Protein AF-0000000073267493 (afdb_homodimer)

Solvent-accessible surface area (backbone atoms only — not comparable to full-atom values): 25311 Å² total; per-residue (Å²): 115,70,68,63,51,52,50,48,51,49,49,62,62,62,58,76,58,63,58,58,53,50,47,49,50,51,47,10,51,49,51,37,52,52,36,53,52,37,53,72,70,59,63,64,52,62,69,55,20,52,56,37,29,45,54,50,28,67,68,37,42,63,63,41,38,53,38,22,30,30,50,20,36,41,51,39,57,54,44,50,55,56,25,47,75,70,70,35,61,68,48,37,24,16,56,50,44,44,46,34,41,62,46,50,33,34,50,50,43,45,50,51,42,22,31,40,45,18,13,45,43,4,13,54,38,10,36,32,37,57,70,47,48,52,59,52,35,47,72,71,70,42,58,56,57,51,68,58,43,32,22,42,29,52,18,26,37,54,29,38,26,54,50,27,53,53,22,40,53,35,16,52,51,29,26,32,52,45,33,37,75,71,58,74,36,57,44,61,50,31,51,52,25,20,62,70,57,56,49,72,61,43,52,51,52,23,37,49,51,19,28,52,41,20,37,46,22,32,21,34,5,40,39,33,1,62,65,28,55,70,52,41,54,20,17,20,50,23,19,20,49,22,24,42,52,31,52,46,50,42,33,50,48,48,30,54,48,49,52,67,74,60,52,65,58,48,56,55,51,54,69,73,96,116,69,68,62,52,52,51,49,51,49,49,64,62,61,56,76,59,62,57,60,53,51,48,48,50,51,47,11,52,49,50,36,51,53,35,51,53,37,51,74,70,59,62,65,52,62,67,56,21,51,55,36,28,46,56,51,28,67,68,37,41,64,63,41,38,53,37,23,28,30,50,21,36,41,52,38,57,55,44,50,55,56,25,47,76,69,71,37,59,66,48,36,22,17,55,49,43,43,46,34,42,63,45,50,32,34,50,52,43,45,49,50,42,22,30,42,44,17,13,44,44,5,14,52,36,9,37,34,37,58,69,47,48,52,59,52,36,48,73,72,68,43,59,55,57,50,68,58,44,33,22,42,30,53,18,26,36,54,31,37,25,52,51,28,53,53,22,42,52,34,15,51,51,30,26,32,51,46,33,38,76,68,59,75,36,57,44,61,50,32,50,53,25,20,61,70,58,55,49,71,62,43,54,50,51,24,37,52,50,18,28,52,40,20,36,48,23,32,20,35,5,39,41,34,2,62,66,29,56,70,53,41,54,20,18,20,50,25,18,21,49,22,25,41,52,32,53,46,49,41,35,51,48,48,31,54,49,48,50,68,74,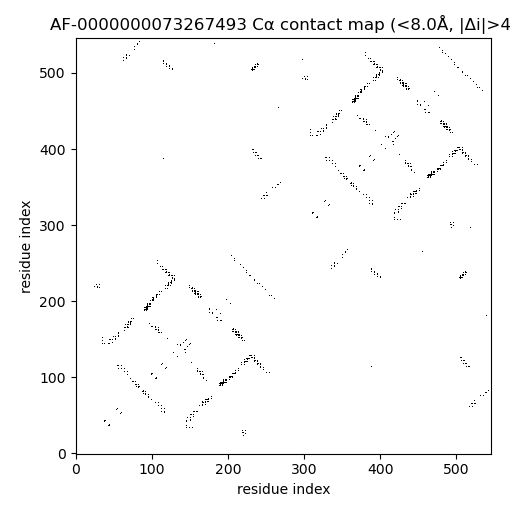60,52,65,59,48,56,57,51,54,69,73,94

Secondary structure (DSSP, 8-state):
-HHHHHHHHHHHHHH--HHHHHHHHHHHHHHHHHHHHHHHHT---HHHHHHHHHHHTHHHHHHHHHHHHHHHHHHHHHHHHHHHHTT-GGGHHHHHHHHIIIIIHHHHHHHHHIIIIIHHHHHHHHHHHHTTHHHHHHHTT--HIIIIIHHHHHHHHHHHHHHHHHHHHHHHHHHHHHHHHHH---HHHHHHHHHHH--HHHHHHHHHHHHHHHHHHHHHHHHHHHT--SHHHHHHHHHHHHHHHHHHHHHHHHHHHHHHHS-THHHHHHHH-/-HHHHHHHHHHHHHS--HHHHHHHHHHHHHHHHHHHHHHHHT---HHHHHHHHHHHTHHHHHHHHHHHHHHHHHHHHHHHHHHHHTT-GGGHHHHHHHHIIIIIHHHHHHHHHIIIIIHHHHHHHHHHHHTTHHHHHHHTT--HIIIIIHHHHHHHHHHHHHHHHHHHHHHHHHHHHHHHHHH---HHHHHHHHHHH--HHHHHHHHHHHHHHHHHHHHHHHHHHHT--SHHHHHHHHHHHHHHHHHHHHHHHHHHHHHHHS-THHHHHHHH-

Foldseek 3Di:
DVVVVVVVVVVVCPDPVVVVLVVLLVQLVVLLVVLVVVVVVVLADVVLLVVLLCQQAVVLLVVLLVVLLVVLLVVLVVLCVVCVVVVNNLLSLQVSLLCLLQPVLLLVLLLSSLLRVLLVLLLVLQQCVAVCVCVVCVVVVHDCSSRRQNSNLVSLLPRQLVSSVSSSVSSLVSSQVNCCPPVVDHSCSSVVSNVVNDDPLSNVLSSVLSNVLSSLLSSSSNSLSNPFDDPPVSSVVSSVSSSVVSSVVSVVSSVVSCCVSPVPCVVVVVVVD/DVVVVVVVVVVVCPDPVVVVLVVLLVQLVVLLVVLVVVVVVVLADVVLLVVLLCQQAVVLLVVLLVVLLVVLLVVLVVLCVVCVVVVNNLLSLQVSLLCLLQPVLLLSLLLSSLLRVLLVLLLVLQQCVAVCVLVVCVVVVHDCSSRRQNSNLVSLLPRQLVSSVSSSVSSLVSSQVNCCPPVVDHSCSSVVSNVVNDDPLSNVLSSVLSSVLSSLLSSSSNSLSNPFDDPPVSSVVSSVSSSVVSSVVSVVSSVVSCCVSPVPCVVVVVVVD

Nearest PDB structures (foldseek):
  8fee-assembly1_I  TM=9.082E-01  e=3.360E-12  Mycolicibacterium smegmatis MC2 155
  8fef-assembly1_J  TM=8.696E-01  e=1.355E-11  Mycolicibacterium smegmatis MC2 155
  7ch9-assembly1_H  TM=8.809E-01  e=8.093E-11  Pseudomonas aeruginosa PAO1
  6z5u-assembly1_A  TM=8.927E-01  e=3.264E-10  Acinetobacter baumannii
  6zy9-assembly1_H  TM=9.083E-01  e=1.501E-09  Escherichia coli 2.3916

InterPro domains:
  IPR003453 ABC transport permease subunit MlaE, proteobacteria [TIGR00056] (20-264)
  IPR030802 ABC transporter permease MalE [PF02405] (50-259)
  IPR030802 ABC transporter permease MalE [PTHR30188] (16-271)

Organism: Auxenochlorella protothecoides (NCBI:txid3075)

Radius of gyration: 23.9 Å; Cα contacts (8 Å, |Δi|>4): 856; chains: 2; bounding box: 56×75×65 Å

Sequence (546 aa):
MKQRVSERIEQLNNRFRPPKYLWRSFAALVIAGQSIFRIFQGKIHWRNTLEQLNLVGPRSLGVCLLTSFFLGMVFTIQFIREFTKLGLTRTVGGVLALALARELTPVVTSIIVAGRVGSAFAAELGTMQVSEQTDSLRVLGSDPIDYLITPRILACMIATPLLNIMCFCMGMAASMLLAEAAYSVSANVILDSAMRSISSWDILSSILKCWVFGTIISSVSCSWGYTTTGGAKGVGESTTSAVVISLVLIFIADFALSFLFFQGQGDALRSLAMKQRVSERIEQLNNRFRPPKYLWRSFAALVIAGQSIFRIFQGKIHWRNTLEQLNLVGPRSLGVCLLTSFFLGMVFTIQFIREFTKLGLTRTVGGVLALALARELTPVVTSIIVAGRVGSAFAAELGTMQVSEQTDSLRVLGSDPIDYLITPRILACMIATPLLNIMCFCMGMAASMLLAEAAYSVSANVILDSAMRSISSWDILSSILKCWVFGTIISSVSCSWGYTTTGGAKGVGESTTSAVVISLVLIFIADFALSFLFFQGQGDALRSLA

Structure (mmCIF, N/CA/C/O backbone):
data_AF-0000000073267493-model_v1
#
loop_
_entity.id
_entity.type
_entity.pdbx_description
1 polymer 'Protein TRIGALACTOSYLDIACYLGLYCEROL 1, chloroplastic'
#
loop_
_atom_site.group_PDB
_atom_site.id
_atom_site.type_symbol
_atom_site.label_atom_id
_atom_site.label_alt_id
_atom_site.label_comp_id
_atom_site.label_asym_id
_atom_site.label_entity_id
_atom_site.label_seq_id
_atom_site.pdbx_PDB_ins_code
_atom_site.Cartn_x
_atom_site.Cartn_y
_atom_site.Cartn_z
_atom_site.occupancy
_atom_site.B_iso_or_equiv
_atom_site.auth_seq_id
_atom_site.auth_comp_id
_atom_site.auth_asym_id
_atom_site.auth_atom_id
_atom_site.pdbx_PDB_model_num
ATOM 1 N N . MET A 1 1 ? -28.125 37.156 11.742 1 38.38 1 MET A N 1
ATOM 2 C CA . MET A 1 1 ? -28.078 36.938 10.297 1 38.38 1 MET A CA 1
ATOM 3 C C . MET A 1 1 ? -26.781 36.25 9.891 1 38.38 1 MET A C 1
ATOM 5 O O . MET A 1 1 ? -26.797 35.344 9.047 1 38.38 1 MET A O 1
ATOM 9 N N . LYS A 1 2 ? -25.625 36.594 10.477 1 50.31 2 LYS A N 1
ATOM 10 C CA . LYS A 1 2 ? -24.312 36 10.188 1 50.31 2 LYS A CA 1
ATOM 11 C C . LYS A 1 2 ? -24.234 34.562 10.695 1 50.31 2 LYS A C 1
ATOM 13 O O . LYS A 1 2 ? -23.594 33.719 10.078 1 50.31 2 LYS A O 1
ATOM 18 N N . GLN A 1 3 ? -24.906 34.25 11.844 1 53.41 3 GLN A N 1
ATOM 19 C CA . GLN A 1 3 ? -24.828 32.906 12.414 1 53.41 3 GLN A CA 1
ATOM 20 C C . GLN A 1 3 ? -25.562 31.891 11.547 1 53.41 3 GLN A C 1
ATOM 22 O O . GLN A 1 3 ? -25.125 30.75 11.383 1 53.41 3 GLN A O 1
ATOM 27 N N . ARG A 1 4 ? -26.734 32.188 10.93 1 50.62 4 ARG A N 1
ATOM 28 C CA . ARG A 1 4 ? -27.516 31.281 10.102 1 50.62 4 ARG A CA 1
ATOM 29 C C . ARG A 1 4 ? -26.797 31.016 8.773 1 50.62 4 ARG A C 1
ATOM 31 O O . ARG A 1 4 ? -26.969 29.953 8.18 1 50.62 4 ARG A O 1
ATOM 38 N N . VAL A 1 5 ? -26.031 32.031 8.234 1 46.19 5 VAL A N 1
ATOM 39 C CA . VAL A 1 5 ? -25.328 31.812 6.98 1 46.19 5 VAL A CA 1
ATOM 40 C C . VAL A 1 5 ? -24.156 30.859 7.191 1 46.19 5 VAL A C 1
ATOM 42 O O . VAL A 1 5 ? -23.859 30.031 6.328 1 46.19 5 VAL A O 1
ATOM 45 N N . SER A 1 6 ? -23.469 30.953 8.406 1 46.81 6 SER A N 1
ATOM 46 C CA . SER A 1 6 ? -22.375 30.031 8.664 1 46.81 6 SER A CA 1
ATOM 47 C C . SER A 1 6 ? -22.891 28.609 8.82 1 46.81 6 SER A C 1
ATOM 49 O O . SER A 1 6 ? -22.234 27.656 8.375 1 46.81 6 SER A O 1
ATOM 51 N N . GLU A 1 7 ? -24.031 28.375 9.414 1 49.69 7 GLU A N 1
ATOM 52 C CA . GLU A 1 7 ? -24.594 27.047 9.539 1 49.69 7 GLU A CA 1
ATOM 53 C C . GLU A 1 7 ? -25 26.484 8.18 1 49.69 7 GLU A C 1
ATOM 55 O O . GLU A 1 7 ? -24.844 25.297 7.914 1 49.69 7 GLU A O 1
ATOM 60 N N . ARG A 1 8 ? -25.578 27.328 7.32 1 44.28 8 ARG A N 1
ATOM 61 C CA . ARG A 1 8 ? -25.953 26.844 6 1 44.28 8 ARG A CA 1
ATOM 62 C C . ARG A 1 8 ? -24.734 26.516 5.156 1 44.28 8 ARG A C 1
ATOM 64 O O . ARG A 1 8 ? -24.734 25.531 4.41 1 44.28 8 ARG A O 1
ATOM 71 N N . ILE A 1 9 ? -23.656 27.391 5.227 1 41.38 9 ILE A N 1
ATOM 72 C CA . ILE A 1 9 ? -22.422 27.062 4.5 1 41.38 9 ILE A CA 1
ATOM 73 C C . ILE A 1 9 ? -21.828 25.766 5.062 1 41.38 9 ILE A C 1
ATOM 75 O O . ILE A 1 9 ? -21.344 24.922 4.305 1 41.38 9 ILE A O 1
ATOM 79 N N . GLU A 1 10 ? -21.812 25.609 6.402 1 43.97 10 GLU A N 1
ATOM 80 C CA . GLU A 1 10 ? -21.359 24.344 6.973 1 43.97 10 GLU A CA 1
ATOM 81 C C . GLU A 1 10 ? -22.266 23.188 6.555 1 43.97 10 GLU A C 1
ATOM 83 O O . GLU A 1 10 ? -21.781 22.078 6.301 1 43.97 10 GLU A O 1
ATOM 88 N N . GLN A 1 11 ? -23.531 23.266 6.609 1 42.94 11 GLN A N 1
ATOM 89 C CA . GLN A 1 11 ? -24.438 22.234 6.109 1 42.94 11 GLN A CA 1
ATOM 90 C C . GLN A 1 11 ? -24.203 21.984 4.625 1 42.94 11 GLN A C 1
ATOM 92 O O . GLN A 1 11 ? -24.266 20.828 4.176 1 42.94 11 GLN A O 1
ATOM 97 N N . LEU A 1 12 ? -24.188 23 3.783 1 36.41 12 LEU A N 1
ATOM 98 C CA . LEU A 1 12 ? -23.891 22.828 2.365 1 36.41 12 LEU A CA 1
ATOM 99 C C . LEU A 1 12 ? -22.5 22.25 2.168 1 36.41 12 LEU A C 1
ATOM 101 O O . LEU A 1 12 ? -22.281 21.484 1.225 1 36.41 12 LEU A O 1
ATOM 105 N N . ASN A 1 13 ? -21.469 22.641 2.9 1 38.06 13 ASN A N 1
ATOM 106 C CA . ASN A 1 13 ? -20.172 21.984 2.865 1 38.06 13 ASN A CA 1
ATOM 107 C C . ASN A 1 13 ? -20.25 20.547 3.35 1 38.06 13 ASN A C 1
ATOM 109 O O . ASN A 1 13 ? -19.375 19.734 3.055 1 38.06 13 ASN A O 1
ATOM 113 N N . ASN A 1 14 ? -21.016 20.188 4.344 1 39.72 14 ASN A N 1
ATOM 114 C CA . ASN A 1 14 ? -21.172 18.828 4.852 1 39.72 14 ASN A CA 1
ATOM 115 C C . ASN A 1 14 ? -21.875 17.938 3.846 1 39.72 14 ASN A C 1
ATOM 117 O O . ASN A 1 14 ? -22.094 16.75 4.105 1 39.72 14 ASN A O 1
ATOM 121 N N . ARG A 1 15 ? -22.938 18.438 3.258 1 33.97 15 ARG A N 1
ATOM 122 C CA . ARG A 1 15 ? -23.688 17.484 2.447 1 33.97 15 ARG A CA 1
ATOM 123 C C . ARG A 1 15 ? -22.766 16.719 1.5 1 33.97 15 ARG A C 1
ATOM 125 O O . ARG A 1 15 ? -22.75 15.492 1.496 1 33.97 15 ARG A O 1
ATOM 132 N N . PHE A 1 16 ? -22.844 16.781 0.007 1 34.78 16 PHE A N 1
ATOM 133 C CA . PHE A 1 16 ? -22.281 15.914 -1.021 1 34.78 16 PHE A CA 1
ATOM 134 C C . PHE A 1 16 ? -20.781 16.141 -1.151 1 34.78 16 PHE A C 1
ATOM 136 O O . PHE A 1 16 ? -20.344 17.047 -1.863 1 34.78 16 PHE A O 1
ATOM 143 N N . ARG A 1 17 ? -19.891 15.961 -0.197 1 40.34 17 ARG A N 1
ATOM 144 C CA . ARG A 1 17 ? -18.438 15.859 -0.138 1 40.34 17 ARG A CA 1
ATOM 145 C C . ARG A 1 17 ? -17.891 15.141 -1.367 1 40.34 17 ARG A C 1
ATOM 147 O O . ARG A 1 17 ? -16.703 14.812 -1.421 1 40.34 17 ARG A O 1
ATOM 154 N N . PRO A 1 18 ? -18.516 14.164 -1.984 1 45.66 18 PRO A N 1
ATOM 155 C CA . PRO A 1 18 ? -17.969 13.516 -3.178 1 45.66 18 PRO A CA 1
ATOM 156 C C . PRO A 1 18 ? -17.484 14.516 -4.223 1 45.66 18 PRO A C 1
ATOM 158 O O . PRO A 1 18 ? -16.531 14.227 -4.961 1 45.66 18 PRO A O 1
ATOM 161 N N . PRO A 1 19 ? -18.203 15.641 -4.465 1 50.91 19 PRO A N 1
ATOM 162 C CA . PRO A 1 19 ? -17.906 16.547 -5.57 1 50.91 19 PRO A CA 1
ATOM 163 C C . PRO A 1 19 ? -16.531 17.203 -5.438 1 50.91 19 PRO A C 1
ATOM 165 O O . PRO A 1 19 ? -15.836 17.391 -6.438 1 50.91 19 PRO A O 1
ATOM 168 N N . LYS A 1 20 ? -16.203 17.469 -4.215 1 59.03 20 LYS A N 1
ATOM 169 C CA . LYS A 1 20 ? -14.891 18.109 -4.059 1 59.03 20 LYS A CA 1
ATOM 170 C C . LYS A 1 20 ? -13.758 17.141 -4.367 1 59.03 20 LYS A C 1
ATOM 172 O O . LYS A 1 20 ? -12.781 17.5 -5.023 1 59.03 20 LYS A O 1
ATOM 177 N N . TYR A 1 21 ? -14.055 15.875 -4.02 1 65.5 21 TYR A N 1
ATOM 178 C CA . TYR A 1 21 ? -13.031 14.875 -4.281 1 65.5 21 TYR A CA 1
ATOM 179 C C . TYR A 1 21 ? -12.93 14.578 -5.77 1 65.5 21 TYR A C 1
ATOM 181 O O . TYR A 1 21 ? -11.828 14.398 -6.301 1 65.5 21 TYR A O 1
ATOM 189 N N . LEU A 1 22 ? -14.07 14.562 -6.406 1 64.62 22 LEU A N 1
ATOM 190 C CA . LEU A 1 22 ? -14.055 14.297 -7.84 1 64.62 22 LEU A CA 1
ATOM 191 C C . LEU A 1 22 ? -13.398 15.445 -8.594 1 64.62 22 LEU A C 1
ATOM 193 O O . LEU A 1 22 ? -12.633 15.219 -9.539 1 64.62 22 LEU A O 1
ATOM 197 N N . TRP A 1 23 ? -13.75 16.562 -8.117 1 66.44 23 TRP A N 1
ATOM 198 C CA . TRP A 1 23 ? -13.172 17.734 -8.75 1 66.44 23 TRP A CA 1
ATOM 199 C C . TRP A 1 23 ? -11.664 17.797 -8.531 1 66.44 23 TRP A C 1
ATOM 201 O O . TRP A 1 23 ? -10.906 18.125 -9.453 1 66.44 23 TRP A O 1
ATOM 211 N N . ARG A 1 24 ? -11.273 17.438 -7.391 1 73.25 24 ARG A N 1
ATOM 212 C CA . ARG A 1 24 ? -9.852 17.469 -7.086 1 73.25 24 ARG A CA 1
ATOM 213 C C . ARG A 1 24 ? -9.094 16.391 -7.863 1 73.25 24 ARG A C 1
ATOM 215 O O . ARG A 1 24 ? -7.961 16.609 -8.289 1 73.25 24 ARG A O 1
ATOM 222 N N . SER A 1 25 ? -9.852 15.344 -8.047 1 71.56 25 SER A N 1
ATOM 223 C CA . SER A 1 25 ? -9.242 14.281 -8.836 1 71.56 25 SER A CA 1
ATOM 224 C C . SER A 1 25 ? -9.125 14.68 -10.297 1 71.56 25 SER A C 1
ATOM 226 O O . SER A 1 25 ? -8.117 14.398 -10.945 1 71.56 25 SER A O 1
ATOM 228 N N . PHE A 1 26 ? -10.188 15.297 -10.734 1 71.06 26 PHE A N 1
ATOM 229 C CA . PHE A 1 26 ? -10.148 15.805 -12.094 1 71.06 26 PHE A CA 1
ATOM 230 C C . PHE A 1 26 ? -9.047 16.844 -12.258 1 71.06 26 PHE A C 1
ATOM 232 O O . PHE A 1 26 ? -8.344 16.859 -13.266 1 71.06 26 PHE A O 1
ATOM 239 N N . ALA A 1 27 ? -8.945 17.688 -11.227 1 74.38 27 ALA A N 1
ATOM 240 C CA . ALA A 1 27 ? -7.895 18.703 -11.242 1 74.38 27 ALA A CA 1
ATOM 241 C C . ALA A 1 27 ? -6.512 18.062 -11.273 1 74.38 27 ALA A C 1
ATOM 243 O O . ALA A 1 27 ? -5.602 18.562 -11.938 1 74.38 27 ALA A O 1
ATOM 244 N N . ALA A 1 28 ? -6.441 16.984 -10.609 1 78.5 28 ALA A N 1
ATOM 245 C CA . ALA A 1 28 ? -5.172 16.266 -10.602 1 78.5 28 ALA A CA 1
ATOM 246 C C . ALA A 1 28 ? -4.801 15.781 -12 1 78.5 28 ALA A C 1
ATOM 248 O O . ALA A 1 28 ? -3.633 15.844 -12.391 1 78.5 28 ALA A O 1
ATOM 249 N N . LEU A 1 29 ? -5.781 15.398 -12.734 1 77.88 29 LEU A N 1
ATOM 250 C CA . LEU A 1 29 ? -5.555 14.953 -14.102 1 77.88 29 LEU A CA 1
ATOM 251 C C . LEU A 1 29 ? -5.129 16.109 -14.992 1 77.88 29 LEU A C 1
ATOM 253 O O . LEU A 1 29 ? -4.246 15.961 -15.844 1 77.88 29 LEU A O 1
ATOM 257 N N . VAL A 1 30 ? -5.746 17.203 -14.734 1 77.88 30 VAL A N 1
ATOM 258 C CA . VAL A 1 30 ? -5.426 18.391 -15.523 1 77.88 30 VAL A CA 1
ATOM 259 C C . VAL A 1 30 ? -4.004 18.844 -15.211 1 77.88 30 VAL A C 1
ATOM 261 O O . VAL A 1 30 ? -3.229 19.156 -16.125 1 77.88 30 VAL A O 1
ATOM 264 N N . ILE A 1 31 ? -3.73 18.828 -13.977 1 78 31 ILE A N 1
ATOM 265 C CA . ILE A 1 31 ? -2.402 19.25 -13.555 1 78 31 ILE A CA 1
ATOM 266 C C . ILE A 1 31 ? -1.35 18.297 -14.117 1 78 31 ILE A C 1
ATOM 268 O O . ILE A 1 31 ? -0.29 18.75 -14.57 1 78 31 ILE A O 1
ATOM 272 N N . ALA A 1 32 ? -1.693 17.109 -14.086 1 80.06 32 ALA A N 1
ATOM 273 C CA . ALA A 1 32 ? -0.794 16.125 -14.68 1 80.06 32 ALA A CA 1
ATOM 274 C C . ALA A 1 32 ? -0.572 16.406 -16.156 1 80.06 32 ALA A C 1
ATOM 276 O O . ALA A 1 32 ? 0.567 16.422 -16.641 1 80.06 32 ALA A O 1
ATOM 277 N N . GLY A 1 33 ? -1.64 16.625 -16.875 1 80.5 33 GLY A N 1
ATOM 278 C CA . GLY A 1 33 ? -1.556 16.922 -18.297 1 80.5 33 GLY A CA 1
ATOM 279 C C . GLY A 1 33 ? -0.778 18.188 -18.609 1 80.5 33 GLY A C 1
ATOM 280 O O . GLY A 1 33 ? 0.064 18.188 -19.5 1 80.5 33 GLY A O 1
ATOM 281 N N . GLN A 1 34 ? -1.024 19.156 -17.875 1 79.56 34 GLN A N 1
ATOM 282 C CA . GLN A 1 34 ? -0.321 20.422 -18.078 1 79.56 34 GLN A CA 1
ATOM 283 C C . GLN A 1 34 ? 1.169 20.266 -17.781 1 79.56 34 GLN A C 1
ATOM 285 O O . GLN A 1 34 ? 2.006 20.828 -18.484 1 79.56 34 GLN A O 1
ATOM 290 N N . SER A 1 35 ? 1.413 19.578 -16.766 1 81 35 SER A N 1
ATOM 291 C CA . SER A 1 35 ? 2.809 19.391 -16.375 1 81 35 SER A CA 1
ATOM 292 C C . SER A 1 35 ? 3.572 18.578 -17.406 1 81 35 SER A C 1
ATOM 294 O O . SER A 1 35 ? 4.723 18.906 -17.734 1 81 35 SER A O 1
ATOM 296 N N . ILE A 1 36 ? 2.885 17.625 -17.922 1 80.69 36 ILE A N 1
ATOM 297 C CA . ILE A 1 36 ? 3.512 16.797 -18.953 1 80.69 36 ILE A CA 1
ATOM 298 C C . ILE A 1 36 ? 3.74 17.641 -20.203 1 80.69 36 ILE A C 1
ATOM 300 O O . ILE A 1 36 ? 4.793 17.547 -20.844 1 80.69 36 ILE A O 1
ATOM 304 N N . PHE A 1 37 ? 2.818 18.453 -20.516 1 81 37 PHE A N 1
ATOM 305 C CA . PHE A 1 37 ? 2.939 19.344 -21.672 1 81 37 PHE A CA 1
ATOM 306 C C . PHE A 1 37 ? 4.094 20.312 -21.484 1 81 37 PHE A C 1
ATOM 308 O O . PHE A 1 37 ? 4.84 20.594 -22.422 1 81 37 PHE A O 1
ATOM 315 N N . ARG A 1 38 ? 4.25 20.766 -20.375 1 79.94 38 ARG A N 1
ATOM 316 C CA . ARG A 1 38 ? 5.324 21.719 -20.078 1 79.94 38 ARG A CA 1
ATOM 317 C C . ARG A 1 38 ? 6.688 21.031 -20.125 1 79.94 38 ARG A C 1
ATOM 319 O O . ARG A 1 38 ? 7.68 21.641 -20.516 1 79.94 38 ARG A O 1
ATOM 326 N N . ILE A 1 39 ? 6.734 19.891 -19.75 1 79.44 39 ILE A N 1
ATOM 327 C CA . ILE A 1 39 ? 7.961 19.109 -19.828 1 79.44 39 ILE A CA 1
ATOM 328 C C . ILE A 1 39 ? 8.391 18.953 -21.281 1 79.44 39 ILE A C 1
ATOM 330 O O . ILE A 1 39 ? 9.578 19.094 -21.609 1 79.44 39 ILE A O 1
ATOM 334 N N . PHE A 1 40 ? 7.391 18.781 -22.062 1 80.31 40 PHE A N 1
ATOM 335 C CA . PHE A 1 40 ? 7.691 18.625 -23.469 1 80.31 40 PHE A CA 1
ATOM 336 C C . PHE A 1 40 ? 8.133 19.953 -24.078 1 80.31 40 PHE A C 1
ATOM 338 O O . PHE A 1 40 ? 8.852 19.969 -25.078 1 80.31 40 PHE A O 1
ATOM 345 N N . GLN A 1 41 ? 7.766 21.031 -23.484 1 80.12 41 GLN A N 1
ATOM 346 C CA . GLN A 1 41 ? 8.156 22.344 -23.969 1 80.12 41 GLN A CA 1
ATOM 347 C C . GLN A 1 41 ? 9.547 22.734 -23.469 1 80.12 41 GLN A C 1
ATOM 349 O O . GLN A 1 41 ? 10.102 23.75 -23.891 1 80.12 41 GLN A O 1
ATOM 354 N N . GLY A 1 42 ? 10.086 21.953 -22.641 1 76.75 42 GLY A N 1
ATOM 355 C CA . GLY A 1 42 ? 11.445 22.188 -22.188 1 76.75 42 GLY A CA 1
ATOM 356 C C . GLY A 1 42 ? 11.523 23.109 -20.984 1 76.75 42 GLY A C 1
ATOM 357 O O . GLY A 1 42 ? 12.609 23.531 -20.594 1 76.75 42 GLY A O 1
ATOM 358 N N . LYS A 1 43 ? 10.484 23.469 -20.5 1 77.94 43 LYS A N 1
ATOM 359 C CA . LYS A 1 43 ? 10.484 24.344 -19.328 1 77.94 43 LYS A CA 1
ATOM 360 C C . LYS A 1 43 ? 10.734 23.547 -18.062 1 77.94 43 LYS A C 1
ATOM 362 O O . LYS A 1 43 ? 9.82 23.344 -17.25 1 77.94 43 LYS A O 1
ATOM 367 N N . ILE A 1 44 ? 11.945 23.047 -18.031 1 77.94 44 ILE A N 1
ATOM 368 C CA . ILE A 1 44 ? 12.289 22.203 -16.906 1 77.94 44 ILE A CA 1
ATOM 369 C C . ILE A 1 44 ? 13.391 22.859 -16.078 1 77.94 44 ILE A C 1
ATOM 371 O O . ILE A 1 44 ? 14.398 23.312 -16.625 1 77.94 44 ILE A O 1
ATOM 375 N N . HIS A 1 45 ? 13.055 23.016 -14.82 1 83.25 45 HIS A N 1
ATOM 376 C CA . HIS A 1 45 ? 14.086 23.438 -13.883 1 83.25 45 HIS A CA 1
ATOM 377 C C . HIS A 1 45 ? 14.914 22.25 -13.398 1 83.25 45 HIS A C 1
ATOM 379 O O . HIS A 1 45 ? 14.531 21.578 -12.438 1 83.25 45 HIS A O 1
ATOM 385 N N . TRP A 1 46 ? 16.047 22.094 -13.914 1 84.75 46 TRP A N 1
ATOM 386 C CA . TRP A 1 46 ? 16.859 20.891 -13.734 1 84.75 46 TRP A CA 1
ATOM 387 C C . TRP A 1 46 ? 17.375 20.797 -12.305 1 84.75 46 TRP A C 1
ATOM 389 O O . TRP A 1 46 ? 17.484 19.688 -11.758 1 84.75 46 TRP A O 1
ATOM 399 N N . ARG A 1 47 ? 17.656 21.891 -11.75 1 85.56 47 ARG A N 1
ATOM 400 C CA . ARG A 1 47 ? 18.156 21.859 -10.383 1 85.56 47 ARG A CA 1
ATOM 401 C C . ARG A 1 47 ? 17.094 21.328 -9.422 1 85.56 47 ARG A C 1
ATOM 403 O O . ARG A 1 47 ? 17.375 20.453 -8.609 1 85.56 47 ARG A O 1
ATOM 410 N N . ASN A 1 48 ? 15.953 21.844 -9.625 1 88.31 48 ASN A N 1
ATOM 411 C CA . ASN A 1 48 ? 14.852 21.391 -8.781 1 88.31 48 ASN A CA 1
ATOM 412 C C . ASN A 1 48 ? 14.484 19.938 -9.062 1 88.31 48 ASN A C 1
ATOM 414 O O . ASN A 1 48 ? 14.125 19.203 -8.141 1 88.31 48 ASN A O 1
ATOM 418 N N . THR A 1 49 ? 14.633 19.594 -10.281 1 90.44 49 THR A N 1
ATOM 419 C CA . THR A 1 49 ? 14.328 18.219 -10.664 1 90.44 49 THR A CA 1
ATOM 420 C C . THR A 1 49 ? 15.328 17.25 -10.031 1 90.44 49 THR A C 1
ATOM 422 O O . THR A 1 49 ? 14.938 16.188 -9.547 1 90.44 49 THR A O 1
ATOM 425 N N . LEU A 1 50 ? 16.516 17.594 -9.961 1 89.94 50 LEU A N 1
ATOM 426 C CA . LEU A 1 50 ? 17.547 16.75 -9.375 1 89.94 50 LEU A CA 1
ATOM 427 C C . LEU A 1 50 ? 17.344 16.609 -7.871 1 89.94 50 LEU A C 1
ATOM 429 O O . LEU A 1 50 ? 17.594 15.539 -7.305 1 89.94 50 LEU A O 1
ATOM 433 N N . GLU A 1 51 ? 16.953 17.656 -7.285 1 90.5 51 GLU A N 1
ATOM 434 C CA . GLU A 1 51 ? 16.672 17.594 -5.855 1 90.5 51 GLU A CA 1
ATOM 435 C C . GLU A 1 51 ? 15.492 16.672 -5.562 1 90.5 51 GLU A C 1
ATOM 437 O O . GLU A 1 51 ? 15.523 15.898 -4.605 1 90.5 51 GLU A O 1
ATOM 442 N N . GLN A 1 52 ? 14.516 16.812 -6.371 1 92.19 52 GLN A N 1
ATOM 443 C CA . GLN A 1 52 ? 13.352 15.945 -6.191 1 92.19 52 GLN A CA 1
ATOM 444 C C . GLN A 1 52 ? 13.688 14.492 -6.523 1 92.19 52 GLN A C 1
ATOM 446 O O . GLN A 1 52 ? 13.148 13.57 -5.902 1 92.19 52 GLN A O 1
ATOM 451 N N . LEU A 1 53 ? 14.562 14.297 -7.477 1 93 53 LEU A N 1
ATOM 452 C CA . LEU A 1 53 ? 14.992 12.945 -7.828 1 93 53 LEU A CA 1
ATOM 453 C C . LEU A 1 53 ? 15.711 12.281 -6.656 1 93 53 LEU A C 1
ATOM 455 O O . LEU A 1 53 ? 15.562 11.078 -6.434 1 93 53 LEU A O 1
ATOM 459 N N . ASN A 1 54 ? 16.453 13.031 -5.98 1 90.8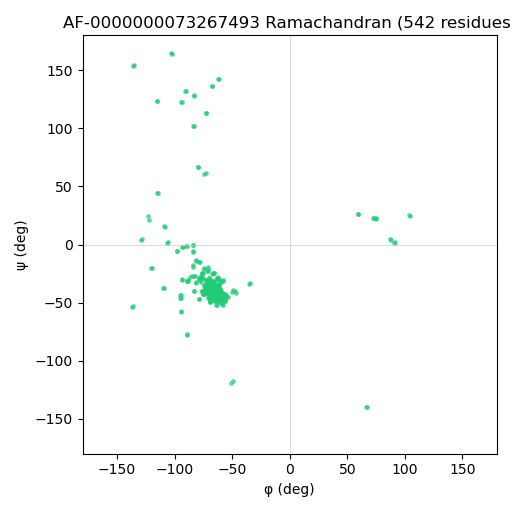1 54 ASN A N 1
ATOM 460 C CA . ASN A 1 54 ? 17.141 12.516 -4.801 1 90.81 54 ASN A CA 1
ATOM 461 C C . ASN A 1 54 ? 16.141 12.117 -3.709 1 90.81 54 ASN A C 1
ATOM 463 O O . ASN A 1 54 ? 16.375 11.164 -2.965 1 90.81 54 ASN A O 1
ATOM 467 N N . LEU A 1 55 ? 15.117 12.852 -3.613 1 87.75 55 LEU A N 1
ATOM 468 C CA . LEU A 1 55 ? 14.086 12.57 -2.621 1 87.75 55 LEU A CA 1
ATOM 469 C C . LEU A 1 55 ? 13.289 11.328 -3.006 1 87.75 55 LEU A C 1
ATOM 471 O O . LEU A 1 55 ? 12.977 10.5 -2.152 1 87.75 55 LEU A O 1
ATOM 475 N N . VAL A 1 56 ? 13.023 11.18 -4.211 1 91.88 56 VAL A N 1
ATOM 476 C CA . VAL A 1 56 ? 12.156 10.102 -4.676 1 91.88 56 VAL A CA 1
ATOM 477 C C . VAL A 1 56 ? 12.969 8.812 -4.832 1 91.88 56 VAL A C 1
ATOM 479 O O . VAL A 1 56 ? 12.492 7.73 -4.5 1 91.88 56 VAL A O 1
ATOM 482 N N . GLY A 1 57 ? 14.125 8.93 -5.309 1 93.94 57 GLY A N 1
ATOM 483 C CA . GLY A 1 57 ? 14.906 7.754 -5.66 1 93.94 57 GLY A CA 1
ATOM 484 C C . GLY A 1 57 ? 15.742 7.223 -4.508 1 93.94 57 GLY A C 1
ATOM 485 O O . GLY A 1 57 ? 15.312 6.324 -3.787 1 93.94 57 GLY A O 1
ATOM 486 N N . PRO A 1 58 ? 16.844 7.848 -4.207 1 92.19 58 PRO A N 1
ATOM 487 C CA . PRO A 1 58 ? 17.797 7.328 -3.211 1 92.19 58 PRO A CA 1
ATOM 488 C C . PRO A 1 58 ? 17.203 7.285 -1.806 1 92.19 58 PRO A C 1
ATOM 490 O O . PRO A 1 58 ? 17.438 6.328 -1.062 1 92.19 58 PRO A O 1
ATOM 493 N N . ARG A 1 59 ? 16.469 8.25 -1.482 1 92.56 59 ARG A N 1
ATOM 494 C CA . ARG A 1 59 ? 15.938 8.32 -0.125 1 92.56 59 ARG A CA 1
ATOM 495 C C . ARG A 1 59 ? 14.812 7.309 0.075 1 92.56 59 ARG A C 1
ATOM 497 O O . ARG A 1 59 ? 14.445 6.992 1.209 1 92.56 59 ARG A O 1
ATOM 504 N N . SER A 1 60 ? 14.219 6.867 -1.001 1 95.19 60 SER A N 1
ATOM 505 C CA . SER A 1 60 ? 13.156 5.875 -0.898 1 95.19 60 SER A CA 1
ATOM 506 C C . SER A 1 60 ? 13.688 4.465 -1.147 1 95.19 60 SER A C 1
ATOM 508 O O . SER A 1 60 ? 12.961 3.482 -0.971 1 95.19 60 SER A O 1
ATOM 510 N N . LEU A 1 61 ? 14.914 4.352 -1.515 1 96.25 61 LEU A N 1
ATOM 511 C CA . LEU A 1 61 ? 15.492 3.084 -1.94 1 96.25 61 LEU A CA 1
ATOM 512 C C . LEU A 1 61 ? 15.492 2.076 -0.795 1 96.25 61 LEU A C 1
ATO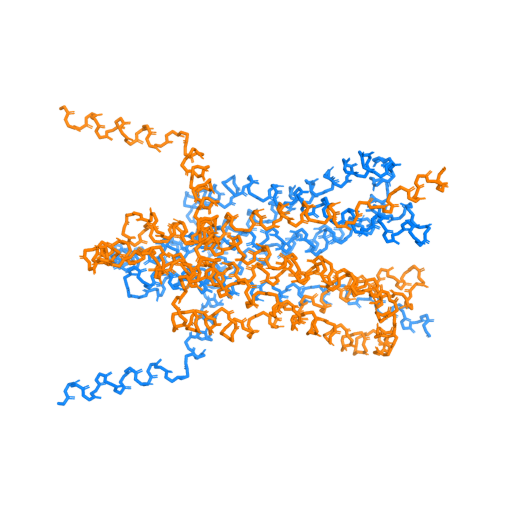M 514 O O . LEU A 1 61 ? 15.133 0.912 -0.986 1 96.25 61 LEU A O 1
ATOM 518 N N . GLY A 1 62 ? 15.945 2.5 0.354 1 95.56 62 GLY A N 1
ATOM 519 C CA . GLY A 1 62 ? 16.016 1.603 1.496 1 95.56 62 GLY A CA 1
ATOM 520 C C . GLY A 1 62 ? 14.688 0.974 1.848 1 95.56 62 GLY A C 1
ATOM 521 O O . GLY A 1 62 ? 14.594 -0.244 2.008 1 95.56 62 GLY A O 1
ATOM 522 N N . VAL A 1 63 ? 13.625 1.774 1.944 1 95 63 VAL A N 1
ATOM 523 C CA . VAL A 1 63 ? 12.305 1.302 2.322 1 95 63 VAL A CA 1
ATOM 524 C C . VAL A 1 63 ? 11.734 0.415 1.217 1 95 63 VAL A C 1
ATOM 526 O O . VAL A 1 63 ? 11.109 -0.614 1.495 1 95 63 VAL A O 1
ATOM 529 N N . CYS A 1 64 ? 11.969 0.752 -0.027 1 97.5 64 CYS A N 1
ATOM 530 C CA . CYS A 1 64 ? 11.477 -0.023 -1.161 1 97.5 64 CYS A CA 1
ATOM 531 C C . CYS A 1 64 ? 12.148 -1.393 -1.214 1 97.5 64 CYS A C 1
ATOM 533 O O . CYS A 1 64 ? 11.477 -2.406 -1.41 1 97.5 64 CYS A O 1
ATOM 535 N N . LEU A 1 65 ? 13.43 -1.406 -1.028 1 97.88 65 LEU A N 1
ATOM 536 C CA . LEU A 1 65 ? 14.156 -2.668 -1.094 1 97.88 65 LEU A CA 1
ATOM 537 C C . LEU A 1 65 ? 13.789 -3.57 0.079 1 97.88 65 LEU A C 1
ATOM 539 O O . LEU A 1 65 ? 13.656 -4.785 -0.086 1 97.88 65 LEU A O 1
ATOM 543 N N . LEU A 1 66 ? 13.625 -2.992 1.2 1 97.06 66 LEU A N 1
ATOM 544 C CA . LEU A 1 66 ? 13.266 -3.775 2.375 1 97.06 66 LEU A CA 1
ATOM 545 C C . LEU A 1 66 ? 11.891 -4.414 2.199 1 97.06 66 LEU A C 1
ATOM 547 O O . LEU A 1 66 ? 11.703 -5.598 2.496 1 97.06 66 LEU A O 1
ATOM 551 N N . THR A 1 67 ? 10.969 -3.682 1.736 1 97.25 67 THR A N 1
ATOM 552 C CA . THR A 1 67 ? 9.617 -4.184 1.533 1 97.25 67 THR A CA 1
ATOM 553 C C . THR A 1 67 ? 9.594 -5.25 0.442 1 97.25 67 THR A C 1
ATOM 555 O O . THR A 1 67 ? 8.883 -6.254 0.559 1 97.25 67 THR A O 1
ATOM 558 N N . SER A 1 68 ? 10.383 -4.984 -0.574 1 98.12 68 SER A N 1
ATOM 559 C CA . SER A 1 68 ? 10.445 -5.961 -1.658 1 98.12 68 SER A CA 1
ATOM 560 C C . SER A 1 68 ? 11.102 -7.258 -1.196 1 98.12 68 SER A C 1
ATOM 562 O O . SER A 1 68 ? 10.742 -8.344 -1.655 1 98.12 68 SER A O 1
ATOM 564 N N . PHE A 1 69 ? 12.07 -7.141 -0.317 1 98.25 69 PHE A N 1
ATOM 565 C CA . PHE A 1 69 ? 12.719 -8.312 0.26 1 98.25 69 PHE A CA 1
ATOM 566 C C . PHE A 1 69 ? 11.703 -9.195 0.97 1 98.25 69 PHE A C 1
ATOM 568 O O . PHE A 1 69 ? 11.625 -10.398 0.701 1 98.25 69 PHE A O 1
ATOM 575 N N . PHE A 1 70 ? 10.836 -8.664 1.693 1 97.25 70 PHE A N 1
ATOM 576 C CA . PHE A 1 70 ? 9.867 -9.445 2.453 1 97.25 70 PHE A CA 1
ATOM 577 C C . PHE A 1 70 ? 8.703 -9.867 1.567 1 97.25 70 PHE A C 1
ATOM 579 O O . PHE A 1 70 ? 8.133 -10.945 1.763 1 97.25 70 PHE A O 1
ATOM 586 N N . LEU A 1 71 ? 8.391 -9.008 0.626 1 96.62 71 LEU A N 1
ATOM 587 C CA . LEU A 1 71 ? 7.383 -9.391 -0.358 1 96.62 71 LEU A CA 1
ATOM 588 C C . LEU A 1 71 ? 7.785 -10.664 -1.086 1 96.62 71 LEU A C 1
ATOM 590 O O . LEU A 1 71 ? 6.973 -11.586 -1.233 1 96.62 71 LEU A O 1
ATOM 594 N N . GLY A 1 72 ? 9.078 -10.68 -1.524 1 96.44 72 GLY A N 1
ATOM 595 C CA . GLY A 1 72 ? 9.586 -11.867 -2.189 1 96.44 72 GLY A CA 1
ATOM 596 C C . GLY A 1 72 ? 9.562 -13.102 -1.302 1 96.44 72 GLY A C 1
ATOM 597 O O . GLY A 1 72 ? 9.195 -14.188 -1.748 1 96.44 72 GLY A O 1
ATOM 598 N N . MET A 1 73 ? 9.906 -12.93 -0.105 1 95.44 73 MET A N 1
ATOM 599 C CA . MET A 1 73 ? 9.953 -14.047 0.829 1 95.44 73 MET A CA 1
ATOM 600 C C . MET A 1 73 ? 8.555 -14.609 1.08 1 95.44 73 MET A C 1
ATOM 602 O O . MET A 1 73 ? 8.352 -15.82 1.083 1 95.44 73 MET A O 1
ATOM 606 N N . VAL A 1 74 ? 7.633 -13.742 1.271 1 94.5 74 VAL A N 1
ATOM 607 C CA . VAL A 1 74 ? 6.281 -14.172 1.609 1 94.5 74 VAL A CA 1
ATOM 608 C C . VAL A 1 74 ? 5.672 -14.938 0.436 1 94.5 74 VAL A C 1
ATOM 610 O O . VAL A 1 74 ? 5.039 -15.977 0.627 1 94.5 74 VAL A O 1
ATOM 613 N N . PHE A 1 75 ? 5.859 -14.477 -0.743 1 93.56 75 PHE A N 1
ATOM 614 C CA . PHE A 1 75 ? 5.266 -15.141 -1.895 1 93.56 75 PHE A CA 1
ATOM 615 C C . PHE A 1 75 ? 6.031 -16.406 -2.236 1 93.56 75 PHE A C 1
ATOM 617 O O . PHE A 1 75 ? 5.469 -17.344 -2.816 1 93.56 75 PHE A O 1
ATOM 624 N N . THR A 1 76 ? 7.285 -16.406 -1.843 1 93.25 76 THR A N 1
ATOM 625 C CA . THR A 1 76 ? 8.031 -17.656 -1.99 1 93.25 76 THR A CA 1
ATOM 626 C C . THR A 1 76 ? 7.434 -18.75 -1.109 1 93.25 76 THR A C 1
ATOM 628 O O . THR A 1 76 ? 7.266 -19.891 -1.552 1 93.25 76 THR A O 1
ATOM 631 N N . ILE A 1 77 ? 7.102 -18.453 0.102 1 90.94 77 ILE A N 1
ATOM 632 C CA . ILE A 1 77 ? 6.492 -19.406 1.024 1 90.94 77 ILE A CA 1
ATOM 633 C C . ILE A 1 77 ? 5.199 -19.953 0.422 1 90.94 77 ILE A C 1
ATOM 635 O O . ILE A 1 77 ? 4.996 -21.172 0.373 1 90.94 77 ILE A O 1
ATOM 639 N N . GLN A 1 78 ? 4.414 -19.109 -0.162 1 88.19 78 GLN A N 1
ATOM 640 C CA . GLN A 1 78 ? 3.1 -19.5 -0.664 1 88.19 78 GLN A CA 1
ATOM 641 C C . GLN A 1 78 ? 3.219 -20.281 -1.969 1 88.19 78 GLN A C 1
ATOM 643 O O . GLN A 1 78 ? 2.518 -21.281 -2.168 1 88.19 78 GLN A O 1
ATOM 648 N N . PHE A 1 79 ? 4.086 -19.875 -2.828 1 86.81 79 PHE A N 1
ATOM 649 C CA . PHE A 1 79 ? 4.199 -20.516 -4.137 1 86.81 79 PHE A CA 1
ATOM 650 C C . PHE A 1 79 ? 4.879 -21.875 -4.02 1 86.81 79 PHE A C 1
ATOM 652 O O . PHE A 1 79 ? 4.441 -22.859 -4.633 1 86.81 79 PHE A O 1
ATOM 659 N N . ILE A 1 80 ? 5.914 -21.953 -3.207 1 86.5 80 ILE A N 1
ATOM 660 C CA . ILE A 1 80 ? 6.609 -23.234 -3.064 1 86.5 80 ILE A CA 1
ATOM 661 C C . ILE A 1 80 ? 5.68 -24.266 -2.428 1 86.5 80 ILE A C 1
ATOM 663 O O . ILE A 1 80 ? 5.609 -25.406 -2.877 1 86.5 80 ILE A O 1
ATOM 667 N N . ARG A 1 81 ? 4.945 -23.891 -1.507 1 85.25 81 ARG A N 1
ATOM 668 C CA . ARG A 1 81 ? 4.031 -24.797 -0.824 1 85.25 81 ARG A CA 1
ATOM 669 C C . ARG A 1 81 ? 2.949 -25.312 -1.773 1 85.25 81 ARG A C 1
ATOM 671 O O . ARG A 1 81 ? 2.67 -26.5 -1.821 1 85.25 81 ARG A O 1
ATOM 678 N N . GLU A 1 82 ? 2.383 -24.469 -2.543 1 80.88 82 GLU A N 1
ATOM 679 C CA . GLU A 1 82 ? 1.267 -24.844 -3.406 1 80.88 82 GLU A CA 1
ATOM 680 C C . GLU A 1 82 ? 1.754 -25.609 -4.637 1 80.88 82 GLU A C 1
ATOM 682 O O . GLU A 1 82 ? 1.104 -26.547 -5.086 1 80.88 82 GLU A O 1
ATOM 687 N N . PHE A 1 83 ? 2.926 -25.297 -5.121 1 82.94 83 PHE A N 1
ATOM 688 C CA . PHE A 1 83 ? 3.412 -25.938 -6.34 1 82.94 83 PHE A CA 1
ATOM 689 C C . PHE A 1 83 ? 4.082 -27.266 -6.031 1 82.94 83 PHE A C 1
ATOM 691 O O . PHE A 1 83 ? 4.137 -28.156 -6.883 1 82.94 83 PHE A O 1
ATOM 698 N N . THR A 1 84 ? 4.594 -27.344 -4.855 1 81.25 84 THR A N 1
ATOM 699 C CA . THR A 1 84 ? 5.098 -28.656 -4.434 1 81.25 84 THR A CA 1
ATOM 700 C C . THR A 1 84 ? 3.957 -29.656 -4.289 1 81.25 84 THR A C 1
ATOM 702 O O . THR A 1 84 ? 4.09 -30.812 -4.684 1 81.25 84 THR A O 1
ATOM 705 N N . LYS A 1 85 ? 2.844 -29.188 -3.795 1 81.31 85 LYS A N 1
ATOM 706 C CA . LYS A 1 85 ? 1.663 -30.031 -3.67 1 81.31 85 LYS A CA 1
ATOM 707 C C . LYS A 1 85 ? 1.176 -30.5 -5.039 1 81.31 85 LYS A C 1
ATOM 709 O O . LYS A 1 85 ? 0.643 -31.609 -5.172 1 81.31 85 LYS A O 1
ATOM 714 N N . LEU A 1 86 ? 1.421 -29.703 -6.031 1 78 86 LEU A N 1
ATOM 715 C CA . LEU A 1 86 ? 0.97 -30.031 -7.383 1 78 86 LEU A CA 1
ATOM 716 C C . LEU A 1 86 ? 2.055 -30.766 -8.156 1 78 86 LEU A C 1
ATOM 718 O O . LEU A 1 86 ? 1.855 -31.125 -9.32 1 78 86 LEU A O 1
ATOM 722 N N . GLY A 1 87 ? 3.242 -30.953 -7.512 1 80.69 87 GLY A N 1
ATOM 723 C CA . GLY A 1 87 ? 4.348 -31.625 -8.172 1 80.69 87 GLY A CA 1
ATOM 724 C C . GLY A 1 87 ? 5.047 -30.766 -9.203 1 80.69 87 GLY A C 1
ATOM 725 O O . GLY A 1 87 ? 5.66 -31.281 -10.141 1 80.69 87 GLY A O 1
ATOM 726 N N . LEU A 1 88 ? 4.941 -29.453 -9.086 1 81.69 88 LEU A N 1
ATOM 727 C CA . LEU A 1 88 ? 5.477 -28.516 -10.07 1 81.69 88 LEU A CA 1
ATOM 728 C C . LEU A 1 88 ? 6.594 -27.672 -9.469 1 81.69 88 LEU A C 1
ATOM 730 O O . LEU A 1 88 ? 6.625 -26.453 -9.648 1 81.69 88 LEU A O 1
ATOM 734 N N . THR A 1 89 ? 7.48 -28.25 -8.758 1 83.5 89 THR A N 1
ATOM 735 C CA . THR A 1 89 ? 8.531 -27.531 -8.047 1 83.5 89 THR A CA 1
ATOM 736 C C . THR A 1 89 ? 9.492 -26.859 -9.031 1 83.5 89 THR A C 1
ATOM 738 O O . THR A 1 89 ? 10.023 -25.797 -8.75 1 83.5 89 THR A O 1
ATOM 741 N N . ARG A 1 90 ? 9.523 -27.438 -10.219 1 86 90 ARG A N 1
ATOM 742 C CA . ARG A 1 90 ? 10.492 -26.938 -11.188 1 86 90 ARG A CA 1
ATOM 743 C C . ARG A 1 90 ? 9.977 -25.688 -11.875 1 86 90 ARG A C 1
ATOM 745 O O . ARG A 1 90 ? 10.75 -24.938 -12.484 1 86 90 ARG A O 1
ATOM 752 N N . THR A 1 91 ? 8.719 -25.406 -11.75 1 86.81 91 THR A N 1
ATOM 753 C CA . THR A 1 91 ? 8.141 -24.25 -12.438 1 86.81 91 THR A CA 1
ATOM 754 C C . THR A 1 91 ? 7.855 -23.109 -11.453 1 86.81 91 THR A C 1
ATOM 756 O O . THR A 1 91 ? 7.41 -22.047 -11.852 1 86.81 91 THR A O 1
ATOM 759 N N . VAL A 1 92 ? 8.203 -23.344 -10.203 1 87.31 92 VAL A N 1
ATOM 760 C CA . VAL A 1 92 ? 7.832 -22.406 -9.156 1 87.31 92 VAL A CA 1
ATOM 761 C C . VAL A 1 92 ? 8.547 -21.078 -9.383 1 87.31 92 VAL A C 1
ATOM 763 O O . VAL A 1 92 ? 7.941 -20 -9.25 1 87.31 92 VAL A O 1
ATOM 766 N N . GLY A 1 93 ? 9.812 -21.125 -9.797 1 91.75 93 GLY A N 1
ATOM 767 C CA . GLY A 1 93 ? 10.586 -19.922 -10.023 1 91.75 93 GLY A CA 1
ATOM 768 C C . GLY A 1 93 ? 10.031 -19.062 -11.141 1 91.75 93 GLY A C 1
ATOM 769 O O . GLY A 1 93 ? 10.047 -17.828 -11.055 1 91.75 93 GLY A O 1
ATOM 770 N N . GLY A 1 94 ? 9.531 -19.688 -12.164 1 92.5 94 GLY A N 1
ATOM 771 C CA . GLY A 1 94 ? 8.969 -18.969 -13.297 1 92.5 94 GLY A CA 1
ATOM 772 C C . GLY A 1 94 ? 7.68 -18.25 -12.961 1 92.5 94 GLY A C 1
ATOM 773 O O . GLY A 1 94 ? 7.512 -17.078 -13.297 1 92.5 94 GLY A O 1
ATOM 774 N N . VAL A 1 95 ? 6.824 -18.969 -12.289 1 88.12 95 VAL A N 1
ATOM 775 C CA . VAL A 1 95 ? 5.531 -18.391 -11.938 1 88.12 95 VAL A CA 1
ATOM 776 C C . VAL A 1 95 ? 5.727 -17.25 -10.938 1 88.12 95 VAL A C 1
ATOM 778 O O . VAL A 1 95 ? 5.059 -16.219 -11.031 1 88.12 95 VAL A O 1
ATOM 781 N N . LEU A 1 96 ? 6.602 -17.453 -10.023 1 92.19 96 LEU A N 1
ATOM 782 C CA . LEU A 1 96 ? 6.922 -16.422 -9.039 1 92.19 96 LEU A CA 1
ATOM 783 C C . LEU A 1 96 ? 7.504 -15.18 -9.711 1 92.19 96 LEU A C 1
ATOM 785 O O . LEU A 1 96 ? 7.109 -14.055 -9.406 1 92.19 96 LEU A O 1
ATOM 789 N N . ALA A 1 97 ? 8.406 -15.398 -10.617 1 95.62 97 ALA A N 1
ATOM 790 C CA . ALA A 1 97 ? 9.047 -14.297 -11.328 1 95.62 97 ALA A CA 1
ATOM 791 C C . ALA A 1 97 ? 8.031 -13.508 -12.148 1 95.62 97 ALA A C 1
ATOM 793 O O . ALA A 1 97 ? 8.078 -12.273 -12.195 1 95.62 97 ALA A O 1
ATOM 794 N N . LEU A 1 98 ? 7.129 -14.172 -12.727 1 93.31 98 LEU A N 1
ATOM 795 C CA . LEU A 1 98 ? 6.102 -13.516 -13.531 1 93.31 98 LEU A CA 1
ATOM 796 C C . LEU A 1 98 ? 5.16 -12.711 -12.648 1 93.31 98 LEU A C 1
ATOM 798 O O . LEU A 1 98 ? 4.809 -11.578 -12.977 1 93.31 98 LEU A O 1
ATOM 802 N N . ALA A 1 99 ? 4.781 -13.336 -11.555 1 92.44 99 ALA A N 1
ATOM 803 C CA . ALA A 1 99 ? 3.902 -12.633 -10.625 1 92.44 99 ALA A CA 1
ATOM 804 C C . ALA A 1 99 ? 4.566 -11.367 -10.086 1 92.44 99 ALA A C 1
ATOM 806 O O . ALA A 1 99 ? 3.924 -10.32 -9.992 1 92.44 99 ALA A O 1
ATOM 807 N N . LEU A 1 100 ? 5.832 -11.477 -9.758 1 95.75 100 LEU A N 1
ATOM 808 C CA . LEU A 1 100 ? 6.582 -10.336 -9.234 1 95.75 100 LEU A CA 1
ATOM 809 C C . LEU A 1 100 ? 6.766 -9.273 -10.312 1 95.75 100 LEU A C 1
ATOM 811 O O . LEU A 1 100 ? 6.465 -8.094 -10.086 1 95.75 100 LEU A O 1
ATOM 815 N N . ALA A 1 101 ? 7.133 -9.656 -11.445 1 95.81 101 ALA A N 1
ATOM 816 C CA . ALA A 1 101 ? 7.48 -8.711 -12.5 1 95.81 101 ALA A CA 1
ATOM 817 C C . ALA A 1 101 ? 6.238 -8.008 -13.039 1 95.81 101 ALA A C 1
ATOM 819 O O . ALA A 1 101 ? 6.258 -6.793 -13.273 1 95.81 101 ALA A O 1
ATOM 820 N N . ARG A 1 102 ? 5.145 -8.719 -13.164 1 94.19 102 ARG A N 1
ATOM 821 C CA . ARG A 1 102 ? 3.988 -8.172 -13.867 1 94.19 102 ARG A CA 1
ATOM 822 C C . ARG A 1 102 ? 3.09 -7.391 -12.914 1 94.19 102 ARG A C 1
ATOM 824 O O . ARG A 1 102 ? 2.428 -6.434 -13.328 1 94.19 102 ARG A O 1
ATOM 831 N N . GLU A 1 103 ? 3.07 -7.801 -11.656 1 93.81 103 GLU A N 1
ATOM 832 C CA . GLU A 1 103 ? 2.021 -7.207 -10.828 1 93.81 103 GLU A CA 1
ATOM 833 C C . GLU A 1 103 ? 2.555 -6.809 -9.461 1 93.81 103 GLU A C 1
ATOM 835 O O . GLU A 1 103 ? 2.486 -5.637 -9.07 1 93.81 103 GLU A O 1
ATOM 840 N N . LEU A 1 104 ? 3.178 -7.711 -8.75 1 96 104 LEU A N 1
ATOM 841 C CA . LEU A 1 104 ? 3.439 -7.527 -7.328 1 96 104 LEU A CA 1
ATOM 842 C C . LEU A 1 104 ? 4.469 -6.426 -7.102 1 96 104 LEU A C 1
ATOM 844 O O . LEU A 1 104 ? 4.223 -5.488 -6.34 1 96 104 LEU A O 1
ATOM 848 N N . THR A 1 105 ? 5.574 -6.5 -7.805 1 97.94 105 THR A N 1
ATOM 849 C CA . THR A 1 105 ? 6.664 -5.57 -7.539 1 97.94 105 THR A CA 1
ATOM 850 C C . THR A 1 105 ? 6.285 -4.156 -7.969 1 97.94 105 THR A C 1
ATOM 852 O O . THR A 1 105 ? 6.449 -3.205 -7.203 1 97.94 105 THR A O 1
ATOM 855 N N . PRO A 1 106 ? 5.758 -3.977 -9.195 1 98.19 106 PRO A N 1
ATOM 856 C CA . PRO A 1 106 ? 5.414 -2.607 -9.594 1 98.19 106 PRO A CA 1
ATOM 857 C C . PRO A 1 106 ? 4.348 -1.986 -8.688 1 98.19 106 PRO A C 1
ATOM 859 O O . PRO A 1 106 ? 4.418 -0.795 -8.375 1 98.19 106 PRO A O 1
ATOM 862 N N . VAL A 1 107 ? 3.414 -2.748 -8.289 1 98 107 VAL A N 1
ATOM 863 C CA . VAL A 1 107 ? 2.324 -2.229 -7.469 1 98 107 VAL A CA 1
ATOM 864 C C . VAL A 1 107 ? 2.84 -1.89 -6.074 1 98 107 VAL A C 1
ATOM 866 O O . VAL A 1 107 ? 2.598 -0.794 -5.562 1 98 107 VAL A O 1
ATOM 869 N N . VAL A 1 108 ? 3.605 -2.783 -5.484 1 97.56 108 VAL A N 1
ATOM 870 C CA . VAL A 1 108 ? 4.086 -2.561 -4.125 1 97.56 108 VAL A CA 1
ATOM 871 C C . VAL A 1 108 ? 5.086 -1.403 -4.113 1 97.56 108 VAL A C 1
ATOM 873 O O . VAL A 1 108 ? 5.078 -0.581 -3.193 1 97.56 108 VAL A O 1
ATOM 876 N N . THR A 1 109 ? 5.945 -1.362 -5.07 1 98.31 109 THR A N 1
ATOM 877 C CA . THR A 1 109 ? 6.875 -0.244 -5.184 1 98.31 109 THR A CA 1
ATOM 878 C C . THR A 1 109 ? 6.121 1.081 -5.254 1 98.31 109 THR A C 1
ATOM 880 O O . THR A 1 109 ? 6.477 2.041 -4.57 1 98.31 109 THR A O 1
ATOM 883 N N . SER A 1 110 ? 5.121 1.108 -6.043 1 98.5 110 SER A N 1
ATOM 884 C CA . SER A 1 110 ? 4.348 2.332 -6.223 1 98.5 110 SER A CA 1
ATOM 885 C C . SER A 1 110 ? 3.574 2.691 -4.957 1 98.5 110 SER A C 1
ATOM 887 O O . SER A 1 110 ? 3.381 3.869 -4.656 1 98.5 110 SER A O 1
ATOM 889 N N . ILE A 1 111 ? 3.154 1.673 -4.266 1 97.75 111 ILE A N 1
ATOM 890 C CA . ILE A 1 111 ? 2.459 1.903 -3.002 1 97.75 111 ILE A CA 1
ATOM 891 C C . ILE A 1 111 ? 3.4 2.58 -2.012 1 97.75 111 ILE A C 1
ATOM 893 O O . ILE A 1 111 ? 3.016 3.537 -1.333 1 97.75 111 ILE A O 1
ATOM 897 N N . ILE A 1 112 ? 4.586 2.125 -1.971 1 97.5 112 ILE A N 1
ATOM 898 C CA . ILE A 1 112 ? 5.578 2.705 -1.072 1 97.5 112 ILE A CA 1
ATOM 899 C C . ILE A 1 112 ? 5.898 4.133 -1.508 1 97.5 112 ILE A C 1
ATOM 901 O O . ILE A 1 112 ? 5.996 5.035 -0.672 1 97.5 112 ILE A O 1
ATOM 905 N N . VAL A 1 113 ? 6.004 4.324 -2.787 1 98.06 113 VAL A N 1
ATOM 906 C CA . VAL A 1 113 ? 6.285 5.656 -3.312 1 98.06 113 VAL A CA 1
ATOM 907 C C . VAL A 1 113 ? 5.117 6.59 -3 1 98.06 113 VAL A C 1
ATOM 909 O O . VAL A 1 113 ? 5.32 7.758 -2.656 1 98.06 113 VAL A O 1
ATOM 912 N N . ALA A 1 114 ? 3.922 6.102 -3.119 1 97.88 114 ALA A N 1
ATOM 913 C CA . ALA A 1 114 ? 2.748 6.902 -2.781 1 97.88 114 ALA A CA 1
ATOM 914 C C . ALA A 1 114 ? 2.754 7.289 -1.306 1 97.88 114 ALA A C 1
ATOM 916 O O . ALA A 1 114 ? 2.426 8.422 -0.954 1 97.88 114 ALA A O 1
ATOM 917 N N . GLY A 1 115 ? 3.129 6.371 -0.509 1 96.12 115 GLY A N 1
ATOM 918 C CA . GLY A 1 115 ? 3.141 6.613 0.925 1 96.12 115 GLY A CA 1
ATOM 919 C C . GLY A 1 115 ? 4.262 7.535 1.363 1 96.12 115 GLY A C 1
ATOM 920 O O . GLY A 1 115 ? 4.078 8.367 2.252 1 96.12 115 GLY A O 1
ATOM 921 N N . ARG A 1 116 ? 5.332 7.387 0.759 1 95.62 116 ARG A N 1
ATOM 922 C CA . ARG A 1 116 ? 6.492 8.148 1.215 1 95.62 116 ARG A CA 1
ATOM 923 C C . ARG A 1 116 ? 6.633 9.445 0.428 1 95.62 116 ARG A C 1
ATOM 925 O O . ARG A 1 116 ? 6.578 10.539 1.003 1 95.62 116 ARG A O 1
ATOM 932 N N . VAL A 1 117 ? 6.738 9.328 -0.819 1 97.25 117 VAL A N 1
ATOM 933 C CA . VAL A 1 117 ? 7.016 10.469 -1.686 1 97.25 117 VAL A CA 1
ATOM 934 C C . VAL A 1 117 ? 5.734 11.273 -1.911 1 97.25 117 VAL A C 1
ATOM 936 O O . VAL A 1 117 ? 5.734 12.5 -1.811 1 97.25 117 VAL A O 1
ATOM 939 N N . GLY A 1 118 ? 4.68 10.562 -2.219 1 96.75 118 GLY A N 1
ATOM 940 C CA . GLY A 1 118 ? 3.412 11.25 -2.414 1 96.75 118 GLY A CA 1
ATOM 941 C C . GLY A 1 118 ? 2.971 12.047 -1.2 1 96.75 118 GLY A C 1
ATOM 942 O O . GLY A 1 118 ? 2.557 13.203 -1.327 1 96.75 118 GLY A O 1
ATOM 943 N N . SER A 1 119 ? 3.09 11.414 -0.1 1 95.75 119 SER A N 1
ATOM 944 C CA . SER A 1 119 ? 2.725 12.102 1.135 1 95.75 119 SER A CA 1
ATOM 945 C C . SER A 1 119 ? 3.631 13.297 1.386 1 95.75 119 SER A C 1
ATOM 947 O O . SER A 1 119 ? 3.168 14.352 1.838 1 95.75 119 SER A O 1
ATOM 949 N N . ALA A 1 120 ? 4.875 13.172 1.135 1 95.12 120 ALA A N 1
ATOM 950 C CA . ALA A 1 120 ? 5.836 14.25 1.332 1 95.12 120 ALA A CA 1
ATOM 951 C C . ALA A 1 120 ? 5.543 15.422 0.402 1 95.12 120 ALA A C 1
ATOM 953 O O . ALA A 1 120 ? 5.625 16.578 0.811 1 95.12 120 ALA A O 1
ATOM 954 N N . PHE A 1 121 ? 5.246 15.109 -0.819 1 96.56 121 PHE A N 1
ATOM 955 C CA . PHE A 1 121 ? 4.898 16.156 -1.782 1 96.56 121 PHE A CA 1
ATOM 956 C C . PHE A 1 121 ? 3.672 16.922 -1.322 1 96.56 121 PHE A C 1
ATOM 958 O O . PHE A 1 121 ? 3.666 18.156 -1.345 1 96.56 121 PHE A O 1
ATOM 965 N N . ALA A 1 122 ? 2.658 16.203 -0.896 1 95.75 122 ALA A N 1
ATOM 966 C CA . ALA A 1 122 ? 1.424 16.844 -0.442 1 95.75 122 ALA A CA 1
ATOM 967 C C . ALA A 1 122 ? 1.665 17.672 0.815 1 95.75 122 ALA A C 1
ATOM 969 O O . ALA A 1 122 ? 1.137 18.781 0.946 1 95.75 122 ALA A O 1
ATOM 970 N N . ALA A 1 123 ? 2.441 17.156 1.697 1 95 123 ALA A N 1
ATOM 971 C CA . ALA A 1 123 ? 2.736 17.859 2.945 1 95 123 ALA A CA 1
ATOM 972 C C . ALA A 1 123 ? 3.52 19.141 2.686 1 95 123 ALA A C 1
ATOM 974 O O . ALA A 1 123 ? 3.225 20.188 3.271 1 95 123 ALA A O 1
ATOM 975 N N . GLU A 1 124 ? 4.535 19.062 1.896 1 94.44 124 GLU A N 1
ATOM 976 C CA . GLU A 1 124 ? 5.379 20.219 1.596 1 94.44 124 GLU A CA 1
ATOM 977 C C . GLU A 1 124 ? 4.59 21.312 0.869 1 94.44 124 GLU A C 1
ATOM 979 O O . GLU A 1 124 ? 4.641 22.484 1.249 1 94.44 124 GLU A O 1
ATOM 984 N N . LEU A 1 125 ? 3.928 20.938 -0.182 1 93.94 125 LEU A N 1
ATOM 985 C CA . LEU A 1 125 ? 3.146 21.906 -0.941 1 93.94 125 LEU A CA 1
ATOM 986 C C . LEU A 1 125 ? 1.984 22.438 -0.11 1 93.94 125 LEU A C 1
ATOM 988 O O . LEU A 1 125 ? 1.626 23.609 -0.217 1 93.94 125 LEU A O 1
ATOM 992 N N . GLY A 1 126 ? 1.399 21.531 0.657 1 94.06 126 GLY A N 1
ATOM 993 C CA . GLY A 1 126 ? 0.351 21.984 1.561 1 94.06 126 GLY A CA 1
ATOM 994 C C . GLY A 1 126 ? 0.832 23 2.576 1 94.06 126 GLY A C 1
ATOM 995 O O . GLY A 1 126 ? 0.154 24 2.832 1 94.06 126 GLY A O 1
ATOM 996 N N . THR A 1 127 ? 1.979 22.781 3.18 1 93.19 127 THR A N 1
ATOM 997 C CA . THR A 1 127 ? 2.572 23.703 4.129 1 93.19 127 THR A CA 1
ATOM 998 C C . THR A 1 127 ? 2.867 25.047 3.463 1 93.19 127 THR A C 1
ATOM 1000 O O . THR A 1 127 ? 2.621 26.109 4.047 1 93.19 127 THR A O 1
ATOM 1003 N N . MET A 1 128 ? 3.395 24.969 2.262 1 92.31 128 MET A N 1
ATOM 1004 C CA . MET A 1 128 ? 3.688 26.188 1.517 1 92.31 128 MET A CA 1
ATOM 1005 C C . MET A 1 128 ? 2.408 26.969 1.215 1 92.31 128 MET A C 1
ATOM 1007 O O . MET A 1 128 ? 2.41 28.188 1.211 1 92.31 128 MET A O 1
ATOM 1011 N N . GLN A 1 129 ? 1.387 26.281 0.969 1 91.12 129 GLN A N 1
ATOM 1012 C CA . GLN A 1 129 ? 0.108 26.906 0.649 1 91.12 129 GLN A CA 1
ATOM 1013 C C . GLN A 1 129 ? -0.495 27.578 1.876 1 91.12 129 GLN A C 1
ATOM 1015 O O . GLN A 1 129 ? -0.984 28.703 1.792 1 91.12 129 GLN A O 1
ATOM 1020 N N . VAL A 1 130 ? -0.464 26.922 2.994 1 90.5 130 VAL A N 1
ATOM 1021 C CA . VAL A 1 130 ? -1.119 27.453 4.188 1 90.5 130 VAL A CA 1
ATOM 1022 C C . VAL A 1 130 ? -0.278 28.578 4.781 1 90.5 130 VAL A C 1
ATOM 1024 O O . VAL A 1 130 ? -0.796 29.438 5.5 1 90.5 130 VAL A O 1
ATOM 1027 N N . SER A 1 131 ? 1.045 28.594 4.52 1 88.69 131 SER A N 1
ATOM 1028 C CA . SER A 1 131 ? 1.916 29.672 4.977 1 88.69 131 SER A CA 1
ATOM 1029 C C . SER A 1 131 ? 1.989 30.797 3.949 1 88.69 131 SER A C 1
ATOM 1031 O O . SER A 1 131 ? 2.783 31.734 4.098 1 88.69 131 SER A O 1
ATOM 1033 N N . GLU A 1 132 ? 1.328 30.672 2.812 1 83.38 132 GLU A N 1
ATOM 1034 C CA . GLU A 1 132 ? 1.191 31.672 1.76 1 83.38 132 GLU A CA 1
ATOM 1035 C C . GLU A 1 132 ? 2.494 31.844 0.985 1 83.38 132 GLU A C 1
ATOM 1037 O O . GLU A 1 132 ? 2.746 32.906 0.406 1 83.38 132 GLU A O 1
ATOM 1042 N N . GLN A 1 133 ? 3.227 30.859 1.055 1 80.19 133 GLN A N 1
ATOM 1043 C CA . GLN A 1 133 ? 4.484 30.891 0.318 1 80.19 133 GLN A CA 1
ATOM 1044 C C . GLN A 1 133 ? 4.246 30.75 -1.183 1 80.19 133 GLN A C 1
ATOM 1046 O O . GLN A 1 133 ? 5.012 31.281 -1.991 1 80.19 133 GLN A O 1
ATOM 1051 N N . THR A 1 134 ? 3.242 30.078 -1.577 1 78.31 134 THR A N 1
ATOM 1052 C CA . THR A 1 134 ? 2.932 29.906 -2.992 1 78.31 134 THR A CA 1
ATOM 1053 C C . THR A 1 134 ? 2.508 31.234 -3.617 1 78.31 134 THR A C 1
ATOM 1055 O O . THR A 1 134 ? 2.852 31.516 -4.766 1 78.31 134 THR A O 1
ATOM 1058 N N . ASP A 1 135 ? 1.818 31.969 -2.885 1 77.38 135 ASP A N 1
ATOM 1059 C CA . ASP A 1 135 ? 1.413 33.312 -3.352 1 77.38 135 ASP A CA 1
ATOM 1060 C C . ASP A 1 135 ? 2.623 34.219 -3.521 1 77.38 135 ASP A C 1
ATOM 1062 O O . ASP A 1 135 ? 2.658 35.031 -4.438 1 77.38 135 ASP A O 1
ATOM 1066 N N . SER A 1 136 ? 3.561 33.969 -2.709 1 75.94 136 SER A N 1
ATOM 1067 C CA . SER A 1 136 ? 4.773 34.781 -2.814 1 75.94 136 SER A CA 1
ATOM 1068 C C . SER A 1 136 ? 5.535 34.469 -4.098 1 75.94 136 SER A C 1
ATOM 1070 O O . SER A 1 136 ? 6.117 35.375 -4.715 1 75.94 136 SER A O 1
ATOM 1072 N N . LEU A 1 137 ? 5.453 33.219 -4.59 1 75.06 137 LEU A N 1
ATOM 1073 C CA . LEU A 1 137 ? 6.094 32.812 -5.844 1 75.06 137 LEU A CA 1
ATOM 1074 C C . LEU A 1 137 ? 5.383 33.469 -7.039 1 75.06 137 LEU A C 1
ATOM 1076 O O . LEU A 1 137 ? 6.035 33.875 -7.996 1 75.06 137 LEU A O 1
ATOM 1080 N N . ARG A 1 138 ? 4.18 33.594 -6.926 1 74.81 138 ARG A N 1
ATOM 1081 C CA . ARG A 1 138 ? 3.408 34.219 -7.996 1 74.81 138 ARG A CA 1
ATOM 1082 C C . ARG A 1 138 ? 3.73 35.688 -8.117 1 74.81 138 ARG A C 1
ATOM 1084 O O . ARG A 1 138 ? 3.852 36.219 -9.219 1 74.81 138 ARG A O 1
ATOM 1091 N N .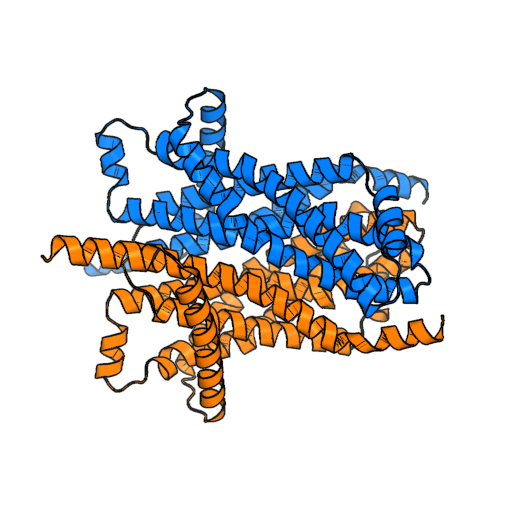 VAL A 1 139 ? 3.918 36.25 -7.027 1 76.38 139 VAL A N 1
ATOM 1092 C CA . VAL A 1 139 ? 4.211 37.688 -7.008 1 76.38 139 VAL A CA 1
ATOM 1093 C C . VAL A 1 139 ? 5.605 37.938 -7.578 1 76.38 139 VAL A C 1
ATOM 1095 O O . VAL A 1 139 ? 5.84 38.938 -8.234 1 76.38 139 VAL A O 1
ATOM 1098 N N . LEU A 1 140 ? 6.469 36.969 -7.43 1 75.62 140 LEU A N 1
ATOM 1099 C CA . LEU A 1 140 ? 7.832 37.094 -7.93 1 75.62 140 LEU A CA 1
ATOM 1100 C C . LEU A 1 140 ? 7.902 36.719 -9.414 1 75.62 140 LEU A C 1
ATOM 1102 O O . LEU A 1 140 ? 8.977 36.781 -10.016 1 75.62 140 LEU A O 1
ATOM 1106 N N . GLY A 1 141 ? 6.785 36.344 -9.984 1 72.38 141 GLY A N 1
ATOM 1107 C CA . GLY A 1 141 ? 6.703 36.156 -11.422 1 72.38 141 GLY A CA 1
ATOM 1108 C C . GLY A 1 141 ? 7.023 34.719 -11.836 1 72.38 141 GLY A C 1
ATOM 1109 O O . GLY A 1 141 ? 7.191 34.438 -13.023 1 72.38 141 GLY A O 1
ATOM 1110 N N . SER A 1 142 ? 7.246 34 -10.844 1 73.94 142 SER A N 1
ATOM 1111 C CA . SER A 1 142 ? 7.504 32.594 -11.172 1 73.94 142 SER A CA 1
ATOM 1112 C C . SER A 1 142 ? 6.219 31.781 -11.156 1 73.94 142 SER A C 1
ATOM 1114 O O . SER A 1 142 ? 5.367 31.969 -10.289 1 73.94 142 SER A O 1
ATOM 1116 N N . ASP A 1 143 ? 5.984 30.984 -12.188 1 80 143 ASP A N 1
ATOM 1117 C CA . ASP A 1 143 ? 4.824 30.094 -12.211 1 80 143 ASP A CA 1
ATOM 1118 C C . ASP A 1 143 ? 5.008 28.922 -11.242 1 80 143 ASP A C 1
ATOM 1120 O O . ASP A 1 143 ? 5.875 28.078 -11.445 1 80 143 ASP A O 1
ATOM 1124 N N . PRO A 1 144 ? 4.199 28.922 -10.234 1 80.62 144 PRO A N 1
ATOM 1125 C CA . PRO A 1 144 ? 4.359 27.875 -9.219 1 80.62 144 PRO A CA 1
ATOM 1126 C C . PRO A 1 144 ? 4.238 26.469 -9.789 1 80.62 144 PRO A C 1
ATOM 1128 O O . PRO A 1 144 ? 4.883 25.547 -9.289 1 80.62 144 PRO A O 1
ATOM 1131 N N . ILE A 1 145 ? 3.508 26.328 -10.742 1 79.31 145 ILE A N 1
ATOM 1132 C CA . ILE A 1 145 ? 3.326 25 -11.336 1 79.31 145 ILE A CA 1
ATOM 1133 C C . ILE A 1 145 ? 4.629 24.547 -11.992 1 79.31 145 ILE A C 1
ATOM 1135 O O . ILE A 1 145 ? 5.055 23.406 -11.812 1 79.31 145 ILE A O 1
ATOM 1139 N N . ASP A 1 146 ? 5.289 25.406 -12.617 1 79.62 146 ASP A N 1
ATOM 1140 C CA . ASP A 1 146 ? 6.527 25.062 -13.32 1 79.62 146 ASP A CA 1
ATOM 1141 C C . ASP A 1 146 ? 7.664 24.812 -12.336 1 79.62 146 ASP A C 1
ATOM 1143 O O . ASP A 1 146 ? 8.5 23.938 -12.562 1 79.62 146 ASP A O 1
ATOM 1147 N N . TYR A 1 147 ? 7.551 25.547 -11.305 1 83.81 147 TYR A N 1
ATOM 1148 C CA . TYR A 1 147 ? 8.68 25.5 -10.391 1 83.81 147 TYR A CA 1
ATOM 1149 C C . TYR A 1 147 ? 8.5 24.391 -9.352 1 83.81 147 TYR A C 1
ATOM 1151 O O . TYR A 1 147 ? 9.469 23.766 -8.922 1 83.81 147 TYR A O 1
ATOM 1159 N N . LEU A 1 148 ? 7.312 24.109 -8.992 1 86.75 148 LEU A N 1
ATOM 1160 C CA . LEU A 1 148 ? 7.098 23.203 -7.863 1 86.75 148 LEU A CA 1
ATOM 1161 C C . LEU A 1 148 ? 6.543 21.875 -8.336 1 86.75 148 LEU A C 1
ATOM 1163 O O . LEU A 1 148 ? 6.926 20.812 -7.82 1 86.75 148 LEU A O 1
ATOM 1167 N N . ILE A 1 149 ? 5.699 21.828 -9.305 1 89.81 149 ILE A N 1
ATOM 1168 C CA . ILE A 1 149 ? 4.934 20.641 -9.641 1 89.81 149 ILE A CA 1
ATOM 1169 C C . ILE A 1 149 ? 5.645 19.859 -10.742 1 89.81 149 ILE A C 1
ATOM 1171 O O . ILE A 1 149 ? 5.844 18.656 -10.633 1 89.81 149 ILE A O 1
ATOM 1175 N N . THR A 1 150 ? 6.137 20.547 -11.75 1 89.88 150 THR A N 1
ATOM 1176 C CA . THR A 1 150 ? 6.727 19.906 -12.922 1 89.88 150 THR A CA 1
ATOM 1177 C C . THR A 1 150 ? 7.965 19.094 -12.523 1 89.88 150 THR A C 1
ATOM 1179 O O . THR A 1 150 ? 8.125 17.953 -12.945 1 89.88 150 THR A O 1
ATOM 1182 N N . PRO A 1 151 ? 8.836 19.656 -11.719 1 91.94 151 PRO A N 1
ATOM 1183 C CA . PRO A 1 151 ? 10.008 18.875 -11.32 1 91.94 151 PRO A CA 1
ATOM 1184 C C . PRO A 1 151 ? 9.641 17.625 -10.523 1 91.94 151 PRO A C 1
ATOM 1186 O O . PRO A 1 151 ? 10.312 16.594 -10.633 1 91.94 151 PRO A O 1
ATOM 1189 N N . ARG A 1 152 ? 8.633 17.703 -9.734 1 94.38 152 ARG A N 1
ATOM 1190 C CA . ARG A 1 152 ? 8.188 16.562 -8.922 1 94.38 152 ARG A CA 1
ATOM 1191 C C . ARG A 1 152 ? 7.625 15.453 -9.797 1 94.38 152 ARG A C 1
ATOM 1193 O O . ARG A 1 152 ? 7.91 14.273 -9.57 1 94.38 152 ARG A O 1
ATOM 1200 N N . ILE A 1 153 ? 6.887 15.82 -10.781 1 93.88 153 ILE A N 1
ATOM 1201 C CA . ILE A 1 153 ? 6.285 14.844 -11.688 1 93.88 153 ILE A CA 1
ATOM 1202 C C . ILE A 1 153 ? 7.375 14.156 -12.5 1 93.88 153 ILE A C 1
ATOM 1204 O O . ILE A 1 153 ? 7.375 12.93 -12.633 1 93.88 153 ILE A O 1
ATOM 1208 N N . LEU A 1 154 ? 8.312 14.891 -12.938 1 93.12 154 LEU A N 1
ATOM 1209 C CA . LEU A 1 154 ? 9.414 14.336 -13.719 1 93.12 154 LEU A CA 1
ATOM 1210 C C . LEU A 1 154 ? 10.273 13.406 -12.867 1 93.12 154 LEU A C 1
ATOM 1212 O O . LEU A 1 154 ? 10.703 12.352 -13.336 1 93.12 154 LEU A O 1
ATOM 1216 N N . ALA A 1 155 ? 10.516 13.836 -11.703 1 95.56 155 ALA A N 1
ATOM 1217 C CA . ALA A 1 155 ? 11.312 13.016 -10.797 1 95.56 155 ALA A CA 1
ATOM 1218 C C . ALA A 1 155 ? 10.641 11.672 -10.539 1 95.56 155 ALA A C 1
ATOM 1220 O O . ALA A 1 155 ? 11.305 10.633 -10.523 1 95.56 155 ALA A O 1
ATOM 1221 N N . CYS A 1 156 ? 9.352 11.688 -10.359 1 96.5 156 CYS A N 1
ATOM 1222 C CA . CYS A 1 156 ? 8.625 10.445 -10.102 1 96.5 156 CYS A CA 1
ATOM 1223 C C . CYS A 1 156 ? 8.578 9.57 -11.344 1 96.5 156 CYS A C 1
ATOM 1225 O O . CYS A 1 156 ? 8.672 8.352 -11.25 1 96.5 156 CYS A O 1
ATOM 1227 N N . MET A 1 157 ? 8.469 10.18 -12.484 1 94.69 157 MET A N 1
ATOM 1228 C CA . MET A 1 157 ? 8.422 9.453 -13.75 1 94.69 157 MET A CA 1
ATOM 1229 C C . MET A 1 157 ? 9.719 8.68 -13.984 1 94.69 157 MET A C 1
ATOM 1231 O O . MET A 1 157 ? 9.703 7.598 -14.57 1 94.69 157 MET A O 1
ATOM 1235 N N . ILE A 1 158 ? 10.734 9.18 -13.492 1 95.81 158 ILE A N 1
ATOM 1236 C CA . ILE A 1 158 ? 12.047 8.586 -13.742 1 95.81 158 ILE A CA 1
ATOM 1237 C C . ILE A 1 158 ? 12.406 7.629 -12.609 1 95.81 158 ILE A C 1
ATOM 1239 O O . ILE A 1 158 ? 12.82 6.492 -12.852 1 95.81 158 ILE A O 1
ATOM 1243 N N . ALA A 1 159 ? 12.203 8.062 -11.43 1 98.06 159 ALA A N 1
ATOM 1244 C CA . ALA A 1 159 ? 12.695 7.332 -10.273 1 98.06 159 ALA A CA 1
ATOM 1245 C C . ALA A 1 159 ? 11.852 6.09 -10 1 98.06 159 ALA A C 1
ATOM 1247 O O . ALA A 1 159 ? 12.367 5.062 -9.562 1 98.06 159 ALA A O 1
ATOM 1248 N N . THR A 1 160 ? 10.555 6.148 -10.234 1 98.44 160 THR A N 1
ATOM 1249 C CA . THR A 1 160 ? 9.68 5.043 -9.859 1 98.44 160 THR A CA 1
ATOM 1250 C C . THR A 1 160 ? 10 3.801 -10.688 1 98.44 160 THR A C 1
ATOM 1252 O O . THR A 1 160 ? 10.109 2.699 -10.141 1 98.44 160 THR A O 1
ATOM 1255 N N . PRO A 1 161 ? 10.211 3.883 -12.016 1 98.38 161 PRO A N 1
ATOM 1256 C CA . PRO A 1 161 ? 10.609 2.699 -12.789 1 98.38 161 PRO A CA 1
ATOM 1257 C C . PRO A 1 161 ? 11.969 2.152 -12.367 1 98.38 161 PRO A C 1
ATOM 1259 O O . PRO A 1 161 ? 12.18 0.937 -12.375 1 98.38 161 PRO A O 1
ATOM 1262 N N . LEU A 1 162 ? 12.844 2.996 -12.047 1 98.25 162 LEU A N 1
ATOM 1263 C CA . LEU A 1 162 ? 14.156 2.557 -11.602 1 98.25 162 LEU A CA 1
ATOM 1264 C C . LEU A 1 162 ? 14.062 1.801 -10.281 1 98.25 162 LEU A C 1
ATOM 1266 O O . LEU A 1 162 ? 14.703 0.762 -10.102 1 98.25 162 LEU A O 1
ATOM 1270 N N . LEU A 1 163 ? 13.297 2.328 -9.391 1 98.44 163 LEU A N 1
ATOM 1271 C CA . LEU A 1 163 ? 13.062 1.646 -8.125 1 98.44 163 LEU A CA 1
ATOM 1272 C C . LEU A 1 163 ? 12.422 0.281 -8.352 1 98.44 163 LEU A C 1
ATOM 1274 O O . LEU A 1 163 ? 12.75 -0.687 -7.66 1 98.44 163 LEU A O 1
ATOM 1278 N N . ASN A 1 164 ? 11.5 0.229 -9.312 1 98.56 164 ASN A N 1
ATOM 1279 C CA . ASN A 1 164 ? 10.805 -1.015 -9.633 1 98.56 164 ASN A CA 1
ATOM 1280 C C . ASN A 1 164 ? 11.781 -2.105 -10.062 1 98.56 164 ASN A C 1
ATOM 1282 O O . ASN A 1 164 ? 11.664 -3.254 -9.633 1 98.56 164 ASN A O 1
ATOM 1286 N N . ILE A 1 165 ? 12.734 -1.735 -10.875 1 98.25 165 ILE A N 1
ATOM 1287 C CA . ILE A 1 165 ? 13.719 -2.697 -11.352 1 98.25 165 ILE A CA 1
ATOM 1288 C C . ILE A 1 165 ? 14.555 -3.209 -10.172 1 98.25 165 ILE A C 1
ATOM 1290 O O . ILE A 1 165 ? 14.789 -4.414 -10.047 1 98.25 165 ILE A O 1
ATOM 1294 N N . MET A 1 166 ? 14.953 -2.354 -9.336 1 98.5 166 MET A N 1
ATOM 1295 C CA . MET A 1 166 ? 15.758 -2.738 -8.18 1 98.5 166 MET A CA 1
ATOM 1296 C C . MET A 1 166 ? 14.953 -3.59 -7.211 1 98.5 166 MET A C 1
ATOM 1298 O O . MET A 1 166 ? 15.469 -4.543 -6.629 1 98.5 166 MET A O 1
ATOM 1302 N N . CYS A 1 167 ? 13.742 -3.203 -7.051 1 98.56 167 CYS A N 1
ATOM 1303 C CA . CYS A 1 167 ? 12.867 -3.961 -6.16 1 98.56 167 CYS A CA 1
ATOM 1304 C C . CYS A 1 167 ? 12.609 -5.359 -6.707 1 98.56 167 CYS A C 1
ATOM 1306 O O . CYS A 1 167 ? 12.531 -6.324 -5.945 1 98.56 167 CYS A O 1
ATOM 1308 N N . PHE A 1 168 ? 12.469 -5.465 -8.062 1 98.44 168 PHE A N 1
ATOM 1309 C CA . PHE A 1 168 ? 12.281 -6.777 -8.672 1 98.44 168 PHE A CA 1
ATOM 1310 C C . PHE A 1 168 ? 13.492 -7.668 -8.414 1 98.44 168 PHE A C 1
ATOM 1312 O O . PHE A 1 168 ? 13.336 -8.836 -8.039 1 98.44 168 PHE A O 1
ATOM 1319 N N . CYS A 1 169 ? 14.633 -7.082 -8.555 1 98 169 CYS A N 1
ATOM 1320 C CA . CYS A 1 169 ? 15.859 -7.832 -8.312 1 98 169 CYS A CA 1
ATOM 1321 C C . CYS A 1 169 ? 15.961 -8.266 -6.855 1 98 169 CYS A C 1
ATOM 1323 O O . CYS A 1 169 ? 16.344 -9.398 -6.562 1 98 169 CYS A O 1
ATOM 1325 N N . MET A 1 170 ? 15.602 -7.41 -5.984 1 98.5 170 MET A N 1
ATOM 1326 C CA . MET A 1 170 ? 15.641 -7.723 -4.559 1 98.5 170 MET A CA 1
ATOM 1327 C C . MET A 1 170 ? 14.641 -8.812 -4.215 1 98.5 170 MET A C 1
ATOM 1329 O O . MET A 1 170 ? 14.938 -9.711 -3.426 1 98.5 170 MET A O 1
ATOM 1333 N N . GLY A 1 171 ? 13.453 -8.711 -4.801 1 97.94 171 GLY A N 1
ATOM 1334 C CA . GLY A 1 171 ? 12.445 -9.734 -4.574 1 97.94 171 GLY A CA 1
ATOM 1335 C C . GLY A 1 171 ? 12.875 -11.109 -5.051 1 97.94 171 GLY A C 1
ATOM 1336 O O . GLY A 1 171 ? 12.672 -12.102 -4.352 1 97.94 171 GLY A O 1
ATOM 1337 N N . MET A 1 172 ? 13.492 -11.148 -6.18 1 97.38 172 MET A N 1
ATOM 1338 C CA . MET A 1 172 ? 13.977 -12.414 -6.723 1 97.38 172 MET A CA 1
ATOM 1339 C C . MET A 1 172 ? 15.109 -12.977 -5.867 1 97.38 172 MET A C 1
ATOM 1341 O O . MET A 1 172 ? 15.156 -14.18 -5.609 1 97.38 172 MET A O 1
ATOM 1345 N N . ALA A 1 173 ? 16 -12.102 -5.469 1 97.75 173 ALA A N 1
ATOM 1346 C CA . ALA A 1 173 ? 17.109 -12.523 -4.617 1 97.75 173 ALA A CA 1
ATOM 1347 C C . ALA A 1 173 ? 16.594 -13.102 -3.297 1 97.75 173 ALA A C 1
ATOM 1349 O O . ALA A 1 173 ? 17.094 -14.117 -2.818 1 97.75 173 ALA A O 1
ATOM 1350 N N . ALA A 1 174 ? 15.641 -12.445 -2.736 1 97.69 174 ALA A N 1
ATOM 1351 C CA . ALA A 1 174 ? 15.039 -12.906 -1.487 1 97.69 174 ALA A CA 1
ATOM 1352 C C . ALA A 1 174 ? 14.359 -14.258 -1.669 1 97.69 174 ALA A C 1
ATOM 1354 O O . ALA A 1 174 ? 14.422 -15.117 -0.782 1 97.69 174 ALA A O 1
ATOM 1355 N N . SER A 1 175 ? 13.75 -14.422 -2.801 1 96.06 175 SER A N 1
ATOM 1356 C CA . SER A 1 175 ? 13.078 -15.68 -3.104 1 96.06 175 SER A CA 1
ATOM 1357 C C . SER A 1 175 ? 14.07 -16.828 -3.211 1 96.06 175 SER A C 1
ATOM 1359 O O . SER A 1 175 ? 13.836 -17.922 -2.678 1 96.06 175 SER A O 1
ATOM 1361 N N . MET A 1 176 ? 15.164 -16.609 -3.873 1 96 176 MET A N 1
ATOM 1362 C CA . MET A 1 176 ? 16.203 -17.625 -4.02 1 96 176 MET A CA 1
ATOM 1363 C C . MET A 1 176 ? 16.797 -17.984 -2.664 1 96 176 MET A C 1
ATOM 1365 O O . MET A 1 176 ? 17.016 -19.172 -2.375 1 96 176 MET A O 1
ATOM 1369 N N . LEU A 1 177 ? 17 -17 -1.894 1 95.44 177 LEU A N 1
ATOM 1370 C CA . LEU A 1 177 ? 17.578 -17.203 -0.574 1 95.44 177 LEU A CA 1
ATOM 1371 C C . LEU A 1 177 ? 16.672 -18.047 0.309 1 95.44 177 LEU A C 1
ATOM 1373 O O . LEU A 1 177 ? 17.125 -19.016 0.938 1 95.44 177 LEU A O 1
ATOM 1377 N N . LEU A 1 178 ? 15.414 -17.75 0.32 1 94.12 178 LEU A N 1
ATOM 1378 C CA . LEU A 1 178 ? 14.484 -18.453 1.192 1 94.12 178 LEU A CA 1
ATOM 1379 C C . LEU A 1 178 ? 14.219 -19.859 0.681 1 94.12 178 LEU A C 1
ATOM 1381 O O . LEU A 1 178 ? 14.086 -20.797 1.472 1 94.12 178 LEU A O 1
ATOM 1385 N N . ALA A 1 179 ? 14.133 -20 -0.598 1 93.06 179 ALA A N 1
ATOM 1386 C CA . ALA A 1 179 ? 13.891 -21.312 -1.181 1 93.06 179 ALA A CA 1
ATOM 1387 C C . ALA A 1 179 ? 14.992 -22.297 -0.788 1 93.06 179 ALA A C 1
ATOM 1389 O O . ALA A 1 179 ? 14.703 -23.453 -0.445 1 93.06 179 ALA A O 1
ATOM 1390 N N . GLU A 1 180 ? 16.203 -21.812 -0.834 1 92.06 180 GLU A N 1
ATOM 1391 C CA . GLU A 1 180 ? 17.328 -22.672 -0.489 1 92.06 180 GLU A CA 1
ATOM 1392 C C . GLU A 1 180 ? 17.422 -22.875 1.02 1 92.06 180 GLU A C 1
ATOM 1394 O O . GLU A 1 180 ? 17.656 -24 1.487 1 92.06 180 GLU A O 1
ATOM 1399 N N . ALA A 1 181 ? 17.203 -21.922 1.784 1 90.81 181 ALA A N 1
ATOM 1400 C CA . ALA A 1 181 ? 17.438 -21.938 3.227 1 90.81 181 ALA A CA 1
ATOM 1401 C C . ALA A 1 181 ? 16.312 -22.672 3.949 1 90.81 181 ALA A C 1
ATOM 1403 O O . ALA A 1 181 ? 16.562 -23.391 4.93 1 90.81 181 ALA A O 1
ATOM 1404 N N . ALA A 1 182 ? 15.133 -22.641 3.389 1 88.25 182 ALA A N 1
ATOM 1405 C CA . ALA A 1 182 ? 14.016 -23.141 4.18 1 88.25 182 ALA A CA 1
ATOM 1406 C C . ALA A 1 182 ? 13.328 -24.312 3.484 1 88.25 182 ALA A C 1
ATOM 1408 O O . ALA A 1 182 ? 12.688 -25.141 4.137 1 88.25 182 ALA A O 1
ATOM 1409 N N . TYR A 1 183 ? 13.516 -24.469 2.141 1 87.38 183 TYR A N 1
ATOM 1410 C CA . TYR A 1 183 ? 12.695 -25.453 1.446 1 87.38 183 TYR A CA 1
ATOM 1411 C C . TYR A 1 183 ? 13.562 -26.391 0.614 1 87.38 183 TYR A C 1
ATOM 1413 O O . TYR A 1 183 ? 13.047 -27.188 -0.171 1 87.38 183 TYR A O 1
ATOM 1421 N N . SER A 1 184 ? 14.844 -26.266 0.684 1 86.75 184 SER A N 1
ATOM 1422 C CA . SER A 1 184 ? 15.797 -27.141 0.012 1 86.75 184 SER A CA 1
ATOM 1423 C C . SER A 1 184 ? 15.594 -27.125 -1.499 1 86.75 184 SER A C 1
ATOM 1425 O O . SER A 1 184 ? 15.742 -28.141 -2.164 1 86.75 184 SER A O 1
ATOM 1427 N N . VAL A 1 185 ? 15.094 -26.109 -1.965 1 87.94 185 VAL A N 1
ATOM 1428 C CA . VAL A 1 185 ? 15.031 -25.875 -3.402 1 87.94 185 VAL A CA 1
ATOM 1429 C C . VAL A 1 185 ? 16.234 -25.031 -3.838 1 87.94 185 VAL A C 1
ATOM 1431 O O . VAL A 1 185 ? 16.453 -23.938 -3.32 1 87.94 185 VAL A O 1
ATOM 1434 N N . SER A 1 186 ? 16.969 -25.578 -4.738 1 91.38 186 SER A N 1
ATOM 1435 C CA . SER A 1 186 ? 18.188 -24.922 -5.164 1 91.38 186 SER A CA 1
ATOM 1436 C C . SER A 1 186 ? 17.891 -23.562 -5.793 1 91.38 186 SER A C 1
ATOM 1438 O O . SER A 1 186 ? 16.922 -23.406 -6.535 1 91.38 186 SER A O 1
ATOM 1440 N N . ALA A 1 187 ? 18.734 -22.672 -5.52 1 92.19 187 ALA A N 1
ATOM 1441 C CA . ALA A 1 187 ? 18.625 -21.328 -6.078 1 92.19 187 ALA A CA 1
ATOM 1442 C C . ALA A 1 187 ? 18.656 -21.359 -7.602 1 92.19 187 ALA A C 1
ATOM 1444 O O . ALA A 1 187 ? 17.984 -20.562 -8.258 1 92.19 187 ALA A O 1
ATOM 1445 N N . ASN A 1 188 ? 19.344 -22.266 -8.125 1 92.25 188 ASN A N 1
ATOM 1446 C CA . ASN A 1 188 ? 19.469 -22.375 -9.57 1 92.25 188 ASN A CA 1
ATOM 1447 C C . ASN A 1 188 ? 18.156 -22.812 -10.227 1 92.25 188 ASN A C 1
ATOM 1449 O O . ASN A 1 188 ? 17.859 -22.391 -11.352 1 92.25 188 ASN A O 1
ATOM 1453 N N . VAL A 1 189 ? 17.438 -23.594 -9.555 1 91.12 189 VAL A N 1
ATOM 1454 C CA . VAL A 1 189 ? 16.156 -24.047 -10.078 1 91.12 189 VAL A CA 1
ATOM 1455 C C . VAL A 1 189 ? 15.203 -22.844 -10.188 1 91.12 189 VAL A C 1
ATOM 1457 O O . VAL A 1 189 ? 14.516 -22.688 -11.203 1 91.12 189 VAL A O 1
ATOM 1460 N N . ILE A 1 190 ? 15.266 -22.031 -9.195 1 92.81 190 ILE A N 1
ATOM 1461 C CA . ILE A 1 190 ? 14.414 -20.844 -9.18 1 92.81 190 ILE A CA 1
ATOM 1462 C C . ILE A 1 190 ? 14.852 -19.875 -10.266 1 92.81 190 ILE A C 1
ATOM 1464 O O . ILE A 1 190 ? 14.031 -19.375 -11.031 1 92.81 190 ILE A O 1
ATOM 1468 N N . LEU A 1 191 ? 16.125 -19.703 -10.32 1 93.69 191 LEU A N 1
ATOM 1469 C CA . LEU A 1 191 ? 16.656 -18.734 -11.266 1 93.69 191 LEU A CA 1
ATOM 1470 C C . LEU A 1 191 ? 16.469 -19.203 -12.703 1 93.69 191 LEU A C 1
ATOM 1472 O O . LEU A 1 191 ? 16.109 -18.422 -13.578 1 93.69 191 LEU A O 1
ATOM 1476 N N . ASP A 1 192 ? 16.719 -20.453 -12.984 1 94.44 192 ASP A N 1
ATOM 1477 C CA . ASP A 1 192 ? 16.562 -21 -14.328 1 94.44 192 ASP A CA 1
ATOM 1478 C C . ASP A 1 192 ? 15.109 -20.969 -14.781 1 94.44 192 ASP A C 1
ATOM 1480 O O . ASP A 1 192 ? 14.82 -20.594 -15.922 1 94.44 192 ASP A O 1
ATOM 1484 N N . SER A 1 193 ? 14.258 -21.359 -13.922 1 92.88 193 SER A N 1
ATOM 1485 C CA . SER A 1 193 ? 12.828 -21.328 -14.234 1 92.88 193 SER A CA 1
ATOM 1486 C C . SER A 1 193 ? 12.352 -19.906 -14.477 1 92.88 193 SER A C 1
ATOM 1488 O O . SER A 1 193 ? 11.547 -19.656 -15.375 1 92.88 193 SER A O 1
ATOM 1490 N N . ALA A 1 194 ? 12.852 -19 -13.719 1 94.44 194 ALA A N 1
ATOM 1491 C CA . ALA A 1 194 ? 12.492 -17.594 -13.867 1 94.44 194 ALA A CA 1
ATOM 1492 C C . ALA A 1 194 ? 12.977 -17.047 -15.203 1 94.44 194 ALA A C 1
ATOM 1494 O O . ALA A 1 194 ? 12.234 -16.359 -15.906 1 94.44 194 ALA A O 1
ATOM 1495 N N . MET A 1 195 ? 14.211 -17.359 -15.57 1 94.06 195 MET A N 1
ATOM 1496 C CA . MET A 1 195 ? 14.805 -16.844 -16.797 1 94.06 195 MET A CA 1
ATOM 1497 C C . MET A 1 195 ? 14.102 -17.406 -18.031 1 94.06 195 MET A C 1
ATOM 1499 O O . MET A 1 195 ? 13.977 -16.719 -19.047 1 94.06 195 MET A O 1
ATOM 1503 N N . ARG A 1 196 ? 13.516 -18.516 -17.859 1 91.88 196 ARG A N 1
ATOM 1504 C CA . ARG A 1 196 ? 12.812 -19.156 -18.969 1 91.88 196 ARG A CA 1
ATOM 1505 C C . ARG A 1 196 ? 11.406 -18.594 -19.125 1 91.88 196 ARG A C 1
ATOM 1507 O O . ARG A 1 196 ? 10.859 -18.578 -20.219 1 91.88 196 ARG A O 1
ATOM 1514 N N . SER A 1 197 ? 10.906 -18.156 -18.125 1 91.31 197 SER A N 1
ATOM 1515 C CA . SER A 1 197 ? 9.5 -17.75 -18.125 1 91.31 197 SER A CA 1
ATOM 1516 C C . SER A 1 197 ? 9.359 -16.266 -18.422 1 91.31 197 SER A C 1
ATOM 1518 O O . SER A 1 197 ? 8.359 -15.828 -19 1 91.31 197 SER A O 1
ATOM 1520 N N . ILE A 1 198 ? 10.352 -15.469 -18.031 1 93.88 198 ILE A N 1
ATOM 1521 C CA . ILE A 1 198 ? 10.234 -14.023 -18.141 1 93.88 198 ILE A CA 1
ATOM 1522 C C . ILE A 1 198 ? 10.594 -13.578 -19.562 1 93.88 198 ILE A C 1
ATOM 1524 O O . ILE A 1 198 ? 11.648 -13.945 -20.078 1 93.88 198 ILE A O 1
ATOM 1528 N N . SER A 1 199 ? 9.742 -12.828 -20.156 1 92.75 199 SER A N 1
ATOM 1529 C CA . SER A 1 199 ? 9.992 -12.234 -21.453 1 92.75 199 SER A CA 1
ATOM 1530 C C . SER A 1 199 ? 10.359 -10.758 -21.328 1 92.75 199 SER A C 1
ATOM 1532 O O . SER A 1 199 ? 10.125 -10.148 -20.281 1 92.75 199 SER A O 1
ATOM 1534 N N . SER A 1 200 ? 10.914 -10.18 -22.359 1 93.5 200 SER A N 1
ATOM 1535 C CA . SER A 1 200 ? 11.25 -8.758 -22.391 1 93.5 200 SER A CA 1
ATOM 1536 C C . SER A 1 200 ? 10.008 -7.895 -22.234 1 93.5 200 SER A C 1
ATOM 1538 O O . SER A 1 200 ? 10.062 -6.809 -21.656 1 93.5 200 SER A O 1
ATOM 1540 N N . TRP A 1 201 ? 8.953 -8.445 -22.688 1 92.81 201 TRP A N 1
ATOM 1541 C CA . TRP A 1 201 ? 7.699 -7.703 -22.609 1 92.81 201 TRP A CA 1
ATOM 1542 C C . TRP A 1 201 ? 7.215 -7.602 -21.156 1 92.81 201 TRP A C 1
ATOM 1544 O O . TRP A 1 201 ? 6.621 -6.594 -20.766 1 92.81 201 TRP A O 1
ATOM 1554 N N . ASP A 1 202 ? 7.477 -8.617 -20.391 1 93.69 202 ASP A N 1
ATOM 1555 C CA . ASP A 1 202 ? 7.078 -8.602 -18.984 1 93.69 202 ASP A CA 1
ATOM 1556 C C . ASP A 1 202 ? 7.809 -7.492 -18.234 1 93.69 202 ASP A C 1
ATOM 1558 O O . ASP A 1 202 ? 7.207 -6.785 -17.422 1 93.69 202 ASP A O 1
ATOM 1562 N N . ILE A 1 203 ? 9.039 -7.309 -18.531 1 94.56 203 ILE A N 1
ATOM 1563 C CA . ILE A 1 203 ? 9.859 -6.305 -17.875 1 94.56 203 ILE A CA 1
ATOM 1564 C C . ILE A 1 203 ? 9.469 -4.91 -18.359 1 94.56 203 ILE A C 1
ATOM 1566 O O . ILE A 1 203 ? 9.312 -3.982 -17.562 1 94.56 203 ILE A O 1
ATOM 1570 N N . LEU A 1 204 ? 9.266 -4.812 -19.641 1 95.5 204 LEU A N 1
ATOM 1571 C CA . LEU A 1 204 ? 8.914 -3.527 -20.234 1 95.5 204 LEU A CA 1
ATOM 1572 C C . LEU A 1 204 ? 7.551 -3.057 -19.734 1 95.5 204 LEU A C 1
ATOM 1574 O O . LEU A 1 204 ? 7.359 -1.871 -19.453 1 95.5 204 LEU A O 1
ATOM 1578 N N . SER A 1 205 ? 6.625 -3.979 -19.703 1 95.31 205 SER A N 1
ATOM 1579 C CA . SER A 1 205 ? 5.297 -3.621 -19.219 1 95.31 205 SER A CA 1
ATOM 1580 C C . SER A 1 205 ? 5.344 -3.193 -17.75 1 95.31 205 SER A C 1
ATOM 1582 O O . SER A 1 205 ? 4.605 -2.299 -17.344 1 95.31 205 SER A O 1
ATOM 1584 N N . SER A 1 206 ? 6.223 -3.854 -17.016 1 97 206 SER A N 1
ATOM 1585 C CA . SER A 1 206 ? 6.395 -3.488 -15.609 1 97 206 SER A CA 1
ATOM 1586 C C . SER A 1 206 ? 6.941 -2.072 -15.469 1 97 206 SER A C 1
ATOM 1588 O O . SER A 1 206 ? 6.492 -1.311 -14.609 1 97 206 SER A O 1
ATOM 1590 N N . ILE A 1 207 ? 7.867 -1.747 -16.281 1 97.69 207 ILE A N 1
ATOM 1591 C CA . ILE A 1 207 ? 8.484 -0.426 -16.281 1 97.69 207 ILE A CA 1
ATOM 1592 C C . ILE A 1 207 ? 7.461 0.626 -16.703 1 97.69 207 ILE A C 1
ATOM 1594 O O . ILE A 1 207 ? 7.371 1.692 -16.078 1 97.69 207 ILE A O 1
ATOM 1598 N N . LEU A 1 208 ? 6.684 0.307 -17.641 1 97.31 208 LEU A N 1
ATOM 1599 C CA . LEU A 1 208 ? 5.66 1.228 -18.109 1 97.31 208 LEU A CA 1
ATOM 1600 C C . LEU A 1 208 ? 4.594 1.456 -17.047 1 97.31 208 LEU A C 1
ATOM 1602 O O . LEU A 1 208 ? 4.117 2.58 -16.875 1 97.31 208 LEU A O 1
ATOM 1606 N N . LYS A 1 209 ? 4.211 0.395 -16.438 1 97.81 209 LYS A N 1
ATOM 1607 C CA . LYS A 1 209 ? 3.254 0.537 -15.344 1 97.81 209 LYS A CA 1
ATOM 1608 C C . LYS A 1 209 ? 3.773 1.502 -14.289 1 97.81 209 LYS A C 1
ATOM 1610 O O . LYS A 1 209 ? 3.047 2.391 -13.836 1 97.81 209 LYS A O 1
ATOM 1615 N N . CYS A 1 210 ? 5.027 1.356 -13.938 1 98.25 210 CYS A N 1
ATOM 1616 C CA . CYS A 1 210 ? 5.586 2.186 -12.875 1 98.25 210 CYS A CA 1
ATOM 1617 C C . CYS A 1 210 ? 5.738 3.631 -13.336 1 98.25 210 CYS A C 1
ATOM 1619 O O . CYS A 1 210 ? 5.625 4.559 -12.531 1 98.25 210 CYS A O 1
ATOM 1621 N N . TRP A 1 211 ? 6.004 3.781 -14.602 1 97.38 211 TRP A N 1
ATOM 1622 C CA . TRP A 1 211 ? 6.031 5.133 -15.156 1 97.38 211 TRP A CA 1
ATOM 1623 C C . TRP A 1 211 ? 4.672 5.812 -14.992 1 97.38 211 TRP A C 1
ATOM 1625 O O . TRP A 1 211 ? 4.598 6.969 -14.57 1 97.38 211 TRP A O 1
ATOM 1635 N N . VAL A 1 212 ? 3.666 5.117 -15.32 1 96.88 212 VAL A N 1
ATOM 1636 C CA . VAL A 1 212 ? 2.309 5.645 -15.219 1 96.88 212 VAL A CA 1
ATOM 1637 C C . VAL A 1 212 ? 1.955 5.871 -13.75 1 96.88 212 VAL A C 1
ATOM 1639 O O . VAL A 1 212 ? 1.407 6.918 -13.391 1 96.88 212 VAL A O 1
ATOM 1642 N N . PHE A 1 213 ? 2.287 4.891 -12.883 1 98.06 213 PHE A N 1
ATOM 1643 C CA . PHE A 1 213 ? 1.988 5 -11.461 1 98.06 213 PHE A CA 1
ATOM 1644 C C . PHE A 1 213 ? 2.697 6.203 -10.844 1 98.06 213 PHE A C 1
ATOM 1646 O O . PHE A 1 213 ? 2.104 6.953 -10.07 1 98.06 213 PHE A O 1
ATOM 1653 N N . GLY A 1 214 ? 3.971 6.379 -11.242 1 97.31 214 GLY A N 1
ATOM 1654 C CA . GLY A 1 214 ? 4.711 7.527 -10.742 1 97.31 214 GLY A CA 1
ATOM 1655 C C . GLY A 1 214 ? 4.09 8.852 -11.133 1 97.31 214 GLY A C 1
ATOM 1656 O O . GLY A 1 214 ? 4.051 9.789 -10.336 1 97.31 214 GLY A O 1
ATOM 1657 N N . THR A 1 215 ? 3.619 8.898 -12.305 1 95.31 215 THR A N 1
ATOM 1658 C CA . THR A 1 215 ? 2.957 10.102 -12.797 1 95.31 215 THR A CA 1
ATOM 1659 C C . THR A 1 215 ? 1.666 10.359 -12.031 1 95.31 215 THR A C 1
ATOM 1661 O O . THR A 1 215 ? 1.377 11.5 -11.656 1 95.31 215 THR A O 1
ATOM 1664 N N . ILE A 1 216 ? 0.949 9.336 -11.773 1 95.31 216 ILE A N 1
ATOM 1665 C CA . ILE A 1 216 ? -0.306 9.445 -11.031 1 95.31 216 ILE A CA 1
ATOM 1666 C C . ILE A 1 216 ? -0.032 9.93 -9.617 1 95.31 216 ILE A C 1
ATOM 1668 O O . ILE A 1 216 ? -0.668 10.875 -9.141 1 95.31 216 ILE A O 1
ATOM 1672 N N . ILE A 1 217 ? 0.891 9.352 -8.969 1 96.94 217 ILE A N 1
ATOM 1673 C CA . ILE A 1 217 ? 1.209 9.656 -7.582 1 96.94 217 ILE A CA 1
ATOM 1674 C C . ILE A 1 217 ? 1.593 11.125 -7.453 1 96.94 217 ILE A C 1
ATOM 1676 O O . ILE A 1 217 ? 1.051 11.844 -6.609 1 96.94 217 ILE A O 1
ATOM 1680 N N . SER A 1 218 ? 2.492 11.562 -8.273 1 96.19 218 SER A N 1
ATOM 1681 C CA . SER A 1 218 ? 2.992 12.93 -8.164 1 96.19 218 SER A CA 1
ATOM 1682 C C . SER A 1 218 ? 1.917 13.945 -8.555 1 96.19 218 SER A C 1
ATOM 1684 O O . SER A 1 218 ? 1.775 14.977 -7.902 1 96.19 218 SER A O 1
ATOM 1686 N N . SER A 1 219 ? 1.131 13.625 -9.562 1 93.81 219 SER A N 1
ATOM 1687 C CA . SER A 1 219 ? 0.087 14.547 -9.992 1 93.81 219 SER A CA 1
ATOM 1688 C C . SER A 1 219 ? -0.995 14.695 -8.93 1 93.81 219 SER A C 1
ATOM 1690 O O . SER A 1 219 ? -1.429 15.812 -8.633 1 93.81 219 SER A O 1
ATOM 1692 N N . VAL A 1 220 ? -1.421 13.625 -8.391 1 94.19 220 VAL A N 1
ATOM 1693 C CA . VAL A 1 220 ? -2.465 13.641 -7.371 1 94.19 220 VAL A CA 1
ATOM 1694 C C . VAL A 1 220 ? -1.952 14.344 -6.117 1 94.19 220 VAL A C 1
ATOM 1696 O O . VAL A 1 220 ? -2.637 15.211 -5.559 1 94.19 220 VAL A O 1
ATOM 1699 N N . SER A 1 221 ? -0.78 14 -5.723 1 95.56 221 SER A N 1
ATOM 1700 C CA . SER A 1 221 ? -0.213 14.555 -4.5 1 95.56 221 SER A CA 1
ATOM 1701 C C . SER A 1 221 ? 0.022 16.047 -4.625 1 95.56 221 SER A C 1
ATOM 1703 O O . SER A 1 221 ? -0.247 16.812 -3.693 1 95.56 221 SER A O 1
ATOM 1705 N N . CYS A 1 222 ? 0.541 16.469 -5.727 1 92.62 222 CYS A N 1
ATOM 1706 C CA . CYS A 1 222 ? 0.78 17.891 -5.93 1 92.62 222 CYS A CA 1
ATOM 1707 C C . CYS A 1 222 ? -0.534 18.656 -5.996 1 92.62 222 CYS A C 1
ATOM 1709 O O . CYS A 1 222 ? -0.628 19.781 -5.492 1 92.62 222 CYS A O 1
ATOM 1711 N N . SER A 1 223 ? -1.502 18.078 -6.633 1 91.12 223 SER A N 1
ATOM 1712 C CA . SER A 1 223 ? -2.805 18.734 -6.73 1 91.12 223 SER A CA 1
ATOM 1713 C C . SER A 1 223 ? -3.438 18.906 -5.355 1 91.12 223 SER A C 1
ATOM 1715 O O . SER A 1 223 ? -3.945 19.984 -5.039 1 91.12 223 SER A O 1
ATOM 1717 N N . TRP A 1 224 ? -3.41 17.922 -4.57 1 92.44 224 TRP A N 1
ATOM 1718 C CA . TRP A 1 224 ? -3.996 18.016 -3.238 1 92.44 224 TRP A CA 1
ATOM 1719 C C . TRP A 1 224 ? -3.176 18.938 -2.34 1 92.44 224 TRP A C 1
ATOM 1721 O O . TRP A 1 224 ? -3.734 19.672 -1.525 1 92.44 224 TRP A O 1
ATOM 1731 N N . GLY A 1 225 ? -1.887 18.828 -2.516 1 92.06 225 GLY A N 1
ATOM 1732 C CA . GLY A 1 225 ? -1.049 19.75 -1.764 1 92.06 225 GLY A CA 1
ATOM 1733 C C . GLY A 1 225 ? -1.273 21.203 -2.135 1 92.06 225 GLY A C 1
ATOM 1734 O O . GLY A 1 225 ? -1.422 22.062 -1.259 1 92.06 225 GLY A O 1
ATOM 1735 N N . TYR A 1 226 ? -1.385 21.422 -3.346 1 88.44 226 TYR A N 1
ATOM 1736 C CA . TYR A 1 226 ? -1.492 22.781 -3.867 1 88.44 226 TYR A CA 1
ATOM 1737 C C . TYR A 1 226 ? -2.844 23.391 -3.521 1 88.44 226 TYR A C 1
ATOM 1739 O O . TYR A 1 226 ? -2.988 24.625 -3.494 1 88.44 226 TYR A O 1
ATOM 1747 N N . THR A 1 227 ? -3.822 22.672 -3.209 1 88 227 THR A N 1
ATOM 1748 C CA . THR A 1 227 ? -5.16 23.188 -2.932 1 88 227 THR A CA 1
ATOM 1749 C C . THR A 1 227 ? -5.48 23.078 -1.444 1 88 227 THR A C 1
ATOM 1751 O O . THR A 1 227 ? -6.645 23.156 -1.048 1 88 227 THR A O 1
ATOM 1754 N N . THR A 1 228 ? -4.473 22.875 -0.715 1 90.75 228 THR A N 1
ATOM 1755 C CA . THR A 1 228 ? -4.668 22.703 0.719 1 90.75 228 THR A CA 1
ATOM 1756 C C . THR A 1 228 ? -5.145 23.984 1.37 1 90.75 228 THR A C 1
ATOM 1758 O O . THR A 1 228 ? -4.684 25.078 1.014 1 90.75 228 THR A O 1
ATOM 1761 N N . THR A 1 229 ? -6.164 23.812 2.271 1 89.44 229 THR A N 1
ATOM 1762 C CA . THR A 1 229 ? -6.629 24.922 3.109 1 89.44 229 THR A CA 1
ATOM 1763 C C . THR A 1 229 ? -6.84 24.453 4.547 1 89.44 229 THR A C 1
ATOM 1765 O O . THR A 1 229 ? -6.879 23.25 4.816 1 89.44 229 THR A O 1
ATOM 1768 N N . GLY A 1 230 ? -6.742 25.359 5.562 1 90.12 230 GLY A N 1
ATOM 1769 C CA . GLY A 1 230 ? -7.148 24.984 6.91 1 90.12 230 GLY A CA 1
ATOM 1770 C C . GLY A 1 230 ? -5.977 24.719 7.832 1 90.12 230 GLY A C 1
ATOM 1771 O O . GLY A 1 230 ? -6.094 23.953 8.789 1 90.12 230 GLY A O 1
ATOM 1772 N N . GLY A 1 231 ? -4.863 25.25 7.598 1 90.25 231 GLY A N 1
ATOM 1773 C CA . GLY A 1 231 ? -3.719 25.172 8.492 1 90.25 231 GLY A CA 1
ATOM 1774 C C . GLY A 1 231 ? -3.158 23.766 8.633 1 90.25 231 GLY A C 1
ATOM 1775 O O . GLY A 1 231 ? -3.096 23.031 7.648 1 90.25 231 GLY A O 1
ATOM 1776 N N . ALA A 1 232 ? -2.779 23.438 9.898 1 90.12 232 ALA A N 1
ATOM 1777 C CA . ALA A 1 232 ? -2.143 22.156 10.156 1 90.12 232 ALA A CA 1
ATOM 1778 C C . ALA A 1 232 ? -3.113 21 9.898 1 90.12 232 ALA A C 1
ATOM 1780 O O . ALA A 1 232 ? -2.727 19.969 9.344 1 90.12 232 ALA A O 1
ATOM 1781 N N . LYS A 1 233 ? -4.301 21.188 10.281 1 91.62 233 LYS A N 1
ATOM 1782 C CA . LYS A 1 233 ? -5.32 20.188 10.031 1 91.62 233 LYS A CA 1
ATOM 1783 C C . LYS A 1 233 ? -5.523 19.953 8.539 1 91.62 233 LYS A C 1
ATOM 1785 O O . LYS A 1 233 ? -5.637 18.812 8.078 1 91.62 233 LYS A O 1
ATOM 1790 N N . GLY A 1 234 ? -5.562 20.969 7.805 1 92.62 234 GLY A N 1
ATOM 1791 C CA . GLY A 1 234 ? -5.703 20.875 6.359 1 92.62 234 GLY A CA 1
ATOM 1792 C C . GLY A 1 234 ? -4.559 20.156 5.688 1 92.62 234 GLY A C 1
ATOM 1793 O O . GLY A 1 234 ? -4.77 19.375 4.75 1 92.62 234 GLY A O 1
ATOM 1794 N N . VAL A 1 235 ? -3.334 20.438 6.172 1 94.12 235 VAL A N 1
ATOM 1795 C CA . VAL A 1 235 ? -2.154 19.766 5.625 1 94.12 235 VAL A CA 1
ATOM 1796 C C . VAL A 1 235 ? -2.248 18.266 5.875 1 94.12 235 VAL A C 1
ATOM 1798 O O . VAL A 1 235 ? -1.988 17.469 4.977 1 94.12 235 VAL A O 1
ATOM 1801 N N . GLY A 1 236 ? -2.678 17.906 7.023 1 92.69 236 GLY A N 1
ATOM 1802 C CA . GLY A 1 236 ? -2.863 16.5 7.348 1 92.69 236 GLY A CA 1
ATOM 1803 C C . GLY A 1 236 ? -3.916 15.82 6.492 1 92.69 236 GLY A C 1
ATOM 1804 O O . GLY A 1 236 ? -3.709 14.703 6.012 1 92.69 236 GLY A O 1
ATOM 1805 N N . GLU A 1 237 ? -4.957 16.469 6.289 1 92.69 237 GLU A N 1
ATOM 1806 C CA . GLU A 1 237 ? -6.047 15.914 5.492 1 92.69 237 GLU A CA 1
ATOM 1807 C C . GLU A 1 237 ? -5.648 15.773 4.027 1 92.69 237 GLU A C 1
ATOM 1809 O O . GLU A 1 237 ? -6.004 14.797 3.369 1 92.69 237 GLU A O 1
ATOM 1814 N N . SER A 1 238 ? -4.98 16.734 3.535 1 92.75 238 SER A N 1
ATOM 1815 C CA . SER A 1 238 ? -4.527 16.688 2.148 1 92.75 238 SER A CA 1
ATOM 1816 C C . SER A 1 238 ? -3.529 15.547 1.935 1 92.75 238 SER A C 1
ATOM 1818 O O . SER A 1 238 ? -3.553 14.883 0.897 1 92.75 238 SER A O 1
ATOM 1820 N N . THR A 1 239 ? -2.621 15.391 2.91 1 94.69 239 THR A N 1
ATOM 1821 C CA . THR A 1 239 ? -1.648 14.305 2.828 1 94.69 239 THR A CA 1
ATOM 1822 C C . THR A 1 239 ? -2.348 12.953 2.822 1 94.69 239 THR A C 1
ATOM 1824 O O . THR A 1 239 ? -2.012 12.078 2.021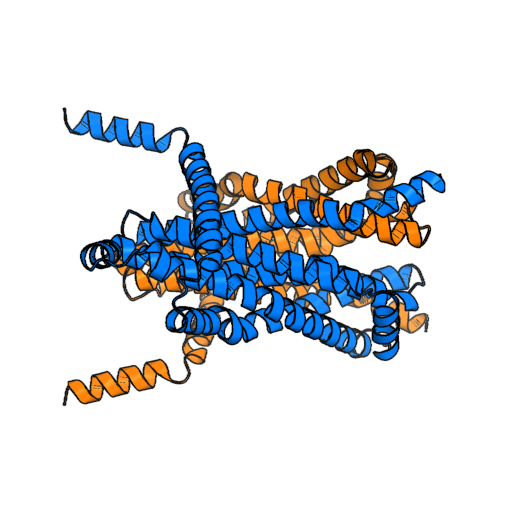 1 94.69 239 THR A O 1
ATOM 1827 N N . THR A 1 240 ? -3.352 12.773 3.623 1 93.44 240 THR A N 1
ATOM 1828 C CA . THR A 1 240 ? -4.129 11.539 3.693 1 93.44 240 THR A CA 1
ATOM 1829 C C . THR A 1 240 ? -4.863 11.289 2.381 1 93.44 240 THR A C 1
ATOM 1831 O O . THR A 1 240 ? -4.793 10.188 1.821 1 93.44 240 THR A O 1
ATOM 1834 N N . SER A 1 241 ? -5.512 12.289 1.926 1 93.31 241 SER A N 1
ATOM 1835 C CA . SER A 1 241 ? -6.293 12.156 0.703 1 93.31 241 SER A CA 1
ATOM 1836 C C . SER A 1 241 ? -5.402 11.844 -0.494 1 93.31 241 SER A C 1
ATOM 1838 O O . SER A 1 241 ? -5.773 11.047 -1.361 1 93.31 241 SER A O 1
ATOM 1840 N N . ALA A 1 242 ? -4.266 12.5 -0.502 1 94.5 242 ALA A N 1
ATOM 1841 C CA . ALA A 1 242 ? -3.328 12.25 -1.593 1 94.5 242 ALA A CA 1
ATOM 1842 C C . ALA A 1 242 ? -2.92 10.781 -1.644 1 94.5 242 ALA A C 1
ATOM 1844 O O . ALA A 1 242 ? -2.889 10.18 -2.719 1 94.5 242 ALA A O 1
ATOM 1845 N N . VAL A 1 243 ? -2.615 10.211 -0.52 1 95.69 243 VAL A N 1
ATOM 1846 C CA . VAL A 1 243 ? -2.178 8.82 -0.463 1 95.69 243 VAL A CA 1
ATOM 1847 C C . VAL A 1 243 ? -3.33 7.898 -0.85 1 95.69 243 VAL A C 1
ATOM 1849 O O . VAL A 1 243 ? -3.174 7.023 -1.704 1 95.69 243 VAL A O 1
ATOM 1852 N N . VAL A 1 244 ? -4.504 8.125 -0.317 1 94.88 244 VAL A N 1
ATOM 1853 C CA . VAL A 1 244 ? -5.66 7.254 -0.529 1 94.88 244 VAL A CA 1
ATOM 1854 C C . VAL A 1 244 ? -6.055 7.27 -2.004 1 94.88 244 VAL A C 1
ATOM 1856 O O . VAL A 1 244 ? -6.262 6.215 -2.609 1 94.88 244 VAL A O 1
ATOM 1859 N N . ILE A 1 245 ? -6.109 8.383 -2.541 1 94.19 245 ILE A N 1
ATOM 1860 C CA . ILE A 1 245 ? -6.531 8.531 -3.93 1 94.19 245 ILE A CA 1
ATOM 1861 C C . ILE A 1 245 ? -5.465 7.941 -4.855 1 94.19 245 ILE A C 1
ATOM 1863 O O . ILE A 1 245 ? -5.789 7.297 -5.855 1 94.19 245 ILE A O 1
ATOM 1867 N N . SER A 1 246 ? -4.203 8.203 -4.52 1 96.44 246 SER A N 1
ATOM 1868 C CA . SER A 1 246 ? -3.137 7.598 -5.309 1 96.44 246 SER A CA 1
ATOM 1869 C C . SER A 1 246 ? -3.236 6.078 -5.293 1 96.44 246 SER A C 1
ATOM 1871 O O . SER A 1 246 ? -3.076 5.43 -6.328 1 96.44 246 SER A O 1
ATOM 1873 N N . LEU A 1 247 ? -3.518 5.496 -4.145 1 96.25 247 LEU A N 1
ATOM 1874 C CA . LEU A 1 247 ? -3.621 4.047 -4.023 1 96.25 247 LEU A CA 1
ATOM 1875 C C . LEU A 1 247 ? -4.766 3.512 -4.875 1 96.25 247 LEU A C 1
ATOM 1877 O O . LEU A 1 247 ? -4.602 2.525 -5.598 1 96.25 247 LEU A O 1
ATOM 1881 N N . VAL A 1 248 ? -5.855 4.156 -4.812 1 95.25 248 VAL A N 1
ATOM 1882 C CA . VAL A 1 248 ? -7.023 3.725 -5.574 1 95.25 248 VAL A CA 1
ATOM 1883 C C . VAL A 1 248 ? -6.727 3.811 -7.07 1 95.25 248 VAL A C 1
ATOM 1885 O O . VAL A 1 248 ? -7 2.869 -7.816 1 95.25 248 VAL A O 1
ATOM 1888 N N . LEU A 1 249 ? -6.152 4.863 -7.473 1 95.31 249 LEU A N 1
ATOM 1889 C CA . LEU A 1 249 ? -5.891 5.07 -8.891 1 95.31 249 LEU A CA 1
ATOM 1890 C C . LEU A 1 249 ? -4.809 4.117 -9.391 1 95.31 249 LEU A C 1
ATOM 1892 O O . LEU A 1 249 ? -4.832 3.695 -10.547 1 95.31 249 LEU A O 1
ATOM 1896 N N . ILE A 1 250 ? -3.875 3.768 -8.523 1 97.19 250 ILE A N 1
ATOM 1897 C CA . ILE A 1 250 ? -2.846 2.799 -8.883 1 97.19 250 ILE A CA 1
ATOM 1898 C C . ILE A 1 250 ? -3.496 1.459 -9.227 1 97.19 250 ILE A C 1
ATOM 1900 O O . ILE A 1 250 ? -3.166 0.839 -10.234 1 97.19 250 ILE A O 1
ATOM 1904 N N . PHE A 1 251 ? -4.445 1.034 -8.469 1 97.19 251 PHE A N 1
ATOM 1905 C CA . PHE A 1 251 ? -5.078 -0.257 -8.711 1 97.19 251 PHE A CA 1
ATOM 1906 C C . PHE A 1 251 ? -5.973 -0.2 -9.945 1 97.19 251 PHE A C 1
ATOM 1908 O O . PHE A 1 251 ? -6.059 -1.171 -10.695 1 97.19 251 PHE A O 1
ATOM 1915 N N . ILE A 1 252 ? -6.602 0.905 -10.102 1 96.44 252 ILE A N 1
ATOM 1916 C CA . ILE A 1 252 ? -7.418 1.069 -11.305 1 96.44 252 ILE A CA 1
ATOM 1917 C C . ILE A 1 252 ? -6.523 1.051 -12.539 1 96.44 252 ILE A C 1
ATOM 1919 O O . ILE A 1 252 ? -6.82 0.353 -13.516 1 96.44 252 ILE A O 1
ATOM 1923 N N . ALA A 1 253 ? -5.492 1.801 -12.492 1 96.75 253 ALA A N 1
ATOM 1924 C CA . ALA A 1 253 ? -4.566 1.87 -13.617 1 96.75 253 ALA A CA 1
ATOM 1925 C C . ALA A 1 253 ? -3.895 0.521 -13.859 1 96.75 253 ALA A C 1
ATOM 1927 O O . ALA A 1 253 ? -3.643 0.141 -15.008 1 96.75 253 ALA A O 1
ATOM 1928 N N . ASP A 1 254 ? -3.568 -0.134 -12.727 1 97.06 254 ASP A N 1
ATOM 1929 C CA . ASP A 1 254 ? -2.947 -1.448 -12.859 1 97.06 254 ASP A CA 1
ATOM 1930 C C . ASP A 1 254 ? -3.855 -2.41 -13.625 1 97.06 254 ASP A C 1
ATOM 1932 O O . ASP A 1 254 ? -3.393 -3.145 -14.5 1 97.06 254 ASP A O 1
ATOM 1936 N N . PHE A 1 255 ? -5.09 -2.418 -13.32 1 96.5 255 PHE A N 1
ATOM 1937 C CA . PHE A 1 255 ? -6.039 -3.277 -14.016 1 96.5 255 PHE A CA 1
ATOM 1938 C C . PHE A 1 255 ? -6.152 -2.885 -15.484 1 96.5 255 PHE A C 1
ATOM 1940 O O . PHE A 1 255 ? -6.121 -3.744 -16.359 1 96.5 255 PHE A O 1
ATOM 1947 N N . ALA A 1 256 ? -6.281 -1.602 -15.734 1 95.5 256 ALA A N 1
ATOM 1948 C CA . ALA A 1 256 ? -6.445 -1.114 -17.094 1 95.5 256 ALA A CA 1
ATOM 1949 C C . ALA A 1 256 ? -5.23 -1.472 -17.953 1 95.5 256 ALA A C 1
ATOM 1951 O O . ALA A 1 256 ? -5.379 -1.958 -19.078 1 95.5 256 ALA A O 1
ATOM 1952 N N . LEU A 1 257 ? -4.086 -1.284 -17.453 1 95.88 257 LEU A N 1
ATOM 1953 C CA . LEU A 1 257 ? -2.863 -1.557 -18.203 1 95.88 257 LEU A CA 1
ATOM 1954 C C . LEU A 1 257 ? -2.656 -3.057 -18.375 1 95.88 257 LEU A C 1
ATOM 1956 O O . LEU A 1 257 ? -2.221 -3.51 -19.438 1 95.88 257 LEU A O 1
ATOM 1960 N N . SER A 1 258 ? -2.959 -3.787 -17.266 1 93.5 258 SER A N 1
ATOM 1961 C CA . SER A 1 258 ? -2.832 -5.238 -17.391 1 93.5 258 SER A CA 1
ATOM 1962 C C . SER A 1 258 ? -3.801 -5.797 -18.422 1 93.5 258 SER A C 1
ATOM 1964 O O . SER A 1 258 ? -3.459 -6.723 -19.156 1 93.5 258 SER A O 1
ATOM 1966 N N . PHE A 1 259 ? -4.965 -5.238 -18.438 1 90.94 259 PHE A N 1
ATOM 1967 C CA . PHE A 1 259 ? -5.961 -5.68 -19.406 1 90.94 259 PHE A CA 1
ATOM 1968 C C . PHE A 1 259 ? -5.535 -5.316 -20.828 1 90.94 259 PHE A C 1
ATOM 1970 O O . PHE A 1 259 ? -5.75 -6.09 -21.766 1 90.94 259 PHE A O 1
ATOM 1977 N N . LEU A 1 260 ? -4.906 -4.195 -20.984 1 89.81 260 LEU A N 1
ATOM 1978 C CA . LEU A 1 260 ? -4.457 -3.725 -22.281 1 89.81 260 LEU A CA 1
ATOM 1979 C C . LEU A 1 260 ? -3.232 -4.504 -22.75 1 89.81 260 LEU A C 1
ATOM 1981 O O . LEU A 1 260 ? -3.121 -4.844 -23.922 1 89.81 260 LEU A O 1
ATOM 1985 N N . PHE A 1 261 ? -2.328 -4.719 -21.812 1 88 261 PHE A N 1
ATOM 1986 C CA . PHE A 1 261 ? -1.047 -5.316 -22.172 1 88 261 PHE A CA 1
ATOM 1987 C C . PHE A 1 261 ? -1.187 -6.82 -22.375 1 88 261 PHE A C 1
ATOM 1989 O O . PHE A 1 261 ? -0.437 -7.422 -23.141 1 88 261 PHE A O 1
ATOM 1996 N N . PHE A 1 262 ? -2.125 -7.461 -21.719 1 74.94 262 PHE A N 1
ATOM 1997 C CA . PHE A 1 262 ? -2.148 -8.914 -21.719 1 74.94 262 PHE A CA 1
ATOM 1998 C C . PHE A 1 262 ? -3.473 -9.438 -22.25 1 74.94 262 PHE A C 1
ATOM 2000 O O . PHE A 1 262 ? -3.914 -10.531 -21.891 1 74.94 262 PHE A O 1
ATOM 2007 N N . GLN A 1 263 ? -4.328 -8.734 -23.125 1 63.53 263 GLN A N 1
ATOM 2008 C CA . GLN A 1 263 ? -5.574 -9.141 -23.766 1 63.53 263 GLN A CA 1
ATOM 2009 C C . GLN A 1 263 ? -5.383 -10.422 -24.562 1 63.53 263 GLN A C 1
ATOM 2011 O O . GLN A 1 263 ? -6.312 -11.219 -24.703 1 63.53 263 GLN A O 1
ATOM 2016 N N . GLY A 1 264 ? -4.344 -10.523 -25.312 1 51.81 264 GLY A N 1
ATOM 2017 C CA . GLY A 1 264 ? -4.277 -11.406 -26.469 1 51.81 264 GLY A CA 1
ATOM 2018 C C . GLY A 1 264 ? -4.52 -12.859 -26.125 1 51.81 264 GLY A C 1
ATOM 2019 O O . GLY A 1 264 ? -5.004 -13.633 -26.953 1 51.81 264 GLY A O 1
ATOM 2020 N N . GLN A 1 265 ? -4.02 -13.336 -25.156 1 46.47 265 GLN A N 1
ATOM 2021 C CA . GLN A 1 265 ? -3.986 -14.789 -25.188 1 46.47 265 GLN A CA 1
ATOM 2022 C C . GLN A 1 265 ? -5.355 -15.383 -24.844 1 46.47 265 GLN A C 1
ATOM 2024 O O . GLN A 1 265 ? -5.535 -16.594 -24.891 1 46.47 265 GLN A O 1
ATOM 2029 N N . GLY A 1 266 ? -6.25 -14.672 -24.312 1 45.28 266 GLY A N 1
ATOM 2030 C CA . GLY A 1 266 ? -7.602 -15.211 -24.359 1 45.28 266 GLY A CA 1
ATOM 2031 C C . GLY A 1 266 ? -8.023 -15.672 -25.734 1 45.28 266 GLY A C 1
ATOM 2032 O O . GLY A 1 266 ? -8.93 -16.5 -25.859 1 45.28 266 GLY A O 1
ATOM 2033 N N . ASP A 1 267 ? -7.68 -15 -26.641 1 41.91 267 ASP A N 1
ATOM 2034 C CA . ASP A 1 267 ? -7.992 -15.523 -27.969 1 41.91 267 ASP A CA 1
ATOM 2035 C C . ASP A 1 267 ? -7.402 -16.906 -28.172 1 41.91 267 ASP A C 1
ATOM 2037 O O . ASP A 1 267 ? -7.996 -17.75 -28.844 1 41.91 267 ASP A O 1
ATOM 2041 N N . ALA A 1 268 ? -6.227 -17.156 -27.781 1 37.19 268 ALA A N 1
ATOM 2042 C CA . ALA A 1 268 ? -5.695 -18.5 -28 1 37.19 268 ALA A CA 1
ATOM 2043 C C . ALA A 1 268 ? -6.492 -19.547 -27.219 1 37.19 268 ALA A C 1
ATOM 2045 O O . ALA A 1 268 ? -6.617 -20.688 -27.641 1 37.19 268 ALA A O 1
ATOM 2046 N N . LEU A 1 269 ? -6.918 -19.188 -26.062 1 40.81 269 LEU A N 1
ATOM 2047 C CA . LEU A 1 269 ? -7.738 -20.156 -25.344 1 40.81 269 LEU A CA 1
ATOM 2048 C C . LEU A 1 269 ? -9.07 -20.375 -26.047 1 40.81 269 LEU A C 1
ATOM 2050 O O . LEU A 1 269 ? -9.617 -21.484 -26.031 1 40.81 269 LEU A O 1
ATOM 2054 N N . ARG A 1 270 ? -9.617 -19.344 -26.688 1 41.44 270 ARG A N 1
ATOM 2055 C CA . ARG A 1 270 ? -10.836 -19.547 -27.469 1 41.44 270 ARG A CA 1
ATOM 2056 C C . ARG A 1 270 ? -10.586 -20.516 -28.609 1 41.44 270 ARG A C 1
ATOM 2058 O O . ARG A 1 270 ? -11.492 -21.266 -29 1 41.44 270 ARG A O 1
ATOM 2065 N N . SER A 1 271 ? -9.453 -20.484 -29.125 1 35.88 271 SER A N 1
ATOM 2066 C CA . SER A 1 271 ? -9.227 -21.422 -30.219 1 35.88 271 SER A CA 1
ATOM 2067 C C . SER A 1 271 ? -9.023 -22.828 -29.688 1 35.88 271 SER A C 1
ATOM 2069 O O . SER A 1 271 ? -9.094 -23.797 -30.453 1 35.88 271 SER A O 1
ATOM 2071 N N . LEU A 1 272 ? -8.531 -22.906 -28.531 1 33.56 272 LEU A N 1
ATOM 2072 C CA . LEU A 1 272 ? -8.344 -24.266 -28.031 1 33.56 272 LEU A CA 1
ATOM 2073 C C . LEU A 1 272 ? -9.633 -24.797 -27.422 1 33.56 272 LEU A C 1
ATOM 2075 O O . LEU A 1 272 ? -9.734 -26 -27.125 1 33.56 272 LEU A O 1
ATOM 2079 N N . ALA A 1 273 ? -10.555 -23.891 -27.078 1 33.94 273 ALA A N 1
ATOM 2080 C CA . ALA A 1 273 ? -11.883 -24.453 -26.828 1 33.94 273 ALA A CA 1
ATOM 2081 C C . ALA A 1 273 ? -12.602 -24.75 -28.141 1 33.94 273 ALA A C 1
ATOM 2083 O O . ALA A 1 273 ? -12.523 -23.984 -29.094 1 33.94 273 ALA A O 1
ATOM 2084 N N . MET B 1 1 ? 28.047 33.094 21.328 1 38 1 MET B N 1
ATOM 2085 C CA . MET B 1 1 ? 28 31.812 22.047 1 38 1 MET B CA 1
ATOM 2086 C C . MET B 1 1 ? 26.703 31.078 21.75 1 38 1 MET B C 1
ATOM 2088 O O . MET B 1 1 ? 26.719 29.859 21.578 1 38 1 MET B O 1
ATOM 2092 N N . LYS B 1 2 ? 25.547 31.75 21.594 1 50.44 2 LYS B N 1
ATOM 2093 C CA . LYS B 1 2 ? 24.25 31.172 21.312 1 50.44 2 LYS B CA 1
ATOM 2094 C C . LYS B 1 2 ? 24.172 30.672 19.875 1 50.44 2 LYS B C 1
ATOM 2096 O O . LYS B 1 2 ? 23.516 29.656 19.594 1 50.44 2 LYS B O 1
ATOM 2101 N N . GLN B 1 3 ? 24.844 31.375 18.922 1 53.19 3 GLN B N 1
ATOM 2102 C CA . GLN B 1 3 ? 24.766 30.969 17.516 1 53.19 3 GLN B CA 1
ATOM 2103 C C . GLN B 1 3 ? 25.531 29.672 17.266 1 53.19 3 GLN B C 1
ATOM 2105 O O . GLN B 1 3 ? 25.094 28.844 16.469 1 53.19 3 GLN B O 1
ATOM 2110 N N . ARG B 1 4 ? 26.703 29.391 17.875 1 50.03 4 ARG B N 1
ATOM 2111 C CA . ARG B 1 4 ? 27.469 28.172 17.688 1 50.03 4 ARG B CA 1
ATOM 2112 C C . ARG B 1 4 ? 26.766 26.969 18.297 1 50.03 4 ARG B C 1
ATOM 2114 O O . ARG B 1 4 ? 26.953 25.844 17.859 1 50.03 4 ARG B O 1
ATOM 2121 N N . VAL B 1 5 ? 26 27.156 19.422 1 46.28 5 VAL B N 1
ATOM 2122 C CA . VAL B 1 5 ? 25.297 26.047 20.047 1 46.28 5 VAL B CA 1
ATOM 2123 C C . VAL B 1 5 ? 24.125 25.625 19.156 1 46.28 5 VAL B C 1
ATOM 2125 O O . VAL B 1 5 ? 23.844 24.438 19.031 1 46.28 5 VAL B O 1
ATOM 2128 N N . SER B 1 6 ? 23.438 26.656 18.484 1 46.72 6 SER B N 1
ATOM 2129 C CA . SER B 1 6 ? 22.344 26.281 17.594 1 46.72 6 SER B CA 1
ATOM 2130 C C . SER B 1 6 ? 22.859 25.516 16.391 1 46.72 6 SER B C 1
ATOM 2132 O O . SER B 1 6 ? 22.219 24.578 15.906 1 46.72 6 SER B O 1
ATOM 2134 N N . GLU B 1 7 ? 24.016 25.859 15.836 1 49.38 7 GLU B N 1
ATOM 2135 C CA . GLU B 1 7 ? 24.578 25.125 14.703 1 49.38 7 GLU B CA 1
ATOM 2136 C C . GLU B 1 7 ? 25 23.719 15.117 1 49.38 7 GLU B C 1
ATOM 2138 O O . GLU B 1 7 ? 24.844 22.766 14.352 1 49.38 7 GLU B O 1
ATOM 2143 N N . ARG B 1 8 ? 25.594 23.562 16.312 1 43.91 8 ARG B N 1
ATOM 2144 C CA . ARG B 1 8 ? 25.984 22.234 16.75 1 43.91 8 ARG B CA 1
ATOM 2145 C C . ARG B 1 8 ? 24.766 21.359 17.031 1 43.91 8 ARG B C 1
ATOM 2147 O O . ARG B 1 8 ? 24.781 20.156 16.75 1 43.91 8 ARG B O 1
ATOM 2154 N N . ILE B 1 9 ? 23.688 21.922 17.672 1 41.44 9 ILE B N 1
ATOM 2155 C CA . ILE B 1 9 ? 22.469 21.141 17.875 1 41.44 9 ILE B CA 1
ATOM 2156 C C . ILE B 1 9 ? 21.859 20.781 16.516 1 41.44 9 ILE B C 1
ATOM 2158 O O . ILE B 1 9 ? 21.344 19.672 16.328 1 41.44 9 ILE B O 1
ATOM 2162 N N . GLU B 1 10 ? 21.828 21.719 15.539 1 43.44 10 GLU B N 1
ATOM 2163 C CA . GLU B 1 10 ? 21.375 21.391 14.195 1 43.44 10 GLU B CA 1
ATOM 2164 C C . GLU B 1 10 ? 22.297 20.344 13.539 1 43.44 10 GLU B C 1
ATOM 2166 O O . GLU B 1 10 ? 21.812 19.453 12.828 1 43.44 10 GLU B O 1
ATOM 2171 N N . GLN B 1 11 ? 23.562 20.469 13.555 1 42.69 11 GLN B N 1
ATOM 2172 C CA . GLN B 1 11 ? 24.469 19.438 13.047 1 42.69 11 GLN B CA 1
ATOM 2173 C C . GLN B 1 11 ? 24.25 18.109 13.766 1 42.69 11 GLN B C 1
ATOM 2175 O O . GLN B 1 11 ? 24.312 17.047 13.141 1 42.69 11 GLN B O 1
ATOM 2180 N N . LEU B 1 12 ? 24.266 18.062 15.094 1 36.16 12 LEU B N 1
ATOM 2181 C CA . LEU B 1 12 ? 23.984 16.844 15.844 1 36.16 12 LEU B CA 1
ATOM 2182 C C . LEU B 1 12 ? 22.594 16.312 15.516 1 36.16 12 LEU B C 1
ATOM 2184 O O . LEU B 1 12 ? 22.375 15.102 15.484 1 36.16 12 LEU B O 1
ATOM 2188 N N . ASN B 1 13 ? 21.547 17.125 15.391 1 37.91 13 ASN B N 1
ATOM 2189 C CA . ASN B 1 13 ? 20.234 16.688 14.914 1 37.91 13 ASN B CA 1
ATOM 2190 C C . ASN B 1 13 ? 20.312 16.188 13.477 1 37.91 13 ASN B C 1
ATOM 2192 O O . ASN B 1 13 ? 19.438 15.445 13.023 1 37.91 13 ASN B O 1
ATOM 2196 N N . ASN B 1 14 ? 21.062 16.734 12.562 1 39.53 14 ASN B N 1
ATOM 2197 C CA . ASN B 1 14 ? 21.203 16.312 11.18 1 39.53 14 ASN B CA 1
ATOM 2198 C C . ASN B 1 14 ? 21.938 14.984 11.07 1 39.53 14 ASN B C 1
ATOM 2200 O O . ASN B 1 14 ? 22.141 14.461 9.969 1 39.53 14 ASN B O 1
ATOM 2204 N N . ARG B 1 15 ? 22.984 14.797 11.812 1 33.72 15 ARG B N 1
ATOM 2205 C CA . ARG B 1 15 ? 23.75 13.578 11.539 1 33.72 15 ARG B CA 1
ATOM 2206 C C . ARG B 1 15 ? 22.844 12.359 11.531 1 33.72 15 ARG B C 1
ATOM 2208 O O . ARG B 1 15 ? 22.766 11.633 10.531 1 33.72 15 ARG B O 1
ATOM 2215 N N . PHE B 1 16 ? 22.984 11.219 12.461 1 34.44 16 PHE B N 1
ATOM 2216 C CA . PHE B 1 16 ? 22.422 9.875 12.383 1 34.44 16 PHE B CA 1
ATOM 2217 C C . PHE B 1 16 ? 20.922 9.906 12.672 1 34.44 16 PHE B C 1
ATOM 2219 O O . PHE B 1 16 ? 20.5 9.906 13.836 1 34.44 16 PHE B O 1
ATOM 2226 N N . ARG B 1 17 ? 20.016 10.547 11.969 1 40.12 17 ARG B N 1
ATOM 2227 C CA . ARG B 1 17 ? 18.562 10.531 11.898 1 40.12 17 ARG B CA 1
ATOM 2228 C C . ARG B 1 17 ? 18.016 9.125 12.141 1 40.12 17 ARG B C 1
ATOM 2230 O O . ARG B 1 17 ? 16.828 8.867 11.914 1 40.12 17 ARG B O 1
ATOM 2237 N N . PRO B 1 18 ? 18.625 8.023 11.789 1 45.75 18 PRO B N 1
ATOM 2238 C CA . PRO B 1 18 ? 18.062 6.699 12.078 1 45.75 18 PRO B CA 1
ATOM 2239 C C . PRO B 1 18 ? 17.578 6.562 13.516 1 45.75 18 PRO B C 1
ATOM 2241 O O . PRO B 1 18 ? 16.656 5.789 13.789 1 45.75 18 PRO B O 1
ATOM 2244 N N . PRO B 1 19 ? 18.328 7.082 14.539 1 51.16 19 PRO B N 1
ATOM 2245 C CA . PRO B 1 19 ? 18.031 6.816 15.945 1 51.16 19 PRO B CA 1
ATOM 2246 C C . PRO B 1 19 ? 16.656 7.324 16.375 1 51.16 19 PRO B C 1
ATOM 2248 O O . PRO B 1 19 ? 15.969 6.672 17.172 1 51.16 19 PRO B O 1
ATOM 2251 N N . LYS B 1 20 ? 16.312 8.422 15.805 1 59.78 20 LYS B N 1
ATOM 2252 C CA . LYS B 1 20 ? 15.016 8.953 16.203 1 59.78 20 LYS B CA 1
ATOM 2253 C C . LYS B 1 20 ? 13.883 8.086 15.672 1 59.78 20 LYS B C 1
ATOM 2255 O O . LYS B 1 20 ? 12.914 7.812 16.375 1 59.78 20 LYS B O 1
ATOM 2260 N N . TYR B 1 21 ? 14.18 7.535 14.477 1 66.06 21 TYR B N 1
ATOM 2261 C CA . TYR B 1 21 ? 13.148 6.684 13.883 1 66.06 21 TYR B CA 1
ATOM 2262 C C . TYR B 1 21 ? 13.055 5.355 14.617 1 66.06 21 TYR B C 1
ATOM 2264 O O . TYR B 1 21 ? 11.953 4.828 14.828 1 66.06 21 TYR B O 1
ATOM 2272 N N . LEU B 1 22 ? 14.188 4.867 15.016 1 65.19 22 LEU B N 1
ATOM 2273 C CA . LEU B 1 22 ? 14.188 3.6 15.742 1 65.19 22 LEU B CA 1
ATOM 2274 C C . LEU B 1 22 ? 13.531 3.76 17.109 1 65.19 22 LEU B C 1
ATOM 2276 O O . LEU B 1 22 ? 12.773 2.893 17.547 1 65.19 22 LEU B O 1
ATOM 2280 N N . TRP B 1 23 ? 13.875 4.848 17.641 1 66.88 23 TRP B N 1
ATOM 2281 C CA . TRP B 1 23 ? 13.305 5.121 18.969 1 66.88 23 TRP B CA 1
ATOM 2282 C C . TRP B 1 23 ? 11.789 5.309 18.875 1 66.88 23 TRP B C 1
ATOM 2284 O O . TRP B 1 23 ? 11.047 4.809 19.719 1 66.88 23 TRP B O 1
ATOM 2294 N N . ARG B 1 24 ? 11.398 5.941 17.859 1 74.06 24 ARG B N 1
ATOM 2295 C CA . ARG B 1 24 ? 9.977 6.188 17.703 1 74.06 24 ARG B CA 1
ATOM 2296 C C . ARG B 1 24 ? 9.227 4.895 17.375 1 74.06 24 ARG B C 1
ATOM 2298 O O . ARG B 1 24 ? 8.094 4.699 17.812 1 74.06 24 ARG B O 1
ATOM 2305 N N . SER B 1 25 ? 9.984 4.082 16.688 1 72.12 25 SER B N 1
ATOM 2306 C CA . SER B 1 25 ? 9.375 2.789 16.391 1 72.12 25 SER B CA 1
ATOM 2307 C C . SER B 1 25 ? 9.266 1.923 17.641 1 72.12 25 SER B C 1
ATOM 2309 O O . SER B 1 25 ? 8.258 1.244 17.844 1 72.12 25 SER B O 1
ATOM 2311 N N . PHE B 1 26 ? 10.336 2 18.375 1 71.75 26 PHE B N 1
ATOM 2312 C CA . PHE B 1 26 ? 10.305 1.284 19.641 1 71.75 26 PHE B CA 1
ATOM 2313 C C . PHE B 1 26 ? 9.203 1.83 20.547 1 71.75 26 PHE B C 1
ATOM 2315 O O . PHE B 1 26 ? 8.5 1.064 21.219 1 71.75 26 PHE B O 1
ATOM 2322 N N . ALA B 1 27 ? 9.086 3.16 20.531 1 74.62 27 ALA B N 1
ATOM 2323 C CA . ALA B 1 27 ? 8.039 3.795 21.328 1 74.62 27 ALA B CA 1
ATOM 2324 C C . ALA B 1 27 ? 6.656 3.355 20.859 1 74.62 27 ALA B C 1
ATOM 2326 O O . ALA B 1 27 ? 5.75 3.166 21.672 1 74.62 27 ALA B O 1
ATOM 2327 N N . ALA B 1 28 ? 6.59 3.166 19.609 1 78.69 28 ALA B N 1
ATOM 2328 C CA . ALA B 1 28 ? 5.32 2.705 19.047 1 78.69 28 ALA B CA 1
ATOM 2329 C C . ALA B 1 28 ? 4.953 1.325 19.594 1 78.69 28 ALA B C 1
ATOM 2331 O O . ALA B 1 28 ? 3.787 1.057 19.891 1 78.69 28 ALA B O 1
ATOM 2332 N N . LEU B 1 29 ? 5.941 0.525 19.766 1 77.75 29 LEU B N 1
ATOM 2333 C CA . LEU B 1 29 ? 5.723 -0.811 20.312 1 77.75 29 LEU B CA 1
ATOM 2334 C C . LEU B 1 29 ? 5.297 -0.74 21.766 1 77.75 29 LEU B C 1
ATOM 2336 O O . LEU B 1 29 ? 4.422 -1.493 22.203 1 77.75 29 LEU B O 1
ATOM 2340 N N . VAL B 1 30 ? 5.91 0.151 22.438 1 77.88 30 VAL B N 1
ATOM 2341 C CA . VAL B 1 30 ? 5.59 0.313 23.859 1 77.88 30 VAL B CA 1
ATOM 2342 C C . VAL B 1 30 ? 4.164 0.847 24 1 77.88 30 VAL B C 1
ATOM 2344 O O . VAL B 1 30 ? 3.393 0.349 24.828 1 77.88 30 VAL B O 1
ATOM 2347 N N . ILE B 1 31 ? 3.889 1.775 23.188 1 77.94 31 ILE B N 1
ATOM 2348 C CA . ILE B 1 31 ? 2.557 2.369 23.234 1 77.94 31 ILE B CA 1
ATOM 2349 C C . ILE B 1 31 ? 1.509 1.316 22.875 1 77.94 31 ILE B C 1
ATOM 2351 O O . ILE B 1 31 ? 0.45 1.249 23.516 1 77.94 31 ILE B O 1
ATOM 2355 N N . ALA B 1 32 ? 1.852 0.565 21.938 1 79.81 32 ALA B N 1
ATOM 2356 C CA . ALA B 1 32 ? 0.959 -0.533 21.578 1 79.81 32 ALA B CA 1
ATOM 2357 C C . ALA B 1 32 ? 0.741 -1.475 22.766 1 79.81 32 ALA B C 1
ATOM 2359 O O . ALA B 1 32 ? -0.397 -1.832 23.078 1 79.81 32 ALA B O 1
ATOM 2360 N N . GLY B 1 33 ? 1.82 -1.864 23.391 1 80.38 33 GLY B N 1
ATOM 2361 C CA . GLY B 1 33 ? 1.74 -2.762 24.531 1 80.38 33 GLY B CA 1
ATOM 2362 C C . GLY B 1 33 ? 0.956 -2.182 25.703 1 80.38 33 GLY B C 1
ATOM 2363 O O . GLY B 1 33 ? 0.119 -2.863 26.297 1 80.38 33 GLY B O 1
ATOM 2364 N N . GLN B 1 34 ? 1.19 -0.99 25.953 1 79.38 34 GLN B N 1
ATOM 2365 C CA . GLN B 1 34 ? 0.48 -0.323 27.047 1 79.38 34 GLN B CA 1
ATOM 2366 C C . GLN B 1 34 ? -1.01 -0.206 26.734 1 79.38 34 GLN B C 1
ATOM 2368 O O . GLN B 1 34 ? -1.849 -0.386 27.625 1 79.38 34 GLN B O 1
ATOM 2373 N N . SER B 1 35 ? -1.254 0.116 25.547 1 80.88 35 SER B N 1
ATOM 2374 C CA . SER B 1 35 ? -2.65 0.283 25.156 1 80.88 35 SER B CA 1
ATOM 2375 C C . SER B 1 35 ? -3.404 -1.041 25.219 1 80.88 35 SER B C 1
ATOM 2377 O O . SER B 1 35 ? -4.555 -1.086 25.656 1 80.88 35 SER B O 1
ATOM 2379 N N . ILE B 1 36 ? -2.723 -2.051 24.812 1 80.56 36 ILE B N 1
ATOM 2380 C CA . ILE B 1 36 ? -3.338 -3.373 24.859 1 80.56 36 ILE B CA 1
ATOM 2381 C C . ILE B 1 36 ? -3.568 -3.777 26.312 1 80.56 36 ILE B C 1
ATOM 2383 O O . ILE B 1 36 ? -4.617 -4.332 26.656 1 80.56 36 ILE B O 1
ATOM 2387 N N . PHE B 1 37 ? -2.641 -3.488 27.141 1 80.94 37 PHE B N 1
ATOM 2388 C CA . PHE B 1 37 ? -2.766 -3.779 28.562 1 80.94 37 PHE B CA 1
ATOM 2389 C C . PHE B 1 37 ? -3.926 -3.004 29.172 1 80.94 37 PHE B C 1
ATOM 2391 O O . PHE B 1 37 ? -4.676 -3.539 2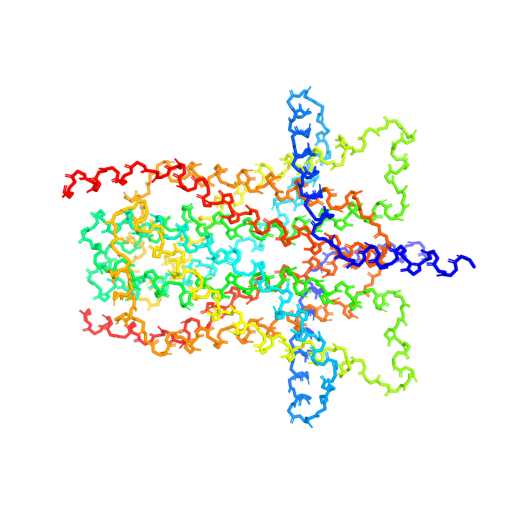9.984 1 80.94 37 PHE B O 1
ATOM 2398 N N . ARG B 1 38 ? -4.098 -1.865 28.797 1 79.81 38 ARG B N 1
ATOM 2399 C CA . ARG B 1 38 ? -5.18 -1.034 29.312 1 79.81 38 ARG B CA 1
ATOM 2400 C C . ARG B 1 38 ? -6.535 -1.531 28.828 1 79.81 38 ARG B C 1
ATOM 2402 O O . ARG B 1 38 ? -7.535 -1.436 29.547 1 79.81 38 ARG B O 1
ATOM 2409 N N . ILE B 1 39 ? -6.57 -1.992 27.703 1 79.31 39 ILE B N 1
ATOM 2410 C CA . ILE B 1 39 ? -7.793 -2.564 27.156 1 79.31 39 ILE B CA 1
ATOM 2411 C C . ILE B 1 39 ? -8.219 -3.775 27.984 1 79.31 39 ILE B C 1
ATOM 2413 O O . ILE B 1 39 ? -9.398 -3.936 28.297 1 79.31 39 ILE B O 1
ATOM 2417 N N . PHE B 1 40 ? -7.219 -4.473 28.344 1 80.06 40 PHE B N 1
ATOM 2418 C CA . PHE B 1 40 ? -7.508 -5.652 29.156 1 80.06 40 PHE B CA 1
ATOM 2419 C C . PHE B 1 40 ? -7.961 -5.254 30.562 1 80.06 40 PHE B C 1
ATOM 2421 O O . PHE B 1 40 ? -8.68 -6.004 31.219 1 80.06 40 PHE B O 1
ATOM 2428 N N . GLN B 1 41 ? -7.602 -4.09 30.984 1 80.19 41 GLN B N 1
ATOM 2429 C CA . GLN B 1 41 ? -8 -3.605 32.312 1 80.19 41 GLN B CA 1
ATOM 2430 C C . GLN B 1 41 ? -9.391 -2.982 32.25 1 80.19 41 GLN B C 1
ATOM 2432 O O . GLN B 1 41 ? -9.953 -2.635 33.312 1 80.19 41 GLN B O 1
ATOM 2437 N N . GLY B 1 42 ? -9.938 -2.865 31.141 1 76.81 42 GLY B N 1
ATOM 2438 C CA . GLY B 1 42 ? -11.297 -2.379 31 1 76.81 42 GLY B CA 1
ATOM 2439 C C . GLY B 1 42 ? -11.391 -0.867 30.922 1 76.81 42 GLY B C 1
ATOM 2440 O O . GLY B 1 42 ? -12.484 -0.302 30.984 1 76.81 42 GLY B O 1
ATOM 2441 N N . LYS B 1 43 ? -10.367 -0.244 30.891 1 77.81 43 LYS B N 1
ATOM 2442 C CA . LYS B 1 43 ? -10.383 1.213 30.797 1 77.81 43 LYS B CA 1
ATOM 2443 C C . LYS B 1 43 ? -10.625 1.661 29.359 1 77.81 43 LYS B C 1
ATOM 2445 O O . LYS B 1 43 ? -9.711 2.15 28.688 1 77.81 43 LYS B O 1
ATOM 2450 N N . ILE B 1 44 ? -11.828 1.343 28.953 1 78.12 44 ILE B N 1
ATOM 2451 C CA . ILE B 1 44 ? -12.172 1.64 27.578 1 78.12 44 ILE B CA 1
ATOM 2452 C C . ILE B 1 44 ? -13.289 2.686 27.531 1 78.12 44 ILE B C 1
ATOM 2454 O O . ILE B 1 44 ? -14.289 2.562 28.234 1 78.12 44 ILE B O 1
ATOM 2458 N N . HIS B 1 45 ? -12.953 3.742 26.828 1 83.06 45 HIS B N 1
ATOM 2459 C CA . HIS B 1 45 ? -13.992 4.723 26.547 1 83.06 45 HIS B CA 1
ATOM 2460 C C . HIS B 1 45 ? -14.812 4.309 25.312 1 83.06 45 HIS B C 1
ATOM 2462 O O . HIS B 1 45 ? -14.422 4.602 24.188 1 83.06 45 HIS B O 1
ATOM 2468 N N . TRP B 1 46 ? -15.953 3.795 25.531 1 84.44 46 TRP B N 1
ATOM 2469 C CA . TRP B 1 46 ? -16.75 3.143 24.484 1 84.44 46 TRP B CA 1
ATOM 2470 C C . TRP B 1 46 ? -17.25 4.156 23.469 1 84.44 46 TRP B C 1
ATOM 2472 O O . TRP B 1 46 ? -17.359 3.85 22.281 1 84.44 46 TRP B O 1
ATOM 2482 N N . ARG B 1 47 ? -17.562 5.293 23.953 1 85.19 47 ARG B N 1
ATOM 2483 C CA . ARG B 1 47 ? -18.062 6.309 23.031 1 85.19 47 ARG B CA 1
ATOM 2484 C C . ARG B 1 47 ? -17 6.699 22.016 1 85.19 47 ARG B C 1
ATOM 2486 O O . ARG B 1 47 ? -17.266 6.746 20.812 1 85.19 47 ARG B O 1
ATOM 2493 N N . ASN B 1 48 ? -15.859 6.887 22.531 1 88.19 48 ASN B N 1
ATOM 2494 C CA . ASN B 1 48 ? -14.75 7.242 21.656 1 88.19 48 ASN B CA 1
ATOM 2495 C C . ASN B 1 48 ? -14.367 6.086 20.734 1 88.19 48 ASN B C 1
ATOM 2497 O O . ASN B 1 48 ? -14.008 6.301 19.578 1 88.19 48 ASN B O 1
ATOM 2501 N N . THR B 1 49 ? -14.516 4.93 21.266 1 90.12 49 THR B N 1
ATOM 2502 C CA . THR B 1 49 ? -14.188 3.75 20.469 1 90.12 49 THR B CA 1
ATOM 2503 C C . THR B 1 49 ? -15.18 3.582 19.312 1 90.12 49 THR B C 1
ATOM 2505 O O . THR B 1 49 ? -14.781 3.256 18.203 1 90.12 49 THR B O 1
ATOM 2508 N N . LEU B 1 50 ? -16.375 3.844 19.531 1 89.62 50 LEU B N 1
ATOM 2509 C CA . LEU B 1 50 ? -17.406 3.725 18.5 1 89.62 50 LEU B CA 1
ATOM 2510 C C . LEU B 1 50 ? -17.203 4.777 17.406 1 89.62 50 LEU B C 1
ATOM 2512 O O . LEU B 1 50 ? -17.438 4.504 16.234 1 89.62 50 LEU B O 1
ATOM 2516 N N . GLU B 1 51 ? -16.828 5.91 17.828 1 90.31 51 GLU B N 1
ATOM 2517 C CA . GLU B 1 51 ? -16.547 6.965 16.859 1 90.31 51 GLU B CA 1
ATOM 2518 C C . GLU B 1 51 ? -15.359 6.594 15.977 1 90.31 51 GLU B C 1
ATOM 2520 O O . GLU B 1 51 ? -15.391 6.809 14.758 1 90.31 51 GLU B O 1
ATOM 2525 N N . GLN B 1 52 ? -14.383 6.082 16.609 1 92 52 GLN B N 1
ATOM 2526 C CA . GLN B 1 52 ? -13.203 5.664 15.844 1 92 52 GLN B CA 1
ATOM 2527 C C . GLN B 1 52 ? -13.523 4.465 14.953 1 92 52 GLN B C 1
ATOM 2529 O O . GLN B 1 52 ? -12.984 4.336 13.859 1 92 52 GLN B O 1
ATOM 2534 N N . LEU B 1 53 ? -14.398 3.605 15.422 1 92.94 53 LEU B N 1
ATOM 2535 C CA . LEU B 1 53 ? -14.812 2.455 14.625 1 92.94 53 LEU B CA 1
ATOM 2536 C C . LEU B 1 53 ? -15.531 2.902 13.352 1 92.94 53 LEU B C 1
ATOM 2538 O O . LEU B 1 53 ? -15.367 2.283 12.297 1 92.94 53 LEU B O 1
ATOM 2542 N N . ASN B 1 54 ? -16.281 3.893 13.484 1 90.69 54 ASN B N 1
ATOM 2543 C CA . ASN B 1 54 ? -16.953 4.441 12.312 1 90.69 54 ASN B CA 1
ATOM 2544 C C . ASN B 1 54 ? -15.969 5.02 11.305 1 90.69 54 ASN B C 1
ATOM 2546 O O . ASN B 1 54 ? -16.203 4.953 10.102 1 90.69 54 ASN B O 1
ATOM 2550 N N . LEU B 1 55 ? -14.953 5.582 11.797 1 87.69 55 LEU B N 1
ATOM 2551 C CA . LEU B 1 55 ? -13.922 6.16 10.945 1 87.69 55 LEU B CA 1
ATOM 2552 C C . LEU B 1 55 ? -13.109 5.066 10.258 1 87.69 55 LEU B C 1
ATOM 2554 O O . LEU B 1 55 ? -12.797 5.168 9.07 1 87.69 55 LEU B O 1
ATOM 2558 N N . VAL B 1 56 ? -12.836 4.066 10.938 1 91.81 56 VAL B N 1
ATOM 2559 C CA . VAL B 1 56 ? -11.953 3.018 10.438 1 91.81 56 VAL B CA 1
ATOM 2560 C C . VAL B 1 56 ? -12.75 2.051 9.562 1 91.81 56 VAL B C 1
ATOM 2562 O O . VAL B 1 56 ? -12.258 1.593 8.523 1 91.81 56 VAL B O 1
ATOM 2565 N N . GLY B 1 57 ? -13.906 1.755 9.945 1 93.94 57 GLY B N 1
ATOM 2566 C CA . GLY B 1 57 ? -14.672 0.711 9.281 1 93.94 57 GLY B CA 1
ATOM 2567 C C . GLY B 1 57 ? -15.508 1.227 8.125 1 93.94 57 GLY B C 1
ATOM 2568 O O . GLY B 1 57 ? -15.07 1.187 6.977 1 93.94 57 GLY B O 1
ATOM 2569 N N . PRO B 1 58 ? -16.625 1.842 8.398 1 92.25 58 PRO B N 1
ATOM 2570 C CA . PRO B 1 58 ? -17.578 2.25 7.352 1 92.25 58 PRO B CA 1
ATOM 2571 C C . PRO B 1 58 ? -16.984 3.293 6.406 1 92.25 58 PRO B C 1
ATOM 2573 O O . PRO B 1 58 ? -17.219 3.229 5.195 1 92.25 58 PRO B O 1
ATOM 2576 N N . ARG B 1 59 ? -16.266 4.172 6.926 1 92.62 59 ARG B N 1
ATOM 2577 C CA . ARG B 1 59 ? -15.742 5.25 6.098 1 92.62 59 ARG B CA 1
ATOM 2578 C C . ARG B 1 59 ? -14.602 4.758 5.211 1 92.62 59 ARG B C 1
ATOM 2580 O O . ARG B 1 59 ? -14.242 5.418 4.23 1 92.62 59 ARG B O 1
ATOM 2587 N N . SER B 1 60 ? -14.008 3.668 5.578 1 95.19 60 SER B N 1
ATOM 2588 C CA . SER B 1 60 ? -12.93 3.111 4.762 1 95.19 60 SER B CA 1
ATOM 2589 C C . SER B 1 60 ? -13.438 1.995 3.857 1 95.19 60 SER B C 1
ATOM 2591 O O . SER B 1 60 ? -12.703 1.492 3.008 1 95.19 60 SER B O 1
ATOM 2593 N N . LEU B 1 61 ? -14.664 1.626 4.004 1 96.25 61 LEU B N 1
ATOM 2594 C CA . LEU B 1 61 ? -15.227 0.468 3.314 1 96.25 61 LEU B CA 1
ATOM 2595 C C . LEU B 1 61 ? -15.219 0.678 1.805 1 96.25 61 LEU B C 1
ATOM 2597 O O . LEU B 1 61 ? -14.844 -0.222 1.05 1 96.25 61 LEU B O 1
ATOM 2601 N N . GLY B 1 62 ? -15.688 1.818 1.379 1 95.56 62 GLY B N 1
ATOM 2602 C CA . GLY B 1 62 ? -15.758 2.096 -0.047 1 95.56 62 GLY B CA 1
ATOM 2603 C C . GLY B 1 62 ? -14.414 1.968 -0.746 1 95.56 62 GLY B C 1
ATOM 2604 O O . GLY B 1 62 ? -14.312 1.297 -1.774 1 95.56 62 GLY B O 1
ATOM 2605 N N . VAL B 1 63 ? -13.367 2.576 -0.202 1 95.06 63 VAL B N 1
ATOM 2606 C CA . VAL B 1 63 ? -12.039 2.57 -0.801 1 95.06 63 VAL B CA 1
ATOM 2607 C C . VAL B 1 63 ? -11.453 1.16 -0.748 1 95.06 63 VAL B C 1
ATOM 2609 O O . VAL B 1 63 ? -10.82 0.705 -1.705 1 95.06 63 VAL B O 1
ATOM 2612 N N . CYS B 1 64 ? -11.688 0.439 0.323 1 97.56 64 CYS B N 1
ATOM 2613 C CA . CYS B 1 64 ? -11.18 -0.921 0.479 1 97.56 64 CYS B CA 1
ATOM 2614 C C . CYS B 1 64 ? -11.828 -1.862 -0.528 1 97.56 64 CYS B C 1
ATOM 2616 O O . CYS B 1 64 ? -11.148 -2.664 -1.167 1 97.56 64 CYS B O 1
ATOM 2618 N N . LEU B 1 65 ? -13.109 -1.743 -0.667 1 97.94 65 LEU B N 1
ATOM 2619 C CA . LEU B 1 65 ? -13.828 -2.623 -1.583 1 97.94 65 LEU B CA 1
ATOM 2620 C C . LEU B 1 65 ? -13.453 -2.32 -3.031 1 97.94 65 LEU B C 1
ATOM 2622 O O . LEU B 1 65 ? -13.312 -3.236 -3.844 1 97.94 65 LEU B O 1
ATOM 2626 N N . LEU B 1 66 ? -13.305 -1.098 -3.326 1 97.12 66 LEU B N 1
ATOM 2627 C CA . LEU B 1 66 ? -12.938 -0.714 -4.684 1 97.12 66 LEU B CA 1
ATOM 2628 C C . LEU B 1 66 ? -11.555 -1.248 -5.047 1 97.12 66 LEU B C 1
ATOM 2630 O O . LEU B 1 66 ? -11.359 -1.787 -6.137 1 97.12 66 LEU B O 1
ATOM 2634 N N . THR B 1 67 ? -10.641 -1.108 -4.184 1 97.31 67 THR B N 1
ATOM 2635 C CA . THR B 1 67 ? -9.281 -1.577 -4.426 1 97.31 67 THR B CA 1
ATOM 2636 C C . THR B 1 67 ? -9.242 -3.1 -4.523 1 97.31 67 THR B C 1
ATOM 2638 O O . THR B 1 67 ? -8.523 -3.656 -5.355 1 97.31 67 THR B O 1
ATOM 2641 N N . SER B 1 68 ? -10.031 -3.703 -3.664 1 98.12 68 SER B N 1
ATOM 2642 C CA . SER B 1 68 ? -10.086 -5.16 -3.697 1 98.12 68 SER B CA 1
ATOM 2643 C C . SER B 1 68 ? -10.727 -5.664 -4.984 1 98.12 68 SER B C 1
ATOM 2645 O O . SER B 1 68 ? -10.352 -6.715 -5.504 1 98.12 68 SER B O 1
ATOM 2647 N N . PHE B 1 69 ? -11.695 -4.938 -5.473 1 98.25 69 PHE B N 1
ATOM 2648 C CA . PHE B 1 69 ? -12.344 -5.27 -6.738 1 98.25 69 PHE B CA 1
ATOM 2649 C C . PHE B 1 69 ? -11.32 -5.301 -7.871 1 98.25 69 PHE B C 1
ATOM 2651 O O . PHE B 1 69 ? -11.234 -6.285 -8.609 1 98.25 69 PHE B O 1
ATOM 2658 N N . PHE B 1 70 ? -10.461 -4.383 -7.934 1 97.38 70 PHE B N 1
ATOM 2659 C CA . PHE B 1 70 ? -9.492 -4.309 -9.016 1 97.38 70 PHE B CA 1
ATOM 2660 C C . PHE B 1 70 ? -8.312 -5.242 -8.758 1 97.38 70 PHE B C 1
ATOM 2662 O O . PHE B 1 70 ? -7.73 -5.789 -9.695 1 97.38 70 PHE B O 1
ATOM 2669 N N . LEU B 1 71 ? -8.008 -5.391 -7.484 1 96.75 71 LEU B N 1
ATOM 2670 C CA . LEU B 1 71 ? -6.992 -6.375 -7.121 1 96.75 71 LEU B CA 1
ATOM 2671 C C . LEU B 1 71 ? -7.379 -7.762 -7.617 1 96.75 71 LEU B C 1
ATOM 2673 O O . LEU B 1 71 ? -6.555 -8.461 -8.219 1 96.75 71 LEU B O 1
ATOM 2677 N N . GLY B 1 72 ? -8.656 -8.125 -7.352 1 96.62 72 GLY B N 1
ATOM 2678 C CA . GLY B 1 72 ? -9.148 -9.414 -7.82 1 96.62 72 GLY B CA 1
ATOM 2679 C C . GLY B 1 72 ? -9.133 -9.547 -9.336 1 96.62 72 GLY B C 1
ATOM 2680 O O . GLY B 1 72 ? -8.742 -10.586 -9.867 1 96.62 72 GLY B O 1
ATOM 2681 N N . MET B 1 73 ? -9.484 -8.523 -9.984 1 95.62 73 MET B N 1
ATOM 2682 C CA . MET B 1 73 ? -9.523 -8.555 -11.445 1 95.62 73 MET B CA 1
ATOM 2683 C C . MET B 1 73 ? -8.117 -8.711 -12.023 1 95.62 73 MET B C 1
ATOM 2685 O O . MET B 1 73 ? -7.91 -9.492 -12.953 1 95.62 73 MET B O 1
ATOM 2689 N N . VAL B 1 74 ? -7.199 -7.988 -11.492 1 94.62 74 VAL B N 1
ATOM 2690 C CA . VAL B 1 74 ? -5.844 -8 -12.031 1 94.62 74 VAL B CA 1
ATOM 2691 C C . VAL B 1 74 ? -5.227 -9.383 -11.836 1 94.62 74 VAL B C 1
ATOM 2693 O O . VAL B 1 74 ? -4.582 -9.914 -12.75 1 94.62 74 VAL B O 1
ATOM 2696 N N . PHE B 1 75 ? -5.414 -9.984 -10.719 1 93.81 75 PHE B N 1
ATOM 2697 C CA . PHE B 1 75 ? -4.809 -11.281 -10.469 1 93.81 75 PHE B CA 1
ATOM 2698 C C . PHE B 1 75 ? -5.559 -12.383 -11.211 1 93.81 75 PHE B C 1
ATOM 2700 O O . PHE B 1 75 ? -4.988 -13.43 -11.531 1 93.81 75 PHE B O 1
ATOM 2707 N N . THR B 1 76 ? -6.816 -12.086 -11.484 1 93.5 76 THR B N 1
ATOM 2708 C CA . THR B 1 76 ? -7.547 -13.016 -12.336 1 93.5 76 THR B CA 1
ATOM 2709 C C . THR B 1 76 ? -6.941 -13.062 -13.742 1 93.5 76 THR B C 1
ATOM 2711 O O . THR B 1 76 ? -6.762 -14.141 -14.312 1 93.5 76 THR B O 1
ATOM 2714 N N . ILE B 1 77 ? -6.617 -11.945 -14.305 1 91.12 77 ILE B N 1
ATOM 2715 C CA . ILE B 1 77 ? -5.996 -11.867 -15.625 1 91.12 77 ILE B CA 1
ATOM 2716 C C . ILE B 1 77 ? -4.699 -12.672 -15.633 1 91.12 77 ILE B C 1
ATOM 2718 O O . ILE B 1 77 ? -4.48 -13.492 -16.516 1 91.12 77 ILE B O 1
ATOM 2722 N N . GLN B 1 78 ? -3.918 -12.555 -14.609 1 88.31 78 GLN B N 1
ATOM 2723 C CA . GLN B 1 78 ? -2.6 -13.172 -14.57 1 88.31 78 GLN B CA 1
ATOM 2724 C C . GLN B 1 78 ? -2.705 -14.672 -14.312 1 88.31 78 GLN B C 1
ATOM 2726 O O . GLN B 1 78 ? -1.996 -15.469 -14.938 1 88.31 78 GLN B O 1
ATOM 2731 N N . PHE B 1 79 ? -3.576 -15.07 -13.453 1 87.06 79 PHE B N 1
ATOM 2732 C CA . PHE B 1 79 ? -3.674 -16.484 -13.086 1 87.06 79 PHE B CA 1
ATOM 2733 C C . PHE B 1 79 ? -4.34 -17.281 -14.195 1 87.06 79 PHE B C 1
ATOM 2735 O O . PHE B 1 79 ? -3.889 -18.375 -14.531 1 87.06 79 PHE B O 1
ATOM 2742 N N . ILE B 1 80 ? -5.371 -16.734 -14.781 1 86.69 80 ILE B N 1
ATOM 2743 C CA . ILE B 1 80 ? -6.051 -17.469 -15.852 1 86.69 80 ILE B CA 1
ATOM 2744 C C . ILE B 1 80 ? -5.109 -17.641 -17.031 1 86.69 80 ILE B C 1
ATOM 2746 O O . ILE B 1 80 ? -5.027 -18.734 -17.609 1 86.69 80 ILE B O 1
ATOM 2750 N N . ARG B 1 81 ? -4.387 -16.703 -17.359 1 85.25 81 ARG B N 1
ATOM 2751 C CA . ARG B 1 81 ? -3.465 -16.766 -18.484 1 85.25 81 ARG B CA 1
ATOM 2752 C C . ARG B 1 81 ? -2.375 -17.812 -18.234 1 85.25 81 ARG B C 1
ATOM 2754 O O . ARG B 1 81 ? -2.076 -18.625 -19.109 1 85.25 81 ARG B O 1
ATOM 2761 N N . GLU B 1 82 ? -1.819 -17.844 -17.094 1 80.94 82 GLU B N 1
ATOM 2762 C CA . GLU B 1 82 ? -0.696 -18.734 -16.812 1 80.94 82 GLU B CA 1
ATOM 2763 C C . GLU B 1 82 ? -1.167 -20.156 -16.578 1 80.94 82 GLU B C 1
ATOM 2765 O O . GLU B 1 82 ? -0.505 -21.109 -17 1 80.94 82 GLU B O 1
ATOM 2770 N N . PHE B 1 83 ? -2.334 -20.328 -16.062 1 82.94 83 PHE B N 1
ATOM 2771 C CA . PHE B 1 83 ? -2.807 -21.672 -15.742 1 82.94 83 PHE B CA 1
ATOM 2772 C C . PHE B 1 83 ? -3.465 -22.312 -16.953 1 82.94 83 PHE B C 1
ATOM 2774 O O . PHE B 1 83 ? -3.51 -23.531 -17.062 1 82.94 83 PHE B O 1
ATOM 2781 N N . THR B 1 84 ? -3.988 -21.5 -17.781 1 81.12 84 THR B N 1
ATOM 2782 C CA . THR B 1 84 ? -4.484 -22.031 -19.047 1 81.12 84 THR B CA 1
ATOM 2783 C C . THR B 1 84 ? -3.332 -22.562 -19.891 1 81.12 84 THR B C 1
ATOM 2785 O O . THR B 1 84 ? -3.449 -23.625 -20.516 1 81.12 84 THR B O 1
ATOM 2788 N N . LYS B 1 85 ? -2.227 -21.859 -19.859 1 81.31 85 LYS B N 1
ATOM 2789 C CA . LYS B 1 85 ? -1.038 -22.312 -20.578 1 81.31 85 LYS B CA 1
ATOM 2790 C C . LYS B 1 85 ? -0.539 -23.641 -20.031 1 81.31 85 LYS B C 1
ATOM 2792 O O . LYS B 1 85 ? 0.008 -24.453 -20.781 1 81.31 85 LYS B O 1
ATOM 2797 N N . LEU B 1 86 ? -0.788 -23.875 -18.781 1 78 86 LEU B N 1
ATOM 2798 C CA . LEU B 1 86 ? -0.328 -25.109 -18.141 1 78 86 LEU B CA 1
ATOM 2799 C C . LEU B 1 86 ? -1.402 -26.188 -18.188 1 78 86 LEU B C 1
ATOM 2801 O O . LEU B 1 86 ? -1.196 -27.297 -17.703 1 78 86 LEU B O 1
ATOM 2805 N N . GLY B 1 87 ? -2.594 -25.828 -18.766 1 80.88 87 GLY B N 1
ATOM 2806 C CA . GLY B 1 87 ? -3.688 -26.781 -18.844 1 80.88 87 GLY B CA 1
ATOM 2807 C C . GLY B 1 87 ? -4.391 -27 -17.531 1 80.88 87 GLY B C 1
ATOM 2808 O O . GLY B 1 87 ? -4.992 -28.062 -17.312 1 80.88 87 GLY B O 1
ATOM 2809 N N . LEU B 1 88 ? -4.297 -26.062 -16.609 1 81.75 88 LEU B N 1
ATOM 2810 C CA . LEU B 1 88 ? -4.832 -26.203 -15.266 1 81.75 88 LEU B CA 1
ATOM 2811 C C . LEU B 1 88 ? -5.965 -25.219 -15.023 1 81.75 88 LEU B C 1
ATOM 2813 O O . LEU B 1 88 ? -6.012 -24.562 -13.977 1 81.75 88 LEU B O 1
ATOM 2817 N N . THR B 1 89 ? -6.844 -25.062 -15.93 1 83.5 89 THR B N 1
ATOM 2818 C CA . THR B 1 89 ? -7.91 -24.062 -15.859 1 83.5 89 THR B CA 1
ATOM 2819 C C . THR B 1 89 ? -8.867 -24.391 -14.711 1 83.5 89 THR B C 1
ATOM 2821 O O . THR B 1 89 ? -9.414 -23.469 -14.086 1 83.5 89 THR B O 1
ATOM 2824 N N . ARG B 1 90 ? -8.883 -25.656 -14.375 1 86.06 90 ARG B N 1
ATOM 2825 C CA . ARG B 1 90 ? -9.852 -26.062 -13.359 1 86.06 90 ARG B CA 1
ATOM 2826 C C . ARG B 1 90 ? -9.344 -25.766 -11.961 1 86.06 90 ARG B C 1
ATOM 2828 O O . ARG B 1 90 ? -10.125 -25.75 -11 1 86.06 90 ARG B O 1
ATOM 2835 N N . THR B 1 91 ? -8.094 -25.469 -11.828 1 86.94 91 THR B N 1
ATOM 2836 C CA . THR B 1 91 ? -7.523 -25.234 -10.508 1 86.94 91 THR B CA 1
ATOM 2837 C C . THR B 1 91 ? -7.258 -23.75 -10.289 1 86.94 91 THR B C 1
ATOM 2839 O O . THR B 1 91 ? -6.824 -23.344 -9.203 1 86.94 91 THR B O 1
ATOM 2842 N N . VAL B 1 92 ? -7.609 -22.969 -11.281 1 87.44 92 VAL B N 1
ATOM 2843 C CA . VAL B 1 92 ? -7.258 -21.547 -11.25 1 87.44 92 VAL B CA 1
ATOM 2844 C C . VAL B 1 92 ? -7.984 -20.859 -10.094 1 87.44 92 VAL B C 1
ATOM 2846 O O . VAL B 1 92 ? -7.395 -20.062 -9.367 1 87.44 92 VAL B O 1
ATOM 2849 N N . GLY B 1 93 ? -9.25 -21.234 -9.867 1 91.88 93 GLY B N 1
ATOM 2850 C CA . GLY B 1 93 ? -10.031 -20.625 -8.805 1 91.88 93 GLY B CA 1
ATOM 2851 C C . GLY B 1 93 ? -9.484 -20.906 -7.422 1 91.88 93 GLY B C 1
ATOM 2852 O O . GLY B 1 93 ? -9.516 -20.031 -6.551 1 91.88 93 GLY B O 1
ATOM 2853 N N . GLY B 1 94 ? -8.977 -22.078 -7.238 1 92.56 94 GLY B N 1
ATOM 2854 C CA . GLY B 1 94 ? -8.414 -22.469 -5.949 1 92.56 94 GLY B CA 1
ATOM 2855 C C . GLY B 1 94 ? -7.133 -21.734 -5.617 1 92.56 94 GLY B C 1
ATOM 2856 O O . GLY B 1 94 ? -6.977 -21.203 -4.512 1 92.56 94 GLY B O 1
ATOM 2857 N N . VAL B 1 95 ? -6.27 -21.672 -6.594 1 88.25 95 VAL B N 1
ATOM 2858 C CA . VAL B 1 95 ? -4.984 -21.016 -6.375 1 88.25 95 VAL B CA 1
ATOM 2859 C C . VAL B 1 95 ? -5.195 -19.516 -6.164 1 88.25 95 VAL B C 1
ATOM 2861 O O . VAL B 1 95 ? -4.539 -18.906 -5.32 1 88.25 95 VAL B O 1
ATOM 2864 N N . LEU B 1 96 ? -6.078 -18.953 -6.918 1 92.31 96 LEU B N 1
ATOM 2865 C CA . LEU B 1 96 ? -6.414 -17.547 -6.785 1 92.31 96 LEU B CA 1
ATOM 2866 C C . LEU B 1 96 ? -7.008 -17.25 -5.414 1 92.31 96 LEU B C 1
ATOM 2868 O O . LEU B 1 96 ? -6.625 -16.281 -4.762 1 92.31 96 LEU B O 1
ATOM 2872 N N . ALA B 1 97 ? -7.898 -18.094 -4.992 1 95.69 97 ALA B N 1
ATOM 2873 C CA . ALA B 1 97 ? -8.547 -17.922 -3.697 1 95.69 97 ALA B CA 1
ATOM 2874 C C . ALA B 1 97 ? -7.535 -18.016 -2.559 1 95.69 97 ALA B C 1
ATOM 2876 O O . ALA B 1 97 ? -7.602 -17.25 -1.594 1 95.69 97 ALA B O 1
ATOM 2877 N N . LEU B 1 98 ? -6.637 -18.875 -2.674 1 93.44 98 LEU B N 1
ATOM 2878 C CA . LEU B 1 98 ? -5.613 -19.047 -1.648 1 93.44 98 LEU B CA 1
ATOM 2879 C C . LEU B 1 98 ? -4.68 -17.844 -1.609 1 93.44 98 LEU B C 1
ATOM 2881 O O . LEU B 1 98 ? -4.34 -17.344 -0.531 1 93.44 98 LEU B O 1
ATOM 2885 N N . ALA B 1 99 ? -4.301 -17.406 -2.803 1 92.56 99 ALA B N 1
ATOM 2886 C CA . ALA B 1 99 ? -3.434 -16.234 -2.879 1 92.56 99 ALA B CA 1
ATOM 2887 C C . ALA B 1 99 ? -4.113 -15.016 -2.271 1 92.56 99 ALA B C 1
ATOM 2889 O O . ALA B 1 99 ? -3.484 -14.25 -1.538 1 92.56 99 ALA B O 1
ATOM 2890 N N . LEU B 1 100 ? -5.383 -14.852 -2.574 1 95.81 100 LEU B N 1
ATOM 2891 C CA . LEU B 1 100 ? -6.145 -13.719 -2.053 1 95.81 100 LEU B CA 1
ATOM 2892 C C . LEU B 1 100 ? -6.332 -13.836 -0.545 1 95.81 100 LEU B C 1
ATOM 2894 O O . LEU B 1 100 ? -6.051 -12.898 0.197 1 95.81 100 LEU B O 1
ATOM 2898 N N . ALA B 1 101 ? -6.691 -14.945 -0.104 1 95.88 101 ALA B N 1
ATOM 2899 C CA . ALA B 1 101 ? -7.043 -15.133 1.301 1 95.88 101 ALA B CA 1
ATOM 2900 C C . ALA B 1 101 ? -5.805 -15.062 2.191 1 95.88 101 ALA B C 1
ATOM 2902 O O . ALA B 1 101 ? -5.84 -14.453 3.26 1 95.88 101 ALA B O 1
ATOM 2903 N N . ARG B 1 102 ? -4.695 -15.609 1.741 1 94.25 102 ARG B N 1
ATOM 2904 C CA . ARG B 1 102 ? -3.541 -15.773 2.617 1 94.25 102 ARG B CA 1
ATOM 2905 C C . ARG B 1 102 ? -2.658 -14.531 2.596 1 94.25 102 ARG B C 1
ATOM 2907 O O . ARG B 1 102 ? -2.004 -14.211 3.59 1 94.25 102 ARG B O 1
ATOM 2914 N N . GLU B 1 103 ? -2.631 -13.852 1.468 1 93.88 103 GLU B N 1
ATOM 2915 C CA . GLU B 1 103 ? -1.593 -12.828 1.381 1 93.88 103 GLU B CA 1
ATOM 2916 C C . GLU B 1 103 ? -2.141 -11.531 0.783 1 93.88 103 GLU B C 1
ATOM 2918 O O . GLU B 1 103 ? -2.082 -10.477 1.415 1 93.88 103 GLU B O 1
ATOM 2923 N N . LEU B 1 104 ? -2.768 -11.594 -0.365 1 96.06 104 LEU B N 1
ATOM 2924 C CA . LEU B 1 104 ? -3.039 -10.398 -1.157 1 96.06 104 LEU B CA 1
ATOM 2925 C C . LEU B 1 104 ? -4.078 -9.523 -0.473 1 96.06 104 LEU B C 1
ATOM 2927 O O . LEU B 1 104 ? -3.848 -8.328 -0.264 1 96.06 104 LEU B O 1
ATOM 2931 N N . THR B 1 105 ? -5.172 -10.117 -0.075 1 98 105 THR B N 1
ATOM 2932 C CA . THR B 1 105 ? -6.273 -9.32 0.453 1 98 105 THR B CA 1
ATOM 2933 C C . THR B 1 105 ? -5.91 -8.719 1.809 1 98 105 THR B C 1
ATOM 2935 O O . THR B 1 105 ? -6.082 -7.52 2.029 1 98 105 THR B O 1
ATOM 2938 N N . PRO B 1 106 ? -5.387 -9.523 2.744 1 98.19 106 PRO B N 1
ATOM 2939 C CA . PRO B 1 106 ? -5.055 -8.93 4.039 1 98.19 106 PRO B CA 1
ATOM 2940 C C . PRO B 1 106 ? -3.998 -7.832 3.932 1 98.19 106 PRO B C 1
ATOM 2942 O O . PRO B 1 106 ? -4.082 -6.816 4.629 1 98.19 106 PRO B O 1
ATOM 2945 N N . VAL B 1 107 ? -3.059 -8.008 3.092 1 98 107 VAL B N 1
ATOM 2946 C CA . VAL B 1 107 ? -1.978 -7.035 2.955 1 98 107 VAL B CA 1
ATOM 2947 C C . VAL B 1 107 ? -2.508 -5.766 2.297 1 98 107 VAL B C 1
ATOM 2949 O O . VAL B 1 107 ? -2.277 -4.66 2.795 1 98 107 VAL B O 1
ATOM 2952 N N . VAL B 1 108 ? -3.266 -5.91 1.237 1 97.62 108 VAL B N 1
ATOM 2953 C CA . VAL B 1 108 ? -3.76 -4.742 0.516 1 97.62 108 VAL B CA 1
ATOM 2954 C C . VAL B 1 108 ? -4.766 -3.988 1.382 1 97.62 108 VAL B C 1
ATOM 2956 O O . VAL B 1 108 ? -4.773 -2.754 1.405 1 97.62 108 VAL B O 1
ATOM 2959 N N . THR B 1 109 ? -5.617 -4.695 2.033 1 98.31 109 THR B N 1
ATOM 2960 C CA . THR B 1 109 ? -6.559 -4.062 2.953 1 98.31 109 THR B CA 1
ATOM 2961 C C . THR B 1 109 ? -5.816 -3.242 4.004 1 98.31 109 THR B C 1
ATOM 2963 O O . THR B 1 109 ? -6.184 -2.098 4.281 1 98.31 109 THR B O 1
ATOM 2966 N N . SER B 1 110 ? -4.812 -3.805 4.547 1 98.5 110 SER B N 1
ATOM 2967 C CA . SER B 1 110 ? -4.051 -3.135 5.598 1 98.5 110 SER B CA 1
ATOM 2968 C C . SER B 1 110 ? -3.289 -1.934 5.043 1 98.5 110 SER B C 1
ATOM 2970 O O . SER B 1 110 ? -3.105 -0.934 5.742 1 98.5 110 SER B O 1
ATOM 2972 N N . ILE B 1 111 ? -2.859 -2.068 3.826 1 97.75 111 ILE B N 1
ATOM 2973 C CA . ILE B 1 111 ? -2.174 -0.955 3.18 1 97.75 111 ILE B CA 1
ATOM 2974 C C . ILE B 1 111 ? -3.127 0.229 3.043 1 97.75 111 ILE B C 1
ATOM 2976 O O . ILE B 1 111 ? -2.756 1.37 3.326 1 97.75 111 ILE B O 1
ATOM 2980 N N . ILE B 1 112 ? -4.312 -0.049 2.666 1 97.56 112 ILE B N 1
ATOM 2981 C CA . ILE B 1 112 ? -5.312 1 2.516 1 97.56 112 ILE B CA 1
ATOM 2982 C C . ILE B 1 112 ? -5.645 1.599 3.879 1 97.56 112 ILE B C 1
ATOM 2984 O O . ILE B 1 112 ? -5.758 2.818 4.02 1 97.56 112 ILE B O 1
ATOM 2988 N N . VAL B 1 113 ? -5.746 0.75 4.859 1 98.06 113 VAL B N 1
ATOM 2989 C CA . VAL B 1 113 ? -6.039 1.218 6.211 1 98.06 113 VAL B CA 1
ATOM 2990 C C . VAL B 1 113 ? -4.883 2.078 6.719 1 98.06 113 VAL B C 1
ATOM 2992 O O . VAL B 1 113 ? -5.102 3.096 7.379 1 98.06 113 VAL B O 1
ATOM 2995 N N . ALA B 1 114 ? -3.688 1.678 6.43 1 97.88 114 ALA B N 1
ATOM 2996 C CA . ALA B 1 114 ? -2.525 2.467 6.824 1 97.88 114 ALA B CA 1
ATOM 2997 C C . ALA B 1 114 ? -2.541 3.84 6.156 1 97.88 114 ALA B C 1
ATOM 2999 O O . ALA B 1 114 ? -2.229 4.848 6.793 1 97.88 114 ALA B O 1
ATOM 3000 N N . GLY B 1 115 ? -2.91 3.844 4.938 1 96.12 115 GLY B N 1
ATOM 3001 C CA . GLY B 1 115 ? -2.934 5.09 4.188 1 96.12 115 GLY B CA 1
ATOM 3002 C C . GLY B 1 115 ? -4.07 6.008 4.594 1 96.12 115 GLY B C 1
ATOM 3003 O O . GLY B 1 115 ? -3.9 7.227 4.648 1 96.12 115 GLY B O 1
ATOM 3004 N N . ARG B 1 116 ? -5.129 5.441 4.867 1 95.62 116 ARG B N 1
ATOM 3005 C CA . ARG B 1 116 ? -6.301 6.27 5.145 1 95.62 116 ARG B CA 1
ATOM 3006 C C . ARG B 1 116 ? -6.453 6.516 6.641 1 95.62 116 ARG B C 1
ATOM 3008 O O . ARG B 1 116 ? -6.422 7.664 7.09 1 95.62 116 ARG B O 1
ATOM 3015 N N . VAL B 1 117 ? -6.547 5.496 7.363 1 97.25 117 VAL B N 1
ATOM 3016 C CA . VAL B 1 117 ? -6.832 5.578 8.789 1 97.25 117 VAL B CA 1
ATOM 3017 C C . VAL B 1 117 ? -5.559 5.945 9.555 1 97.25 117 VAL B C 1
ATOM 3019 O O . VAL B 1 117 ? -5.578 6.824 10.414 1 97.25 117 VAL B O 1
ATOM 3022 N N . GLY B 1 118 ? -4.496 5.258 9.227 1 96.75 118 GLY B N 1
ATOM 3023 C CA . GLY B 1 118 ? -3.234 5.57 9.883 1 96.75 118 GLY B CA 1
ATOM 3024 C C . GLY B 1 118 ? -2.809 7.016 9.695 1 96.75 118 GLY B C 1
ATOM 3025 O O . GLY B 1 118 ? -2.406 7.676 10.656 1 96.75 118 GLY B O 1
ATOM 3026 N N . SER B 1 119 ? -2.92 7.438 8.492 1 95.75 119 SER B N 1
ATOM 3027 C CA . SER B 1 119 ? -2.57 8.828 8.211 1 95.75 119 SER B CA 1
ATOM 3028 C C . SER B 1 119 ? -3.488 9.789 8.953 1 95.75 119 SER B C 1
ATOM 3030 O O . SER B 1 119 ? -3.039 10.82 9.453 1 95.75 119 SER B O 1
ATOM 3032 N N . ALA B 1 120 ? -4.734 9.5 9.016 1 95.12 120 ALA B N 1
ATOM 3033 C CA . ALA B 1 120 ? -5.707 10.344 9.703 1 95.12 120 ALA B CA 1
ATOM 3034 C C . ALA B 1 120 ? -5.422 10.406 11.203 1 95.12 120 ALA B C 1
ATOM 3036 O O . ALA B 1 120 ? -5.52 11.469 11.812 1 95.12 120 ALA B O 1
ATOM 3037 N N . PHE B 1 121 ? -5.121 9.281 11.758 1 96.5 121 PHE B N 1
ATOM 3038 C CA . PHE B 1 121 ? -4.781 9.227 13.172 1 96.5 121 PHE B CA 1
ATOM 3039 C C . PHE B 1 121 ? -3.564 10.102 13.469 1 96.5 121 PHE B C 1
ATOM 3041 O O . PHE B 1 121 ? -3.572 10.883 14.422 1 96.5 121 PHE B O 1
ATOM 3048 N N . ALA B 1 122 ? -2.545 9.961 12.656 1 95.81 122 ALA B N 1
ATOM 3049 C CA . ALA B 1 122 ? -1.319 10.734 12.852 1 95.81 122 ALA B CA 1
ATOM 3050 C C . ALA B 1 122 ? -1.576 12.227 12.656 1 95.81 122 ALA B C 1
ATOM 3052 O O . ALA B 1 122 ? -1.058 13.055 13.414 1 95.81 122 ALA B O 1
ATOM 3053 N N . ALA B 1 123 ? -2.354 12.555 11.688 1 95 123 ALA B N 1
ATOM 3054 C CA . ALA B 1 123 ? -2.662 13.953 11.398 1 95 123 ALA B CA 1
ATOM 3055 C C . ALA B 1 123 ? -3.459 14.578 12.539 1 95 123 ALA B C 1
ATOM 3057 O O . ALA B 1 123 ? -3.178 15.711 12.953 1 95 123 ALA B O 1
ATOM 3058 N N . GLU B 1 124 ? -4.465 13.93 12.992 1 94.38 124 GLU B N 1
ATOM 3059 C CA . GLU B 1 124 ? -5.32 14.445 14.055 1 94.38 124 GLU B CA 1
ATOM 3060 C C . GLU B 1 124 ? -4.539 14.609 15.359 1 94.38 124 GLU B C 1
ATOM 3062 O O . GLU B 1 124 ? -4.605 15.656 16 1 94.38 124 GLU B O 1
ATOM 3067 N N . LEU B 1 125 ? -3.869 13.578 15.766 1 93.88 125 LEU B N 1
ATOM 3068 C CA . LEU B 1 125 ? -3.096 13.641 17 1 93.88 125 LEU B CA 1
ATOM 3069 C C . LEU B 1 125 ? -1.943 14.633 16.875 1 93.88 125 LEU B C 1
ATOM 3071 O O . LEU B 1 125 ? -1.597 15.32 17.828 1 93.88 125 LEU B O 1
ATOM 3075 N N . GLY B 1 126 ? -1.352 14.633 15.688 1 94.06 126 GLY B N 1
ATOM 3076 C CA . GLY B 1 126 ? -0.313 15.617 15.438 1 94.06 126 GLY B CA 1
ATOM 3077 C C . GLY B 1 126 ? -0.811 17.047 15.547 1 94.06 126 GLY B C 1
ATOM 3078 O O . GLY B 1 126 ? -0.145 17.906 16.141 1 94.06 126 GLY B O 1
ATOM 3079 N N . THR B 1 127 ? -1.955 17.344 14.984 1 93.12 127 THR B N 1
ATOM 3080 C CA . THR B 1 127 ? -2.562 18.672 15.062 1 93.12 127 THR B CA 1
ATOM 3081 C C . THR B 1 127 ? -2.867 19.031 16.516 1 93.12 127 THR B C 1
ATOM 3083 O O . THR B 1 127 ? -2.637 20.172 16.938 1 93.12 127 THR B O 1
ATOM 3086 N N . MET B 1 128 ? -3.389 18.078 17.234 1 92.25 128 MET B N 1
ATOM 3087 C CA . MET B 1 128 ? -3.686 18.297 18.641 1 92.25 128 MET B CA 1
ATOM 3088 C C . MET B 1 128 ? -2.412 18.578 19.438 1 92.25 128 MET B C 1
ATOM 3090 O O . MET B 1 128 ? -2.424 19.391 20.375 1 92.25 128 MET B O 1
ATOM 3094 N N . GLN B 1 129 ? -1.387 17.953 19.078 1 91.06 129 GLN B N 1
ATOM 3095 C CA . GLN B 1 129 ? -0.111 18.125 19.766 1 91.06 129 GLN B CA 1
ATOM 3096 C C . GLN B 1 129 ? 0.48 19.5 19.484 1 91.06 129 GLN B C 1
ATOM 3098 O O . GLN B 1 129 ? 0.958 20.188 20.391 1 91.06 129 GLN B O 1
ATOM 3103 N N . VAL B 1 130 ? 0.453 19.922 18.25 1 90.44 130 VAL B N 1
ATOM 3104 C CA . VAL B 1 130 ? 1.098 21.172 17.875 1 90.44 130 VAL B CA 1
ATOM 3105 C C . VAL B 1 130 ? 0.243 22.359 18.344 1 90.44 130 VAL B C 1
ATOM 3107 O O . VAL B 1 130 ? 0.75 23.469 18.531 1 90.44 130 VAL B O 1
ATOM 3110 N N . SER B 1 131 ? -1.079 22.156 18.531 1 88.5 131 SER B N 1
ATOM 3111 C CA . SER B 1 131 ? -1.962 23.188 19.047 1 88.5 131 SER B CA 1
ATOM 3112 C C . SER B 1 131 ? -2.043 23.141 20.562 1 88.5 131 SER B C 1
ATOM 3114 O O . SER B 1 131 ? -2.848 23.859 21.172 1 88.5 131 SER B O 1
ATOM 3116 N N . GLU B 1 132 ? -1.365 22.219 21.219 1 83.38 132 GLU B N 1
ATOM 3117 C CA . GLU B 1 132 ? -1.229 22.078 22.656 1 83.38 132 GLU B CA 1
ATOM 3118 C C . GLU B 1 132 ? -2.531 21.578 23.297 1 83.38 132 GLU B C 1
ATOM 3120 O O . GLU B 1 132 ? -2.789 21.828 24.469 1 83.38 132 GLU B O 1
ATOM 3125 N N . GLN B 1 133 ? -3.268 20.969 22.5 1 79.81 133 GLN B N 1
ATOM 3126 C CA . GLN B 1 133 ? -4.523 20.422 23 1 79.81 133 GLN B CA 1
ATOM 3127 C C . GLN B 1 133 ? -4.273 19.203 23.875 1 79.81 133 GLN B C 1
ATOM 3129 O O . GLN B 1 133 ? -5.039 18.922 24.797 1 79.81 133 GLN B O 1
ATOM 3134 N N . THR B 1 134 ? -3.258 18.469 23.625 1 78.12 134 THR B N 1
ATOM 3135 C CA . THR B 1 134 ? -2.939 17.297 24.406 1 78.12 134 THR B CA 1
ATOM 3136 C C . THR B 1 134 ? -2.529 17.688 25.828 1 78.12 134 THR B C 1
ATOM 3138 O O . THR B 1 134 ? -2.873 17 26.797 1 78.12 134 THR B O 1
ATOM 3141 N N . ASP B 1 135 ? -1.841 18.734 25.922 1 77.06 135 ASP B N 1
ATOM 3142 C CA . ASP B 1 135 ? -1.45 19.25 27.234 1 77.06 135 ASP B CA 1
ATOM 3143 C C . ASP B 1 135 ? -2.67 19.703 28.031 1 77.06 135 ASP B C 1
ATOM 3145 O O . ASP B 1 135 ? -2.713 19.547 29.25 1 77.06 135 ASP B O 1
ATOM 3149 N N . SER B 1 136 ? -3.611 20.156 27.312 1 75.75 136 SER B N 1
ATOM 3150 C CA . SER B 1 136 ? -4.832 20.594 27.984 1 75.75 136 SER B CA 1
ATOM 3151 C C . SER B 1 136 ? -5.586 19.406 28.578 1 75.75 136 SER B C 1
ATOM 3153 O O . SER B 1 136 ? -6.18 19.516 29.641 1 75.75 136 SER B O 1
ATOM 3155 N N . LEU B 1 137 ? -5.488 18.219 27.953 1 74.88 137 LEU B N 1
ATOM 3156 C CA . LEU B 1 137 ? -6.121 17 28.453 1 74.88 137 LEU B CA 1
ATOM 3157 C C . LEU B 1 137 ? -5.414 16.516 29.719 1 74.88 137 LEU B C 1
ATOM 3159 O O . LEU B 1 137 ? -6.066 16.047 30.656 1 74.88 137 LEU B O 1
ATOM 3163 N N . ARG B 1 138 ? -4.215 16.703 29.766 1 74.62 138 ARG B N 1
ATOM 3164 C CA . ARG B 1 138 ? -3.443 16.297 30.938 1 74.62 138 ARG B CA 1
ATOM 3165 C C . ARG B 1 138 ? -3.779 17.172 32.125 1 74.62 138 ARG B C 1
ATOM 3167 O O . ARG B 1 138 ? -3.9 16.672 33.25 1 74.62 138 ARG B O 1
ATOM 3174 N N . VAL B 1 139 ? -3.975 18.344 31.844 1 76 139 VAL B N 1
ATOM 3175 C CA . VAL B 1 139 ? -4.281 19.281 32.906 1 76 139 VAL B CA 1
ATOM 3176 C C . VAL B 1 139 ? -5.676 19 33.469 1 76 139 VAL B C 1
ATOM 3178 O O . VAL B 1 139 ? -5.914 19.156 34.688 1 76 139 VAL B O 1
ATOM 3181 N N . LEU B 1 140 ? -6.523 18.469 32.625 1 75.25 140 LEU B N 1
ATOM 3182 C CA . LEU B 1 140 ? -7.887 18.156 33.062 1 75.25 140 LEU B CA 1
ATOM 3183 C C . LEU B 1 140 ? -7.941 16.797 33.75 1 75.25 140 LEU B C 1
ATOM 3185 O O . LEU B 1 140 ? -9.008 16.359 34.188 1 75.25 140 LEU B O 1
ATOM 3189 N N . GLY B 1 141 ? -6.82 16.125 33.844 1 72.12 141 GLY B N 1
ATOM 3190 C CA . GLY B 1 141 ? -6.727 14.906 34.625 1 72.12 141 GLY B CA 1
ATOM 3191 C C . GLY B 1 141 ? -7.031 13.664 33.812 1 72.12 141 GLY B C 1
ATOM 3192 O O . GLY B 1 141 ? -7.172 12.57 34.375 1 72.12 141 GLY B O 1
ATOM 3193 N N . SER B 1 142 ? -7.27 13.945 32.625 1 73.75 142 SER B N 1
ATOM 3194 C CA . SER B 1 142 ? -7.508 12.781 31.766 1 73.75 142 SER B CA 1
ATOM 3195 C C . SER B 1 142 ? -6.215 12.281 31.141 1 73.75 142 SER B C 1
ATOM 3197 O O . SER B 1 142 ? -5.367 13.078 30.719 1 73.75 142 SER B O 1
ATOM 3199 N N . ASP B 1 143 ? -5.961 10.977 31.203 1 80 143 ASP B N 1
ATOM 3200 C CA . ASP B 1 143 ? -4.789 10.398 30.547 1 80 143 ASP B CA 1
ATOM 3201 C C . ASP B 1 143 ? -4.969 10.367 29.031 1 80 143 ASP B C 1
ATOM 3203 O O . ASP B 1 143 ? -5.828 9.648 28.516 1 80 143 ASP B O 1
ATOM 3207 N N . PRO B 1 144 ? -4.168 11.148 28.375 1 80.5 144 PRO B N 1
ATOM 3208 C CA . PRO B 1 144 ? -4.324 11.242 26.922 1 80.5 144 PRO B CA 1
ATOM 3209 C C . PRO B 1 144 ? -4.184 9.891 26.219 1 80.5 144 PRO B C 1
ATOM 3211 O O . PRO B 1 144 ? -4.82 9.656 25.203 1 80.5 144 PRO B O 1
ATOM 3214 N N . ILE B 1 145 ? -3.441 9.078 26.734 1 79.25 145 ILE B N 1
ATOM 3215 C CA . ILE B 1 145 ? -3.242 7.766 26.125 1 79.25 145 ILE B CA 1
ATOM 3216 C C . ILE B 1 145 ? -4.535 6.957 26.203 1 79.25 145 ILE B C 1
ATOM 3218 O O . ILE B 1 145 ? -4.949 6.348 25.203 1 79.25 145 ILE B O 1
ATOM 3222 N N . ASP B 1 146 ? -5.199 7.023 27.25 1 79.38 146 ASP B N 1
ATOM 3223 C CA . ASP B 1 146 ? -6.426 6.258 27.453 1 79.38 146 ASP B CA 1
ATOM 3224 C C . ASP B 1 146 ? -7.57 6.824 26.609 1 79.38 146 ASP B C 1
ATOM 3226 O O . ASP B 1 146 ? -8.391 6.074 26.094 1 79.38 146 ASP B O 1
ATOM 3230 N N . TYR B 1 147 ? -7.469 8.086 26.5 1 83.5 147 TYR B N 1
ATOM 3231 C CA . TYR B 1 147 ? -8.602 8.742 25.859 1 83.5 147 TYR B CA 1
ATOM 3232 C C . TYR B 1 147 ? -8.422 8.805 24.359 1 83.5 147 TYR B C 1
ATOM 3234 O O . TYR B 1 147 ? -9.391 8.719 23.594 1 83.5 147 TYR B O 1
ATOM 3242 N N . LEU B 1 148 ? -7.238 8.906 23.906 1 86.5 148 LEU B N 1
ATOM 3243 C CA . LEU B 1 148 ? -7.02 9.18 22.484 1 86.5 148 LEU B CA 1
ATOM 3244 C C . LEU B 1 148 ? -6.449 7.957 21.781 1 86.5 148 LEU B C 1
ATOM 3246 O O . LEU B 1 148 ? -6.828 7.656 20.641 1 86.5 148 LEU B O 1
ATOM 3250 N N . ILE B 1 149 ? -5.602 7.219 22.391 1 89.69 149 ILE B N 1
ATOM 3251 C CA . ILE B 1 149 ? -4.82 6.195 21.703 1 89.69 149 ILE B CA 1
ATOM 3252 C C . ILE B 1 149 ? -5.52 4.84 21.828 1 89.69 149 ILE B C 1
ATOM 3254 O O . ILE B 1 149 ? -5.699 4.133 20.844 1 89.69 149 ILE B O 1
ATOM 3258 N N . THR B 1 150 ? -6.02 4.52 23 1 89.75 150 THR B N 1
ATOM 3259 C CA . THR B 1 150 ? -6.598 3.209 23.266 1 89.75 150 THR B CA 1
ATOM 3260 C C . THR B 1 150 ? -7.828 2.971 22.406 1 89.75 150 THR B C 1
ATOM 3262 O O . THR B 1 150 ? -7.973 1.902 21.797 1 89.75 150 THR B O 1
ATOM 3265 N N . PRO B 1 151 ? -8.703 3.932 22.297 1 91.81 151 PRO B N 1
ATOM 3266 C CA . PRO B 1 151 ? -9.875 3.713 21.438 1 91.81 151 PRO B CA 1
ATOM 3267 C C . PRO B 1 151 ? -9.492 3.508 19.969 1 91.81 151 PRO B C 1
ATOM 3269 O O . PRO B 1 151 ? -10.156 2.746 19.25 1 91.81 151 PRO B O 1
ATOM 3272 N N . ARG B 1 152 ? -8.5 4.172 19.516 1 94.31 152 ARG B N 1
ATOM 3273 C CA . ARG B 1 152 ? -8.047 4.059 18.141 1 94.31 152 ARG B CA 1
ATOM 3274 C C . ARG B 1 152 ? -7.469 2.672 17.859 1 94.31 152 ARG B C 1
ATOM 3276 O O . ARG B 1 152 ? -7.742 2.074 16.812 1 94.31 152 ARG B O 1
ATOM 3283 N N . ILE B 1 153 ? -6.723 2.162 18.781 1 93.88 153 ILE B N 1
ATOM 3284 C CA . ILE B 1 153 ? -6.105 0.848 18.641 1 93.88 153 ILE B CA 1
ATOM 3285 C C . ILE B 1 153 ? -7.184 -0.232 18.641 1 93.88 153 ILE B C 1
ATOM 3287 O O . ILE B 1 153 ? -7.172 -1.133 17.797 1 93.88 153 ILE B O 1
ATOM 3291 N N . LEU B 1 154 ? -8.133 -0.083 19.469 1 93 154 LEU B N 1
ATOM 3292 C CA . LEU B 1 154 ? -9.219 -1.05 19.562 1 93 154 LEU B CA 1
ATOM 3293 C C . LEU B 1 154 ? -10.07 -1.019 18.297 1 93 154 LEU B C 1
ATOM 3295 O O . LEU B 1 154 ? -10.484 -2.066 17.797 1 93 154 LEU B O 1
ATOM 3299 N N . ALA B 1 155 ? -10.32 0.138 17.859 1 95.5 155 ALA B N 1
ATOM 3300 C CA . ALA B 1 155 ? -11.117 0.286 16.641 1 95.5 155 ALA B CA 1
ATOM 3301 C C . ALA B 1 155 ? -10.43 -0.389 15.461 1 95.5 155 ALA B C 1
ATOM 3303 O O . ALA B 1 155 ? -11.086 -1.062 14.656 1 95.5 155 ALA B O 1
ATOM 3304 N N . CYS B 1 156 ? -9.148 -0.222 15.352 1 96.5 156 CYS B N 1
ATOM 3305 C CA . CYS B 1 156 ? -8.414 -0.827 14.25 1 96.5 156 CYS B CA 1
ATOM 3306 C C . CYS B 1 156 ? -8.352 -2.342 14.398 1 96.5 156 CYS B C 1
ATOM 3308 O O . CYS B 1 156 ? -8.43 -3.072 13.414 1 96.5 156 CYS B O 1
ATOM 3310 N N . MET B 1 157 ? -8.234 -2.818 15.602 1 94.69 157 MET B N 1
ATOM 3311 C CA . MET B 1 157 ? -8.164 -4.25 15.875 1 94.69 157 MET B CA 1
ATOM 3312 C C . MET B 1 157 ? -9.453 -4.945 15.445 1 94.69 157 MET B C 1
ATOM 3314 O O . MET B 1 157 ? -9.422 -6.094 15 1 94.69 157 MET B O 1
ATOM 3318 N N . ILE B 1 158 ? -10.484 -4.254 15.484 1 95.75 158 ILE B N 1
ATOM 3319 C CA . ILE B 1 158 ? -11.781 -4.848 15.195 1 95.75 158 ILE B CA 1
ATOM 3320 C C . ILE B 1 158 ? -12.141 -4.613 13.727 1 95.75 158 ILE B C 1
ATOM 3322 O O . ILE B 1 158 ? -12.547 -5.543 13.023 1 95.75 158 ILE B O 1
ATOM 3326 N N . ALA B 1 159 ? -11.953 -3.436 13.305 1 98.06 159 ALA B N 1
ATOM 3327 C CA . ALA B 1 159 ? -12.445 -3.039 11.992 1 98.06 159 ALA B CA 1
ATOM 3328 C C . ALA B 1 159 ? -11.586 -3.639 10.875 1 98.06 159 ALA B C 1
ATOM 3330 O O . ALA B 1 159 ? -12.094 -3.977 9.805 1 98.06 159 ALA B O 1
ATOM 3331 N N . THR B 1 160 ? -10.289 -3.752 11.07 1 98.44 160 THR B N 1
ATOM 3332 C CA . THR B 1 160 ? -9.398 -4.184 10 1 98.44 160 THR B CA 1
ATOM 3333 C C . THR B 1 160 ? -9.711 -5.621 9.586 1 98.44 160 THR B C 1
ATOM 3335 O O . THR B 1 160 ? -9.805 -5.926 8.398 1 98.44 160 THR B O 1
ATOM 3338 N N . PRO B 1 161 ? -9.898 -6.586 10.516 1 98.38 161 PRO B N 1
ATOM 3339 C CA . PRO B 1 161 ? -10.281 -7.945 10.125 1 98.38 161 PRO B CA 1
ATOM 3340 C C . PRO B 1 161 ? -11.641 -7.996 9.43 1 98.38 161 PRO B C 1
ATOM 3342 O O . PRO B 1 161 ? -11.836 -8.797 8.508 1 98.38 161 PRO B O 1
ATOM 3345 N N . LEU B 1 162 ? -12.531 -7.211 9.844 1 98.25 162 LEU B N 1
ATOM 3346 C CA . LEU B 1 162 ? -13.844 -7.176 9.219 1 98.25 162 LEU B CA 1
ATOM 3347 C C . LEU B 1 162 ? -13.742 -6.664 7.785 1 98.25 162 LEU B C 1
ATOM 3349 O O . LEU B 1 162 ? -14.375 -7.219 6.879 1 98.25 162 LEU B O 1
ATOM 3353 N N . LEU B 1 163 ? -12.992 -5.637 7.613 1 98.44 163 LEU B N 1
ATOM 3354 C CA . LEU B 1 163 ? -12.75 -5.117 6.27 1 98.44 163 LEU B CA 1
ATOM 3355 C C . LEU B 1 163 ? -12.094 -6.176 5.387 1 98.44 163 LEU B C 1
ATOM 3357 O O . LEU B 1 163 ? -12.414 -6.285 4.203 1 98.44 163 LEU B O 1
ATOM 3361 N N . ASN B 1 164 ? -11.172 -6.93 5.984 1 98.56 164 ASN B N 1
ATOM 3362 C CA . ASN B 1 164 ? -10.461 -7.977 5.254 1 98.56 164 ASN B CA 1
ATOM 3363 C C . ASN B 1 164 ? -11.43 -9.023 4.707 1 98.56 164 ASN B C 1
ATOM 3365 O O . ASN B 1 164 ? -11.305 -9.453 3.557 1 98.56 164 ASN B O 1
ATOM 3369 N N . ILE B 1 165 ? -12.375 -9.398 5.496 1 98.25 165 ILE B N 1
ATOM 3370 C CA . ILE B 1 165 ? -13.352 -10.398 5.078 1 98.25 165 ILE B CA 1
ATOM 3371 C C . ILE B 1 165 ? -14.188 -9.852 3.92 1 98.25 165 ILE B C 1
ATOM 3373 O O . ILE B 1 165 ? -14.406 -10.547 2.924 1 98.25 165 ILE B O 1
ATOM 3377 N N . MET B 1 166 ? -14.594 -8.672 4.027 1 98.5 166 MET B N 1
ATOM 3378 C CA . MET B 1 166 ? -15.398 -8.062 2.977 1 98.5 166 MET B CA 1
ATOM 3379 C C . MET B 1 166 ? -14.586 -7.871 1.701 1 98.5 166 MET B C 1
ATOM 3381 O O . MET B 1 166 ? -15.102 -8.062 0.598 1 98.5 166 MET B O 1
ATOM 3385 N N . CYS B 1 167 ? -13.383 -7.477 1.893 1 98.56 167 CYS B N 1
ATOM 3386 C CA . CYS B 1 167 ? -12.508 -7.289 0.741 1 98.56 167 CYS B CA 1
ATOM 3387 C C . CYS B 1 167 ? -12.234 -8.617 0.043 1 98.56 167 CYS B C 1
ATOM 3389 O O . CYS B 1 167 ? -12.148 -8.672 -1.186 1 98.56 167 CYS B O 1
ATOM 3391 N N . PHE B 1 168 ? -12.086 -9.719 0.85 1 98.44 168 PHE B N 1
ATOM 3392 C CA . PHE B 1 168 ? -11.883 -11.039 0.258 1 98.44 168 PHE B CA 1
ATOM 3393 C C . PHE B 1 168 ? -13.086 -11.43 -0.595 1 98.44 168 PHE B C 1
ATOM 3395 O O . PHE B 1 168 ? -12.922 -11.914 -1.72 1 98.44 168 PHE B O 1
ATOM 3402 N N . CYS B 1 169 ? -14.219 -11.164 -0.07 1 98 169 CYS B N 1
ATOM 3403 C CA . CYS B 1 169 ? -15.438 -11.484 -0.8 1 98 169 CYS B CA 1
ATOM 3404 C C . CYS B 1 169 ? -15.547 -10.656 -2.08 1 98 169 CYS B C 1
ATOM 3406 O O . CYS B 1 169 ? -15.914 -11.188 -3.131 1 98 169 CYS B O 1
ATOM 3408 N N . MET B 1 170 ? -15.203 -9.438 -2.004 1 98.5 170 MET B N 1
ATOM 3409 C CA . MET B 1 170 ? -15.25 -8.562 -3.172 1 98.5 170 MET B CA 1
ATOM 3410 C C . MET B 1 170 ? -14.227 -9.008 -4.219 1 98.5 170 MET B C 1
ATOM 3412 O O . MET B 1 170 ? -14.523 -9 -5.418 1 98.5 170 MET B O 1
ATOM 3416 N N . GLY B 1 171 ? -13.047 -9.367 -3.744 1 98 171 GLY B N 1
ATOM 3417 C CA . GLY B 1 171 ? -12.023 -9.852 -4.66 1 98 171 GLY B CA 1
ATOM 3418 C C . GLY B 1 171 ? -12.438 -11.117 -5.395 1 98 171 GLY B C 1
ATOM 3419 O O . GLY B 1 171 ? -12.227 -11.234 -6.605 1 98 171 GLY B O 1
ATOM 3420 N N . MET B 1 172 ? -13.055 -12.008 -4.695 1 97.44 172 MET B N 1
ATOM 3421 C CA . MET B 1 172 ? -13.523 -13.25 -5.305 1 97.44 172 MET B CA 1
ATOM 3422 C C . MET B 1 172 ? -14.656 -12.977 -6.293 1 97.44 172 MET B C 1
ATOM 3424 O O . MET B 1 172 ? -14.688 -13.57 -7.375 1 97.44 172 MET B O 1
ATOM 3428 N N . ALA B 1 173 ? -15.562 -12.117 -5.891 1 97.75 173 ALA B N 1
ATOM 3429 C CA . ALA B 1 173 ? -16.672 -11.758 -6.773 1 97.75 173 ALA B CA 1
ATOM 3430 C C . ALA B 1 173 ? -16.156 -11.133 -8.062 1 97.75 173 ALA B C 1
ATOM 3432 O O . ALA B 1 173 ? -16.641 -11.438 -9.148 1 97.75 173 ALA B O 1
ATOM 3433 N N . ALA B 1 174 ? -15.211 -10.266 -7.934 1 97.75 174 ALA B N 1
ATOM 3434 C CA . ALA B 1 174 ? -14.609 -9.609 -9.094 1 97.75 174 ALA B CA 1
ATOM 3435 C C . ALA B 1 174 ? -13.914 -10.625 -9.992 1 97.75 174 ALA B C 1
ATOM 3437 O O . ALA B 1 174 ? -13.961 -10.508 -11.219 1 97.75 174 ALA B O 1
ATOM 3438 N N . SER B 1 175 ? -13.297 -11.586 -9.375 1 96.25 175 SER B N 1
ATOM 3439 C CA . SER B 1 175 ? -12.602 -12.633 -10.125 1 96.25 175 SER B CA 1
ATOM 3440 C C . SER B 1 175 ? -13.586 -13.477 -10.93 1 96.25 175 SER B C 1
ATOM 3442 O O . SER B 1 175 ? -13.336 -13.773 -12.102 1 96.25 175 SER B O 1
ATOM 3444 N N . MET B 1 176 ? -14.68 -13.844 -10.336 1 96.12 176 MET B N 1
ATOM 3445 C CA . MET B 1 176 ? -15.703 -14.625 -11.023 1 96.12 176 MET B CA 1
ATOM 3446 C C . MET B 1 176 ? -16.297 -13.844 -12.188 1 96.12 176 MET B C 1
ATOM 3448 O O . MET B 1 176 ? -16.516 -14.398 -13.266 1 96.12 176 MET B O 1
ATOM 3452 N N . LEU B 1 177 ? -16.516 -12.617 -11.938 1 95.5 177 LEU B N 1
ATOM 3453 C CA . LEU B 1 177 ? -17.109 -11.758 -12.953 1 95.5 177 LEU B CA 1
ATOM 3454 C C . LEU B 1 177 ? -16.188 -11.625 -14.164 1 95.5 177 LEU B C 1
ATOM 3456 O O . LEU B 1 177 ? -16.625 -11.781 -15.305 1 95.5 177 LEU B O 1
ATOM 3460 N N . LEU B 1 178 ? -14.93 -11.398 -13.945 1 94.31 178 LEU B N 1
ATOM 3461 C CA . LEU B 1 178 ? -14 -11.188 -15.047 1 94.31 178 LEU B CA 1
ATOM 3462 C C . LEU B 1 178 ? -13.719 -12.5 -15.781 1 94.31 178 LEU B C 1
ATOM 3464 O O . LEU B 1 178 ? -13.578 -12.508 -17 1 94.31 178 LEU B O 1
ATOM 3468 N N . ALA B 1 179 ? -13.625 -13.555 -15.047 1 93.06 179 ALA B N 1
ATOM 3469 C CA . ALA B 1 179 ? -13.367 -14.852 -15.656 1 93.06 179 ALA B CA 1
ATOM 3470 C C . ALA B 1 179 ? -14.453 -15.211 -16.672 1 93.06 179 ALA B C 1
ATOM 3472 O O . ALA B 1 179 ? -14.164 -15.695 -17.766 1 93.06 179 ALA B O 1
ATOM 3473 N N . GLU B 1 180 ? -15.664 -14.938 -16.281 1 92.19 180 GLU B N 1
ATOM 3474 C CA . GLU B 1 180 ? -16.781 -15.25 -17.156 1 92.19 180 GLU B CA 1
ATOM 3475 C C . GLU B 1 180 ? -16.891 -14.242 -18.297 1 92.19 180 GLU B C 1
ATOM 3477 O O . GLU B 1 180 ? -17.125 -14.625 -19.438 1 92.19 180 GLU B O 1
ATOM 3482 N N . ALA B 1 181 ? -16.688 -13.031 -18.062 1 90.94 181 ALA B N 1
ATOM 3483 C CA . ALA B 1 181 ? -16.938 -11.961 -19.016 1 90.94 181 ALA B CA 1
ATOM 3484 C C . ALA B 1 181 ? -15.805 -11.883 -20.047 1 90.94 181 ALA B C 1
ATOM 3486 O O . ALA B 1 181 ? -16.047 -11.609 -21.219 1 90.94 181 ALA B O 1
ATOM 3487 N N . ALA B 1 182 ? -14.625 -12.258 -19.641 1 88.5 182 ALA B N 1
ATOM 3488 C CA . ALA B 1 182 ? -13.5 -11.977 -20.547 1 88.5 182 ALA B CA 1
ATOM 3489 C C . ALA B 1 182 ? -12.805 -13.266 -20.969 1 88.5 182 ALA B C 1
ATOM 3491 O O . ALA B 1 182 ? -12.164 -13.305 -22.031 1 88.5 182 ALA B O 1
ATOM 3492 N N . TYR B 1 183 ? -12.977 -14.383 -20.203 1 87.5 183 TYR B N 1
ATOM 3493 C CA . TYR B 1 183 ? -12.148 -15.547 -20.5 1 87.5 183 TYR B CA 1
ATOM 3494 C C . TYR B 1 183 ? -13 -16.797 -20.672 1 87.5 183 TYR B C 1
ATOM 3496 O O . TYR B 1 183 ? -12.477 -17.906 -20.766 1 87.5 183 TYR B O 1
ATOM 3504 N N . SER B 1 184 ? -14.281 -16.656 -20.625 1 86.94 184 SER B N 1
ATOM 3505 C CA . SER B 1 184 ? -15.227 -17.75 -20.859 1 86.94 184 SER B CA 1
ATOM 3506 C C . SER B 1 184 ? -15.016 -18.891 -19.859 1 86.94 184 SER B C 1
ATOM 3508 O O . SER B 1 184 ? -15.156 -20.062 -20.219 1 86.94 184 SER B O 1
ATOM 3510 N N . VAL B 1 185 ? -14.516 -18.578 -18.781 1 88 185 VAL B N 1
ATOM 3511 C CA . VAL B 1 185 ? -14.453 -19.516 -17.656 1 88 185 VAL B CA 1
ATOM 3512 C C . VAL B 1 185 ? -15.664 -19.312 -16.75 1 88 185 VAL B C 1
ATOM 3514 O O . VAL B 1 185 ? -15.898 -18.219 -16.25 1 88 185 VAL B O 1
ATOM 3517 N N . SER B 1 186 ? -16.375 -20.375 -16.594 1 91.5 186 SER B N 1
ATOM 3518 C CA . SER B 1 186 ? -17.609 -20.281 -15.812 1 91.5 186 SER B CA 1
ATOM 3519 C C . SER B 1 186 ? -17.328 -19.859 -14.375 1 91.5 186 SER B C 1
ATOM 3521 O O . SER B 1 186 ? -16.344 -20.312 -13.773 1 91.5 186 SER B O 1
ATOM 3523 N N . ALA B 1 187 ? -18.188 -19.078 -13.875 1 92.38 187 ALA B N 1
ATOM 3524 C CA . ALA B 1 187 ? -18.078 -18.625 -12.492 1 92.38 187 ALA B CA 1
ATOM 3525 C C . ALA B 1 187 ? -18.094 -19.797 -11.523 1 92.38 187 ALA B C 1
ATOM 3527 O O . ALA B 1 187 ? -17.438 -19.766 -10.484 1 92.38 187 ALA B O 1
ATOM 3528 N N . ASN B 1 188 ? -18.766 -20.797 -11.875 1 92.25 188 ASN B N 1
ATOM 3529 C CA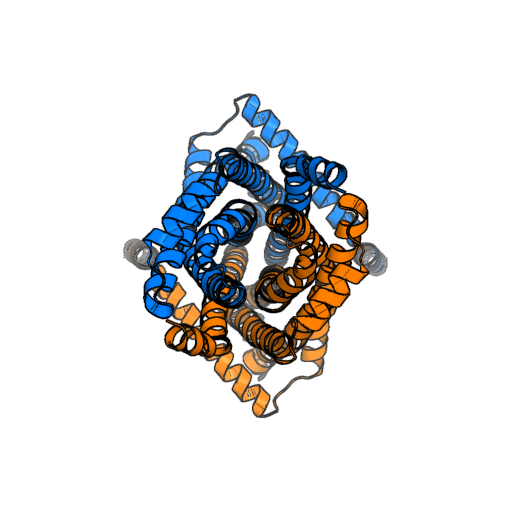 . ASN B 1 188 ? -18.906 -21.969 -11.016 1 92.25 188 ASN B CA 1
ATOM 3530 C C . ASN B 1 188 ? -17.578 -22.719 -10.906 1 92.25 188 ASN B C 1
ATOM 3532 O O . ASN B 1 188 ? -17.281 -23.297 -9.859 1 92.25 188 ASN B O 1
ATOM 3536 N N . VAL B 1 189 ? -16.859 -22.719 -11.945 1 91.06 189 VAL B N 1
ATOM 3537 C CA . VAL B 1 189 ? -15.562 -23.391 -11.93 1 91.06 189 VAL B CA 1
ATOM 3538 C C . VAL B 1 189 ? -14.625 -22.688 -10.945 1 91.06 189 VAL B C 1
ATOM 3540 O O . VAL B 1 189 ? -13.938 -23.344 -10.164 1 91.06 189 VAL B O 1
ATOM 3543 N N . ILE B 1 190 ? -14.695 -21.406 -10.977 1 92.81 190 ILE B N 1
ATOM 3544 C CA . ILE B 1 190 ? -13.852 -20.609 -10.086 1 92.81 190 ILE B CA 1
ATOM 3545 C C . ILE B 1 190 ? -14.297 -20.797 -8.641 1 92.81 190 ILE B C 1
ATOM 3547 O O . ILE B 1 190 ? -13.477 -21.047 -7.758 1 92.81 190 ILE B O 1
ATOM 3551 N N . LEU B 1 191 ? -15.57 -20.75 -8.477 1 93.69 191 LEU B N 1
ATOM 3552 C CA . LEU B 1 191 ? -16.109 -20.844 -7.125 1 93.69 191 LEU B CA 1
ATOM 3553 C C . LEU B 1 191 ? -15.914 -22.234 -6.555 1 93.69 191 LEU B C 1
ATOM 3555 O O . LEU B 1 191 ? -15.547 -22.391 -5.387 1 93.69 191 LEU B O 1
ATOM 3559 N N . ASP B 1 192 ? -16.141 -23.25 -7.32 1 94.44 192 ASP B N 1
ATOM 3560 C CA . ASP B 1 192 ? -15.992 -24.625 -6.863 1 94.44 192 ASP B CA 1
ATOM 3561 C C . ASP B 1 192 ? -14.531 -24.938 -6.531 1 94.44 192 ASP B C 1
ATOM 3563 O O . ASP B 1 192 ? -14.242 -25.547 -5.5 1 94.44 192 ASP B O 1
ATOM 3567 N N . SER B 1 193 ? -13.672 -24.547 -7.383 1 92.94 193 SER B N 1
ATOM 3568 C CA . SER B 1 193 ? -12.25 -24.75 -7.145 1 92.94 193 SER B CA 1
ATOM 3569 C C . SER B 1 193 ? -11.789 -24 -5.898 1 92.94 193 SER B C 1
ATOM 3571 O O . SER B 1 193 ? -10.977 -24.516 -5.125 1 92.94 193 SER B O 1
ATOM 3573 N N . ALA B 1 194 ? -12.305 -22.828 -5.723 1 94.44 194 ALA B N 1
ATOM 3574 C CA . ALA B 1 194 ? -11.953 -22.016 -4.559 1 94.44 194 ALA B CA 1
ATOM 3575 C 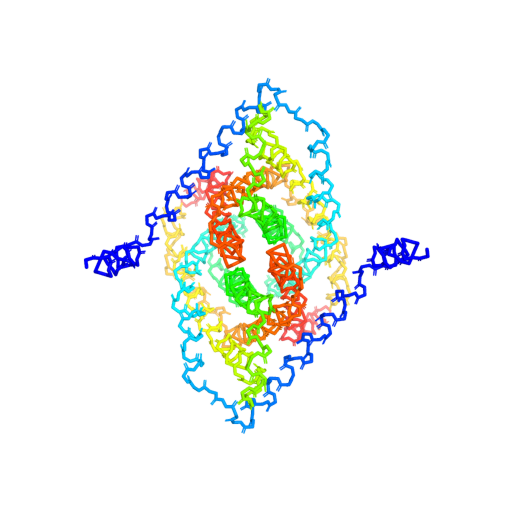C . ALA B 1 194 ? -12.438 -22.672 -3.268 1 94.44 194 ALA B C 1
ATOM 3577 O O . ALA B 1 194 ? -11.695 -22.75 -2.287 1 94.44 194 ALA B O 1
ATOM 3578 N N . MET B 1 195 ? -13.664 -23.172 -3.264 1 94 195 MET B N 1
ATOM 3579 C CA . MET B 1 195 ? -14.258 -23.766 -2.072 1 94 195 MET B CA 1
ATOM 3580 C C . MET B 1 195 ? -13.539 -25.062 -1.695 1 94 195 MET B C 1
ATOM 3582 O O . MET B 1 195 ? -13.422 -25.391 -0.513 1 94 195 MET B O 1
ATOM 3586 N N . ARG B 1 196 ? -12.953 -25.656 -2.654 1 92.06 196 ARG B N 1
ATOM 3587 C CA . ARG B 1 196 ? -12.242 -26.906 -2.408 1 92.06 196 ARG B CA 1
ATOM 3588 C C . ARG B 1 196 ? -10.836 -26.641 -1.868 1 92.06 196 ARG B C 1
ATOM 3590 O O . ARG B 1 196 ? -10.281 -27.453 -1.132 1 92.06 196 ARG B O 1
ATOM 3597 N N . SER B 1 197 ? -10.336 -25.594 -2.193 1 91.25 197 SER B N 1
ATOM 3598 C CA . SER B 1 197 ? -8.938 -25.328 -1.874 1 91.25 197 SER B CA 1
ATOM 3599 C C . SER B 1 197 ? -8.812 -24.578 -0.556 1 91.25 197 SER B C 1
ATOM 3601 O O . SER B 1 197 ? -7.812 -24.719 0.152 1 91.25 197 SER B O 1
ATOM 3603 N N . ILE B 1 198 ? -9.82 -23.766 -0.221 1 93.94 198 ILE B N 1
ATOM 3604 C CA . ILE B 1 198 ? -9.711 -22.906 0.951 1 93.94 198 ILE B CA 1
ATOM 3605 C C . ILE B 1 198 ? -10.07 -23.688 2.207 1 93.94 198 ILE B C 1
ATOM 3607 O O . ILE B 1 198 ? -11.125 -24.344 2.262 1 93.94 198 ILE B O 1
ATOM 3611 N N . SER B 1 199 ? -9.227 -23.641 3.162 1 92.81 199 SER B N 1
ATOM 3612 C CA . SER B 1 199 ? -9.484 -24.25 4.465 1 92.81 199 SER B CA 1
ATOM 3613 C C . SER B 1 199 ? -9.859 -23.188 5.5 1 92.81 199 SER B C 1
ATOM 3615 O O . SER B 1 199 ? -9.633 -22 5.281 1 92.81 199 SER B O 1
ATOM 3617 N N . SER B 1 200 ? -10.414 -23.609 6.617 1 93.5 200 SER B N 1
ATOM 3618 C CA . SER B 1 200 ? -10.766 -22.703 7.703 1 93.5 200 SER B CA 1
ATOM 3619 C C . SER B 1 200 ? -9.531 -22 8.273 1 93.5 200 SER B C 1
ATOM 3621 O O . SER B 1 200 ? -9.602 -20.859 8.711 1 93.5 200 SER B O 1
ATOM 3623 N N . TRP B 1 201 ? -8.469 -22.688 8.148 1 92.88 201 TRP B N 1
ATOM 3624 C CA . TRP B 1 201 ? -7.223 -22.141 8.664 1 92.88 201 TRP B CA 1
ATOM 3625 C C . TRP B 1 201 ? -6.75 -20.969 7.801 1 92.88 201 TRP B C 1
ATOM 3627 O O . TRP B 1 201 ? -6.164 -20.016 8.305 1 92.88 201 TRP B O 1
ATOM 3637 N N . ASP B 1 202 ? -7.004 -21.062 6.523 1 93.69 202 ASP B N 1
ATOM 3638 C CA . ASP B 1 202 ? -6.613 -19.984 5.625 1 93.69 202 ASP B CA 1
ATOM 3639 C C . ASP B 1 202 ? -7.359 -18.688 5.961 1 93.69 202 ASP B C 1
ATOM 3641 O O . ASP B 1 202 ? -6.766 -17.609 5.973 1 93.69 202 ASP B O 1
ATOM 3645 N N . ILE B 1 203 ? -8.586 -18.812 6.301 1 94.69 203 ILE B N 1
ATOM 3646 C CA . ILE B 1 203 ? -9.422 -17.656 6.621 1 94.69 203 ILE B CA 1
ATOM 3647 C C . ILE B 1 203 ? -9.047 -17.125 8 1 94.69 203 ILE B C 1
ATOM 3649 O O . ILE B 1 203 ? -8.898 -15.906 8.18 1 94.69 203 ILE B O 1
ATOM 3653 N N . LEU B 1 204 ? -8.844 -18.016 8.906 1 95.62 204 LEU B N 1
ATOM 3654 C CA . LEU B 1 204 ? -8.5 -17.625 10.273 1 95.62 204 LEU B CA 1
ATOM 3655 C C . LEU B 1 204 ? -7.145 -16.922 10.312 1 95.62 204 LEU B C 1
ATOM 3657 O O . LEU B 1 204 ? -6.969 -15.938 11.031 1 95.62 204 LEU B O 1
ATOM 3661 N N . SER B 1 205 ? -6.203 -17.5 9.602 1 95.31 205 SER B N 1
ATOM 3662 C CA . SER B 1 205 ? -4.883 -16.891 9.555 1 95.31 205 SER B CA 1
ATOM 3663 C C . SER B 1 205 ? -4.941 -15.5 8.93 1 95.31 205 SER B C 1
ATOM 3665 O O . SER B 1 205 ? -4.211 -14.594 9.336 1 95.31 205 SER B O 1
ATOM 3667 N N . SER B 1 206 ? -5.812 -15.367 7.941 1 97 206 SER B N 1
ATOM 3668 C CA . SER B 1 206 ? -5.996 -14.07 7.301 1 97 206 SER B CA 1
ATOM 3669 C C . SER B 1 206 ? -6.559 -13.047 8.281 1 97 206 SER B C 1
ATOM 3671 O O . SER B 1 206 ? -6.121 -11.891 8.305 1 97 206 SER B O 1
ATOM 3673 N N . ILE B 1 207 ? -7.484 -13.461 9.055 1 97.69 207 ILE B N 1
ATOM 3674 C CA . ILE B 1 207 ? -8.117 -12.609 10.047 1 97.69 207 ILE B CA 1
ATOM 3675 C C . ILE B 1 207 ? -7.098 -12.227 11.125 1 97.69 207 ILE B C 1
ATOM 3677 O O . ILE B 1 207 ? -7.027 -11.062 11.531 1 97.69 207 ILE B O 1
ATOM 3681 N N . LEU B 1 208 ? -6.324 -13.141 11.492 1 97.31 208 LEU B N 1
ATOM 3682 C CA . LEU B 1 208 ? -5.305 -12.891 12.508 1 97.31 208 LEU B CA 1
ATOM 3683 C C . LEU B 1 208 ? -4.246 -11.922 11.992 1 97.31 208 LEU B C 1
ATOM 3685 O O . LEU B 1 208 ? -3.781 -11.055 12.734 1 97.31 208 LEU B O 1
ATOM 3689 N N . LYS B 1 209 ? -3.846 -12.148 10.789 1 97.81 209 LYS B N 1
ATOM 3690 C CA . LYS B 1 209 ? -2.896 -11.219 10.188 1 97.81 209 LYS B CA 1
ATOM 3691 C C . LYS B 1 209 ? -3.43 -9.789 10.227 1 97.81 209 LYS B C 1
ATOM 3693 O O . LYS B 1 209 ? -2.713 -8.867 10.617 1 97.81 209 LYS B O 1
ATOM 3698 N N . CYS B 1 210 ? -4.688 -9.633 9.883 1 98.25 210 CYS B N 1
ATOM 3699 C CA . CYS B 1 210 ? -5.262 -8.297 9.82 1 98.25 210 CYS B CA 1
ATOM 3700 C C . CYS B 1 210 ? -5.43 -7.699 11.211 1 98.25 210 CYS B C 1
ATOM 3702 O O . CYS B 1 210 ? -5.328 -6.484 11.391 1 98.25 210 CYS B O 1
ATOM 3704 N N . TRP B 1 211 ? -5.688 -8.555 12.148 1 97.31 211 TRP B N 1
ATOM 3705 C CA . TRP B 1 211 ? -5.727 -8.102 13.531 1 97.31 211 TRP B CA 1
ATOM 3706 C C . TRP B 1 211 ? -4.379 -7.52 13.953 1 97.31 211 TRP B C 1
ATOM 3708 O O . TRP B 1 211 ? -4.316 -6.441 14.547 1 97.31 211 TRP B O 1
ATOM 3718 N N . VAL B 1 212 ? -3.361 -8.211 13.641 1 96.88 212 VAL B N 1
ATOM 3719 C CA . VAL B 1 212 ? -2.012 -7.773 13.984 1 96.88 212 VAL B CA 1
ATOM 3720 C C . VAL B 1 212 ? -1.666 -6.508 13.195 1 96.88 212 VAL B C 1
ATOM 3722 O O . VAL B 1 212 ? -1.13 -5.547 13.758 1 96.88 212 VAL B O 1
ATOM 3725 N N . PHE B 1 213 ? -1.99 -6.496 11.891 1 98.06 213 PHE B N 1
ATOM 3726 C CA . PHE B 1 213 ? -1.7 -5.344 11.047 1 98.06 213 PHE B CA 1
ATOM 3727 C C . PHE B 1 213 ? -2.424 -4.102 11.555 1 98.06 213 PHE B C 1
ATOM 3729 O O . PHE B 1 213 ? -1.842 -3.018 11.617 1 98.06 213 PHE B O 1
ATOM 3736 N N . GLY B 1 214 ? -3.699 -4.293 11.945 1 97.25 214 GLY B N 1
ATOM 3737 C CA . GLY B 1 214 ? -4.453 -3.174 12.484 1 97.25 214 GLY B CA 1
ATOM 3738 C C . GLY B 1 214 ? -3.846 -2.602 13.75 1 97.25 214 GLY B C 1
ATOM 3739 O O . GLY B 1 214 ? -3.818 -1.384 13.938 1 97.25 214 GLY B O 1
ATOM 3740 N N . THR B 1 215 ? -3.369 -3.461 14.539 1 95.31 215 THR B N 1
ATOM 3741 C CA . THR B 1 215 ? -2.719 -3.041 15.781 1 95.31 215 THR B CA 1
ATOM 3742 C C . THR B 1 215 ? -1.436 -2.271 15.477 1 95.31 215 THR B C 1
ATOM 3744 O O . THR B 1 215 ? -1.161 -1.245 16.109 1 95.31 215 THR B O 1
ATOM 3747 N N . ILE B 1 216 ? -0.706 -2.738 14.539 1 95.31 216 ILE B N 1
ATOM 3748 C CA . ILE B 1 216 ? 0.544 -2.098 14.148 1 95.31 216 ILE B CA 1
ATOM 3749 C C . ILE B 1 216 ? 0.257 -0.705 13.594 1 95.31 216 ILE B C 1
ATOM 3751 O O . ILE B 1 216 ? 0.881 0.276 14 1 95.31 216 ILE B O 1
ATOM 3755 N N . ILE B 1 217 ? -0.668 -0.615 12.727 1 96.94 217 ILE B N 1
ATOM 3756 C CA . ILE B 1 217 ? -0.997 0.636 12.047 1 96.94 217 ILE B CA 1
ATOM 3757 C C . ILE B 1 217 ? -1.397 1.689 13.078 1 96.94 217 ILE B C 1
ATOM 3759 O O . ILE B 1 217 ? -0.865 2.801 13.078 1 96.94 217 ILE B O 1
ATOM 3763 N N . SER B 1 218 ? -2.293 1.342 13.945 1 96.12 218 SER B N 1
ATOM 3764 C CA . SER B 1 218 ? -2.807 2.309 14.906 1 96.12 218 SER B CA 1
ATOM 3765 C C . SER B 1 218 ? -1.742 2.689 15.93 1 96.12 218 SER B C 1
ATOM 3767 O O . SER B 1 218 ? -1.613 3.861 16.297 1 96.12 218 SER B O 1
ATOM 3769 N N . SER B 1 219 ? -0.955 1.72 16.344 1 93.81 219 SER B N 1
ATOM 3770 C CA . SER B 1 219 ? 0.08 2.004 17.328 1 93.81 219 SER B CA 1
ATOM 3771 C C . SER B 1 219 ? 1.155 2.92 16.766 1 93.81 219 SER B C 1
ATOM 3773 O O . SER B 1 219 ? 1.575 3.877 17.422 1 93.81 219 SER B O 1
ATOM 3775 N N . VAL B 1 220 ? 1.596 2.635 15.602 1 94.19 220 VAL B N 1
ATOM 3776 C CA . VAL B 1 220 ? 2.635 3.428 14.953 1 94.19 220 VAL B CA 1
ATOM 3777 C C . VAL B 1 220 ? 2.109 4.836 14.672 1 94.19 220 VAL B C 1
ATOM 3779 O O . VAL B 1 220 ? 2.783 5.824 14.969 1 94.19 220 VAL B O 1
ATOM 3782 N N . SER B 1 221 ? 0.936 4.895 14.141 1 95.56 221 SER B N 1
ATOM 3783 C CA . SER B 1 221 ? 0.358 6.18 13.758 1 95.56 221 SER B CA 1
ATOM 3784 C C . SER B 1 221 ? 0.107 7.059 14.977 1 95.56 221 SER B C 1
ATOM 3786 O O . SER B 1 221 ? 0.365 8.266 14.945 1 95.56 221 SER B O 1
ATOM 3788 N N . CYS B 1 222 ? -0.409 6.496 16 1 92.62 222 CYS B N 1
ATOM 3789 C CA . CYS B 1 222 ? -0.663 7.266 17.219 1 92.62 222 CYS B CA 1
ATOM 3790 C C . CYS B 1 222 ? 0.643 7.73 17.844 1 92.62 222 CYS B C 1
ATOM 3792 O O . CYS B 1 222 ? 0.722 8.844 18.375 1 92.62 222 CYS B O 1
ATOM 3794 N N . SER B 1 223 ? 1.62 6.871 17.828 1 91.06 223 SER B N 1
ATOM 3795 C CA . SER B 1 223 ? 2.916 7.234 18.391 1 91.06 223 SER B CA 1
ATOM 3796 C C . SER B 1 223 ? 3.543 8.398 17.641 1 91.06 223 SER B C 1
ATOM 3798 O O . SER B 1 223 ? 4.043 9.344 18.25 1 91.06 223 SER B O 1
ATOM 3800 N N . TRP B 1 224 ? 3.52 8.352 16.375 1 92.56 224 TRP B N 1
ATOM 3801 C CA . TRP B 1 224 ? 4.098 9.422 15.578 1 92.56 224 TRP B CA 1
ATOM 3802 C C . TRP B 1 224 ? 3.266 10.695 15.695 1 92.56 224 TRP B C 1
ATOM 3804 O O . TRP B 1 224 ? 3.812 11.805 15.727 1 92.56 224 TRP B O 1
ATOM 3814 N N . GLY B 1 225 ? 1.979 10.492 15.719 1 92.06 225 GLY B N 1
ATOM 3815 C CA . GLY B 1 225 ? 1.128 11.648 15.922 1 92.06 225 GLY B CA 1
ATOM 3816 C C . GLY B 1 225 ? 1.34 12.32 17.266 1 92.06 225 GLY B C 1
ATOM 3817 O O . GLY B 1 225 ? 1.475 13.539 17.344 1 92.06 225 GLY B O 1
ATOM 3818 N N . TYR B 1 226 ? 1.458 11.555 18.234 1 88.38 226 TYR B N 1
ATOM 3819 C CA . TYR B 1 226 ? 1.555 12.039 19.609 1 88.38 226 TYR B CA 1
ATOM 3820 C C . TYR B 1 226 ? 2.898 12.719 19.844 1 88.38 226 TYR B C 1
ATOM 3822 O O . TYR B 1 226 ? 3.027 13.547 20.75 1 88.38 226 TYR B O 1
ATOM 3830 N N . THR B 1 227 ? 3.883 12.484 19.094 1 88.12 227 THR B N 1
ATOM 3831 C CA . THR B 1 227 ? 5.211 13.039 19.312 1 88.12 227 THR B CA 1
ATOM 3832 C C . THR B 1 227 ? 5.523 14.109 18.266 1 88.12 227 THR B C 1
ATOM 3834 O O . THR B 1 227 ? 6.684 14.484 18.078 1 88.12 227 THR B O 1
ATOM 3837 N N . THR B 1 228 ? 4.512 14.523 17.625 1 90.88 228 THR B N 1
ATOM 3838 C CA . THR B 1 228 ? 4.703 15.492 16.547 1 90.88 228 THR B CA 1
ATOM 3839 C C . THR B 1 228 ? 5.16 16.828 17.109 1 90.88 228 THR B C 1
ATOM 3841 O O . THR B 1 228 ? 4.691 17.266 18.172 1 90.88 228 THR B O 1
ATOM 3844 N N . THR B 1 229 ? 6.184 17.406 16.391 1 89.5 229 THR B N 1
ATOM 3845 C CA . THR B 1 229 ? 6.633 18.766 16.688 1 89.5 229 THR B CA 1
ATOM 3846 C C . THR B 1 229 ? 6.832 19.562 15.398 1 89.5 229 THR B C 1
ATOM 3848 O O . THR B 1 229 ? 6.883 18.984 14.305 1 89.5 229 THR B O 1
ATOM 3851 N N . GLY B 1 230 ? 6.727 20.922 15.422 1 90.19 230 GLY B N 1
ATOM 3852 C CA . GLY B 1 230 ? 7.129 21.719 14.266 1 90.19 230 GLY B CA 1
ATOM 3853 C C . GLY B 1 230 ? 5.953 22.219 13.453 1 90.19 230 GLY B C 1
ATOM 3854 O O . GLY B 1 230 ? 6.07 22.453 12.25 1 90.19 230 GLY B O 1
ATOM 3855 N N . GLY B 1 231 ? 4.828 22.375 14.008 1 90.25 231 GLY B N 1
ATOM 3856 C CA . GLY B 1 231 ? 3.678 23 13.359 1 90.25 231 GLY B CA 1
ATOM 3857 C C . GLY B 1 231 ? 3.131 22.172 12.211 1 90.25 231 GLY B C 1
ATOM 3858 O O . GLY B 1 231 ? 3.082 20.953 12.281 1 90.25 231 GLY B O 1
ATOM 3859 N N . ALA B 1 232 ? 2.752 22.922 11.125 1 90.12 232 ALA B N 1
ATOM 3860 C CA . ALA B 1 232 ? 2.131 22.266 9.977 1 90.12 232 ALA B CA 1
ATOM 3861 C C . ALA B 1 232 ? 3.113 21.328 9.273 1 90.12 232 ALA B C 1
ATOM 3863 O O . ALA B 1 232 ? 2.742 20.234 8.852 1 90.12 232 ALA B O 1
ATOM 3864 N N . LYS B 1 233 ? 4.301 21.766 9.18 1 91.69 233 LYS B N 1
ATOM 3865 C CA . LYS B 1 233 ? 5.34 20.922 8.578 1 91.69 233 LYS B CA 1
ATOM 3866 C C . LYS B 1 233 ? 5.551 19.641 9.391 1 91.69 233 LYS B C 1
ATOM 3868 O O . LYS B 1 233 ? 5.684 18.562 8.82 1 91.69 233 LYS B O 1
ATOM 3873 N N . GLY B 1 234 ? 5.574 19.75 10.625 1 92.62 234 GLY B N 1
ATOM 3874 C CA . GLY B 1 234 ? 5.727 18.594 11.5 1 92.62 234 GLY B CA 1
ATOM 3875 C C . GLY B 1 234 ? 4.594 17.594 11.383 1 92.62 234 GLY B C 1
ATOM 3876 O O . GLY B 1 234 ? 4.82 16.391 11.406 1 92.62 234 GLY B O 1
ATOM 3877 N N . VAL B 1 235 ? 3.359 18.141 11.281 1 94.12 235 VAL B N 1
ATOM 3878 C CA . VAL B 1 235 ? 2.191 17.281 11.125 1 94.12 235 VAL B CA 1
ATOM 3879 C C . VAL B 1 235 ? 2.299 16.484 9.82 1 94.12 235 VAL B C 1
ATOM 3881 O O . VAL B 1 235 ? 2.055 15.281 9.797 1 94.12 235 VAL B O 1
ATOM 3884 N N . GLY B 1 236 ? 2.725 17.125 8.805 1 92.69 236 GLY B N 1
ATOM 3885 C CA . GLY B 1 236 ? 2.924 16.469 7.531 1 92.69 236 GLY B CA 1
ATOM 3886 C C . GLY B 1 236 ? 3.988 15.383 7.582 1 92.69 236 GLY B C 1
ATOM 3887 O O . GLY B 1 236 ? 3.797 14.289 7.047 1 92.69 236 GLY B O 1
ATOM 3888 N N . GLU B 1 237 ? 5.027 15.664 8.203 1 92.81 237 GLU B N 1
ATOM 3889 C CA . GLU B 1 237 ? 6.133 14.711 8.305 1 92.81 237 GLU B CA 1
ATOM 3890 C C . GLU B 1 237 ? 5.742 13.508 9.156 1 92.81 237 GLU B C 1
ATOM 3892 O O . GLU B 1 237 ? 6.117 12.375 8.844 1 92.81 237 GLU B O 1
ATOM 3897 N N . SER B 1 238 ? 5.066 13.75 10.195 1 92.88 238 SER B N 1
ATOM 3898 C CA . SER B 1 238 ? 4.625 12.656 11.055 1 92.88 238 SER B CA 1
ATOM 3899 C C . SER B 1 238 ? 3.637 11.742 10.336 1 92.88 238 SER B C 1
ATOM 3901 O O . SER B 1 238 ? 3.67 10.523 10.508 1 92.88 238 SER B O 1
ATOM 3903 N N . THR B 1 239 ? 2.729 12.367 9.578 1 94.62 239 THR B N 1
ATOM 3904 C CA . THR B 1 239 ? 1.768 11.586 8.805 1 94.62 239 THR B CA 1
ATOM 3905 C C . THR B 1 239 ? 2.482 10.711 7.781 1 94.62 239 THR B C 1
ATOM 3907 O O . THR B 1 239 ? 2.164 9.523 7.641 1 94.62 239 THR B O 1
ATOM 3910 N N . THR B 1 240 ? 3.477 11.219 7.121 1 93.44 240 THR B N 1
ATOM 3911 C CA . THR B 1 240 ? 4.27 10.477 6.145 1 93.44 240 THR B CA 1
ATOM 3912 C C . THR B 1 240 ? 5.016 9.328 6.816 1 93.44 240 THR B C 1
ATOM 3914 O O . THR B 1 240 ? 4.957 8.188 6.348 1 93.44 240 THR B O 1
ATOM 3917 N N . SER B 1 241 ? 5.652 9.641 7.879 1 93.38 241 SER B N 1
ATOM 3918 C CA . SER B 1 241 ? 6.445 8.633 8.578 1 93.38 241 SER B CA 1
ATOM 3919 C C . SER B 1 241 ? 5.562 7.516 9.117 1 93.38 241 SER B C 1
ATOM 3921 O O . SER B 1 241 ? 5.949 6.344 9.086 1 93.38 241 SER B O 1
ATOM 3923 N N . ALA B 1 242 ? 4.422 7.93 9.609 1 94.56 242 ALA B N 1
ATOM 3924 C CA . ALA B 1 242 ? 3.492 6.93 10.133 1 94.56 242 ALA B CA 1
ATOM 3925 C C . ALA B 1 242 ? 3.1 5.926 9.047 1 94.56 242 ALA B C 1
ATOM 3927 O O . ALA B 1 242 ? 3.082 4.719 9.289 1 94.56 242 ALA B O 1
ATOM 3928 N N . VAL B 1 243 ? 2.795 6.391 7.883 1 95.81 243 VAL B N 1
ATOM 3929 C CA . VAL B 1 243 ? 2.369 5.523 6.789 1 95.81 243 VAL B CA 1
ATOM 3930 C C . VAL B 1 243 ? 3.535 4.641 6.348 1 95.81 243 VAL B C 1
ATOM 3932 O O . VAL B 1 243 ? 3.393 3.422 6.242 1 95.81 243 VAL B O 1
ATOM 3935 N N . VAL B 1 244 ? 4.703 5.211 6.176 1 94.88 244 VAL B N 1
ATOM 3936 C CA . VAL B 1 244 ? 5.867 4.496 5.664 1 94.88 244 VAL B CA 1
ATOM 3937 C C . VAL B 1 244 ? 6.27 3.395 6.637 1 94.88 244 VAL B C 1
ATOM 3939 O O . VAL B 1 244 ? 6.492 2.25 6.234 1 94.88 244 VAL B O 1
ATOM 3942 N N . ILE B 1 245 ? 6.32 3.719 7.836 1 94.31 245 ILE B N 1
ATOM 3943 C CA . ILE B 1 245 ? 6.746 2.762 8.852 1 94.31 245 ILE B CA 1
ATOM 3944 C C . ILE B 1 245 ? 5.695 1.666 9 1 94.31 245 ILE B C 1
ATOM 3946 O O . ILE B 1 245 ? 6.031 0.491 9.164 1 94.31 245 ILE B O 1
ATOM 3950 N N . SER B 1 246 ? 4.426 2.082 8.977 1 96.5 246 SER B N 1
ATOM 3951 C CA . SER B 1 246 ? 3.371 1.074 9.023 1 96.5 246 SER B CA 1
ATOM 3952 C C . SER B 1 246 ? 3.488 0.094 7.863 1 96.5 246 SER B C 1
ATOM 3954 O O . SER B 1 246 ? 3.34 -1.116 8.047 1 96.5 246 SER B O 1
ATOM 3956 N N . LEU B 1 247 ? 3.76 0.586 6.676 1 96.31 247 LEU B N 1
ATOM 3957 C CA . LEU B 1 247 ? 3.881 -0.268 5.5 1 96.31 247 LEU B CA 1
ATOM 3958 C C . LEU B 1 247 ? 5.035 -1.251 5.656 1 96.31 247 LEU B C 1
ATOM 3960 O O . LEU B 1 247 ? 4.883 -2.443 5.379 1 96.31 247 LEU B O 1
ATOM 3964 N N . VAL B 1 248 ? 6.121 -0.77 6.109 1 95.31 248 VAL B N 1
ATOM 3965 C CA . VAL B 1 248 ? 7.297 -1.615 6.289 1 95.31 248 VAL B CA 1
ATOM 3966 C C . VAL B 1 248 ? 7.004 -2.695 7.324 1 95.31 248 VAL B C 1
ATOM 3968 O O . VAL B 1 248 ? 7.293 -3.875 7.102 1 95.31 248 VAL B O 1
ATOM 3971 N N . LEU B 1 249 ? 6.418 -2.33 8.383 1 95.38 249 LEU B N 1
ATOM 3972 C CA . LEU B 1 249 ? 6.16 -3.271 9.461 1 95.38 249 LEU B CA 1
ATOM 3973 C C . LEU B 1 249 ? 5.094 -4.285 9.062 1 95.38 249 LEU B C 1
ATOM 3975 O O . LEU B 1 249 ? 5.129 -5.438 9.5 1 95.38 249 LEU B O 1
ATOM 3979 N N . ILE B 1 250 ? 4.168 -3.861 8.227 1 97.19 250 ILE B N 1
ATOM 3980 C CA . ILE B 1 250 ? 3.15 -4.777 7.723 1 97.19 250 ILE B CA 1
ATOM 3981 C C . ILE B 1 250 ? 3.816 -5.902 6.934 1 97.19 250 ILE B C 1
ATOM 3983 O O . ILE B 1 250 ? 3.498 -7.078 7.125 1 97.19 250 ILE B O 1
ATOM 3987 N N . PHE B 1 251 ? 4.766 -5.59 6.121 1 97.19 251 PHE B N 1
ATOM 3988 C CA . PHE B 1 251 ? 5.418 -6.609 5.301 1 97.19 251 PHE B CA 1
ATOM 3989 C C . PHE B 1 251 ? 6.316 -7.496 6.156 1 97.19 251 PHE B C 1
ATOM 3991 O O . PHE B 1 251 ? 6.418 -8.703 5.914 1 97.19 251 PHE B O 1
ATOM 3998 N N . ILE B 1 252 ? 6.93 -6.887 7.109 1 96.44 252 ILE B N 1
ATOM 3999 C CA . ILE B 1 252 ? 7.75 -7.68 8.023 1 96.44 252 ILE B CA 1
ATOM 4000 C C . ILE B 1 252 ? 6.863 -8.641 8.812 1 96.44 252 ILE B C 1
ATOM 4002 O O . ILE B 1 252 ? 7.172 -9.828 8.922 1 96.44 252 ILE B O 1
ATOM 4006 N N . ALA B 1 253 ? 5.816 -8.133 9.336 1 96.75 253 ALA B N 1
ATOM 4007 C CA . ALA B 1 253 ? 4.891 -8.945 10.117 1 96.75 253 ALA B CA 1
ATOM 4008 C C . ALA B 1 253 ? 4.238 -10.016 9.242 1 96.75 253 ALA B C 1
ATOM 4010 O O . ALA B 1 253 ? 3.996 -11.133 9.703 1 96.75 253 ALA B O 1
ATOM 4011 N N . ASP B 1 254 ? 3.918 -9.594 8.016 1 97.06 254 ASP B N 1
ATOM 4012 C CA . ASP B 1 254 ? 3.312 -10.562 7.105 1 97.06 254 ASP B CA 1
ATOM 4013 C C . ASP B 1 254 ? 4.238 -11.758 6.883 1 97.06 254 ASP B C 1
ATOM 4015 O O . ASP B 1 254 ? 3.789 -12.906 6.895 1 97.06 254 ASP B O 1
ATOM 4019 N N . PHE B 1 255 ? 5.465 -11.508 6.672 1 96.5 255 PHE B N 1
ATOM 4020 C CA . PHE B 1 255 ? 6.43 -12.586 6.48 1 96.5 255 PHE B CA 1
ATOM 4021 C C . PHE B 1 255 ? 6.547 -13.438 7.738 1 96.5 255 PHE B C 1
ATOM 4023 O O . PHE B 1 255 ? 6.531 -14.672 7.664 1 96.5 255 PHE B O 1
ATOM 4030 N N . ALA B 1 256 ? 6.664 -12.789 8.875 1 95.56 256 ALA B N 1
ATOM 4031 C CA . ALA B 1 256 ? 6.828 -13.508 10.133 1 95.56 256 ALA B CA 1
ATOM 4032 C C . ALA B 1 256 ? 5.625 -14.406 10.414 1 95.56 256 ALA B C 1
ATOM 4034 O O . ALA B 1 256 ? 5.781 -15.57 10.789 1 95.56 256 ALA B O 1
ATOM 4035 N N . LEU B 1 257 ? 4.473 -13.906 10.227 1 95.88 257 LEU B N 1
ATOM 4036 C CA . LEU B 1 257 ? 3.256 -14.664 10.5 1 95.88 257 LEU B CA 1
ATOM 4037 C C . LEU B 1 257 ? 3.064 -15.781 9.477 1 95.88 257 LEU B C 1
ATOM 4039 O O . LEU B 1 257 ? 2.639 -16.891 9.828 1 95.88 257 LEU B O 1
ATOM 4043 N N . SER B 1 258 ? 3.371 -15.43 8.211 1 93.44 258 SER B N 1
ATOM 4044 C CA . SER B 1 258 ? 3.26 -16.453 7.188 1 93.44 258 SER B CA 1
ATOM 4045 C C . SER B 1 258 ? 4.238 -17.594 7.445 1 93.44 258 SER B C 1
ATOM 4047 O O . SER B 1 258 ? 3.912 -18.766 7.227 1 93.44 258 SER B O 1
ATOM 4049 N N . PHE B 1 259 ? 5.395 -17.234 7.883 1 90.69 259 PHE B N 1
ATOM 4050 C CA . PHE B 1 259 ? 6.402 -18.234 8.188 1 90.69 259 PHE B CA 1
ATOM 4051 C C . PHE B 1 259 ? 5.977 -19.078 9.383 1 90.69 259 PHE B C 1
ATOM 4053 O O . PHE B 1 259 ? 6.207 -20.297 9.414 1 90.69 259 PHE B O 1
ATOM 4060 N N . LEU B 1 260 ? 5.336 -18.484 10.328 1 89.88 260 LEU B N 1
ATOM 4061 C CA . LEU B 1 260 ? 4.887 -19.172 11.531 1 89.88 260 LEU B CA 1
ATOM 4062 C C . LEU B 1 260 ? 3.67 -20.031 11.242 1 89.88 260 LEU B C 1
ATOM 4064 O O . LEU B 1 260 ? 3.566 -21.156 11.75 1 89.88 260 LEU B O 1
ATOM 4068 N N . PHE B 1 261 ? 2.768 -19.469 10.469 1 88.06 261 PHE B N 1
ATOM 4069 C CA . PHE B 1 261 ? 1.492 -20.141 10.242 1 88.06 261 PHE B CA 1
ATOM 4070 C C . PHE B 1 261 ? 1.648 -21.281 9.234 1 88.06 261 PHE B C 1
ATOM 4072 O O . PHE B 1 261 ? 0.909 -22.266 9.281 1 88.06 261 PHE B O 1
ATOM 4079 N N . PHE B 1 262 ? 2.594 -21.203 8.32 1 75 262 PHE B N 1
ATOM 4080 C CA . PHE B 1 262 ? 2.629 -22.141 7.211 1 75 262 PHE B CA 1
ATOM 4081 C C . PHE B 1 262 ? 3.959 -22.891 7.172 1 75 262 PHE B C 1
ATOM 4083 O O . PHE B 1 262 ? 4.398 -23.328 6.109 1 75 262 PHE B O 1
ATOM 4090 N N . GLN B 1 263 ? 4.824 -23.047 8.258 1 63.66 263 GLN B N 1
ATOM 4091 C CA . GLN B 1 263 ? 6.074 -23.797 8.375 1 63.66 263 GLN B CA 1
ATOM 4092 C C . GLN B 1 263 ? 5.891 -25.25 7.945 1 63.66 263 GLN B C 1
ATOM 4094 O O . GLN B 1 263 ? 6.828 -25.875 7.445 1 63.66 263 GLN B O 1
ATOM 4099 N N . GLY B 1 264 ? 4.859 -25.875 8.375 1 51.97 264 GLY B N 1
ATOM 4100 C CA . GLY B 1 264 ? 4.816 -27.328 8.469 1 51.97 264 GLY B CA 1
ATOM 4101 C C . GLY B 1 264 ? 5.082 -28.031 7.152 1 51.97 264 GLY B C 1
ATOM 4102 O O . GLY B 1 264 ? 5.555 -29.172 7.129 1 51.97 264 GLY B O 1
ATOM 4103 N N . GLN B 1 265 ? 4.582 -27.609 6.148 1 46.44 265 GLN B N 1
ATOM 4104 C CA . GLN B 1 265 ? 4.562 -28.594 5.074 1 46.44 265 GLN B CA 1
ATOM 4105 C C . GLN B 1 265 ? 5.93 -28.703 4.406 1 46.44 265 GLN B C 1
ATOM 4107 O O . GLN B 1 265 ? 6.121 -29.531 3.508 1 46.44 265 GLN B O 1
ATOM 4112 N N . GLY B 1 266 ? 6.812 -27.844 4.582 1 45.28 266 GLY B N 1
ATOM 4113 C CA . GLY B 1 266 ? 8.164 -28.203 4.195 1 45.28 266 GLY B CA 1
ATOM 4114 C C . GLY B 1 266 ? 8.609 -29.547 4.75 1 45.28 266 GLY B C 1
ATOM 4115 O O . GLY B 1 266 ? 9.539 -30.172 4.23 1 45.28 266 GLY B O 1
ATOM 4116 N N . ASP B 1 267 ? 8.289 -29.797 5.879 1 41.78 267 ASP B N 1
ATOM 4117 C CA . ASP B 1 267 ? 8.617 -31.141 6.359 1 41.78 267 ASP B CA 1
ATOM 4118 C C . ASP B 1 267 ? 8.031 -32.219 5.441 1 41.78 267 ASP B C 1
ATOM 4120 O O . ASP B 1 267 ? 8.633 -33.25 5.254 1 41.78 267 ASP B O 1
ATOM 4124 N N . ALA B 1 268 ? 6.863 -32.094 5.016 1 37.16 268 ALA B N 1
ATOM 4125 C CA . ALA B 1 268 ? 6.336 -33.125 4.141 1 37.16 268 ALA B CA 1
ATOM 4126 C C . ALA B 1 268 ? 7.125 -33.219 2.84 1 37.16 268 ALA B C 1
ATOM 4128 O O . ALA B 1 268 ? 7.262 -34.281 2.252 1 37.16 268 ALA B O 1
ATOM 4129 N N . LEU B 1 269 ? 7.555 -32.094 2.35 1 40.75 269 LEU B N 1
ATOM 4130 C CA . LEU B 1 269 ? 8.383 -32.188 1.147 1 40.75 269 LEU B CA 1
ATOM 4131 C C . LEU B 1 269 ? 9.719 -32.844 1.446 1 40.75 269 LEU B C 1
ATOM 4133 O O . LEU B 1 269 ? 10.281 -33.531 0.594 1 40.75 269 LEU B O 1
ATOM 4137 N N . ARG B 1 270 ? 10.258 -32.656 2.629 1 41.16 270 ARG B N 1
ATOM 4138 C CA . ARG B 1 270 ? 11.477 -33.375 2.992 1 41.16 270 ARG B CA 1
ATOM 4139 C C . ARG B 1 270 ? 11.242 -34.875 2.998 1 41.16 270 ARG B C 1
ATOM 4141 O O . ARG B 1 270 ? 12.156 -35.656 2.703 1 41.16 270 ARG B O 1
ATOM 4148 N N . SER B 1 271 ? 10.125 -35.25 3.369 1 35.66 271 SER B N 1
ATOM 4149 C CA . SER B 1 271 ? 9.914 -36.688 3.379 1 35.66 271 SER B CA 1
ATOM 4150 C C . SER B 1 271 ? 9.727 -37.219 1.965 1 35.66 271 SER B C 1
ATOM 4152 O O . SER B 1 271 ? 9.812 -38.438 1.739 1 35.66 271 SER B O 1
ATOM 4154 N N . LEU B 1 272 ? 9.219 -36.375 1.149 1 33.84 272 LEU B N 1
ATOM 4155 C CA . LEU B 1 272 ? 9.031 -36.906 -0.202 1 33.84 272 LEU B CA 1
ATOM 4156 C C . LEU B 1 272 ? 10.32 -36.781 -1.012 1 33.84 272 LEU B C 1
ATOM 4158 O O . LEU B 1 272 ? 10.422 -37.312 -2.113 1 33.84 272 LEU B O 1
ATOM 4162 N N . ALA B 1 273 ? 11.211 -35.938 -0.531 1 34.12 273 ALA B N 1
ATOM 4163 C CA . ALA B 1 273 ? 12.539 -36.094 -1.118 1 34.12 273 ALA B CA 1
ATOM 4164 C C . ALA B 1 273 ? 13.281 -37.281 -0.495 1 34.12 273 ALA B C 1
ATOM 4166 O O . ALA B 1 273 ? 13.164 -37.531 0.708 1 34.12 273 ALA B O 1
#

pLDDT: mean 85.31, std 16.63, range [33.56, 98.56]